Protein AF-0000000068987381 (afdb_homodimer)

Solvent-accessible surface area (backbone atoms only — not comparable to full-atom values): 28758 Å² total; per-residue (Å²): 139,57,32,69,83,50,73,68,43,74,46,76,31,63,58,41,62,75,52,96,66,86,72,82,76,65,66,25,42,34,42,37,35,37,34,85,93,41,31,54,25,40,35,38,36,38,31,45,54,68,61,44,28,31,34,37,79,37,43,56,67,55,48,51,53,45,38,62,72,51,64,62,68,83,51,70,67,51,44,52,52,47,51,52,45,8,69,69,30,91,48,41,36,36,40,27,40,72,70,28,92,86,38,52,51,52,40,39,32,43,36,22,19,59,44,92,90,47,62,63,45,75,44,74,35,42,74,41,60,71,68,60,27,36,49,51,50,32,49,53,45,53,51,48,49,52,51,35,53,51,47,49,52,50,31,54,51,42,52,50,50,38,52,49,49,50,50,51,38,51,52,47,50,50,51,34,53,52,47,50,50,52,44,52,53,54,53,50,55,54,53,53,53,53,54,54,56,57,55,61,63,56,64,70,65,65,72,67,82,77,70,86,73,78,81,71,80,76,72,82,74,80,74,78,78,75,78,76,76,77,77,80,77,81,77,82,80,79,82,84,82,87,78,83,83,78,82,81,88,77,136,139,57,30,67,82,50,74,68,43,73,45,77,32,59,61,42,60,75,51,97,67,89,72,81,78,64,67,27,42,33,40,37,35,38,32,86,94,41,30,55,25,39,36,40,36,38,31,45,52,68,59,43,28,33,34,39,77,38,44,54,66,55,48,51,51,45,39,64,72,50,64,62,68,83,52,71,66,52,44,51,52,47,52,52,45,8,68,70,30,91,48,40,36,34,41,28,39,69,71,30,93,87,39,50,51,51,40,40,32,41,36,23,19,58,46,92,91,47,64,65,46,74,44,72,37,43,74,40,58,70,68,59,26,36,49,51,51,33,49,52,44,51,51,50,50,52,52,35,54,52,47,49,51,50,31,52,52,41,53,51,49,38,52,49,50,51,50,51,38,51,52,47,49,50,50,35,51,52,48,50,51,53,44,52,52,53,53,49,54,53,53,53,52,55,55,54,57,59,57,60,65,59,65,70,68,72,72,68,87,75,68,84,71,76,77,69,78,73,71,78,72,76,72,76,75,73,73,76,68,72,75,72,74,77,69,86,74,75,88,66,83,78,64,90,70,86,89,85,95,84,135

Radius of gyration: 40.94 Å; Cα contacts (8 Å, |Δi|>4): 635; chains: 2; bounding box: 60×122×122 Å

Foldseek 3Di:
DFQQPPDKDKDKADEDEPDDDDDDDAIKMKIWGADNVARQKIKIWMDSLPQFIWIDIAGNVNLVVQCVVQVDDDDPVVSVVQVVLFRNAPAKYKYFAPADPSGDGQWIKIWTGNDPPHTIGIDTIHTDDDPRRVVRVVVVVVSVVVVVVVVVVVVVVVVVVVVVVVVVVVVVVVVVVVVVVVVVVVVVVVVVVVVVVVVVVVVVPPPDDVPPPDPPDPDPPPPPPPPPPPDPPPDPPPDDDDPPDPDDPDD/DFQQPPDKDKDKADEDEPDDDDDDDAIKMKIWGADNVARQKIKIWMDSLPQFIWIDIAGNVNLVVQCVVQVDDDDPVVSVVQVVLFRNAPAKYKYFAPADPSGDGQWIKIWTGNDPPHTIGIDTIHTDDDPRRVVRVVVVVVSVVVVVVVVVVVVVVVVVVVVVVVVVVVVVVVVVVVVVVVVVVVVVVVVVVVVVVVVVVVVPPPDDDVPVPPPPDPPPPPPPPPPPPPPPPPPPDDDPPPDDDDDDDDD

Sequence (502 aa):
MGFDEMEPIFGRINAEWSAPHKTPLKPFLFHVHGLPSDPSTLHVCATDFHSNTWDALKSAQELEDMRDRTGIGGSWSDFVDYLIAALKSEDVKLVMDGQSKVGGAAHAKLVAQKAKGMPRIAISLSKLVDTAATEAMANLSLELYTTFTNVHNLLKAEQQRCCELINVLSEEKEKNETAQKQLDALLYSKRQKITENTASDTATVSSSLESPVKQAAQLPSTKVTNRVVPAHRRARVRGVLLHDTEEERQDMGFDEMEPIFGRINAEWSAPHKTPLKPFLFHVHGLPSDPSTLHVCATDFHSNTWDALKSAQELEDMRDRTGIGGSWSDFVDYLIAALKSEDVKLVMDGQSKVGGAAHAKLVAQKAKGMPRIAISLSKLVDTAATEAMANLSLELYTTFTNVHNLLKAEQQRCCELINVLSEEKEKNETAQKQLDALLYSKRQKITENTASDTATVSSSLESPVKQAAQLPSTKVTNRVVPAHRRARVRGVLLHDTEEERQD

Secondary structure (DSSP, 8-state):
--STTPPPEEEEEEEEESS--SSPPPPEEEEEEEETTEEEEEEEEEE-SSS-EEEEEE-HHHHHHHHHHHT--S-HHHHHHHHHHHHHSS-EEEEEES--TTSS-SEEEEEEESSTTSPEEEEEEEE--HHHHHHHHHHHHHHHHHHHHHHHHHHHHHHHHHHHHHHHHHHHHHHHHHHHHHHHHHHHHHHHHHHHHHHHHHTTGGGS------------------------------PPP----------/--STTPPPEEEEEEEEESS--SSPPPPEEEEEEEETTEEEEEEEEEE-SSS-EEEEEE-HHHHHHHHHHHT--S-HHHHHHHHHHHHHSS-EEEEEES--TTSS-SEEEEEEESSTTSPEEEEEEEE--HHHHHHHHHHHHHHHHHHHHHHHHHHHHHHHHHHHHHHHHHHHHHHHHHHHHHHHHHHHHHHHHHHHHHHHHHTTTTTS-------------------------------------------

Organism: Solanum tuberosum (NCBI:txid4113)

Nearest PDB structures (foldseek):
  8p26-assembly4_G  TM=9.473E-01  e=6.346E-16  Arabidopsis thaliana
  8p26-assembly2_D  TM=9.537E-01  e=1.060E-15  Arabidopsis thaliana
  8p26-assembly5_J  TM=9.467E-01  e=1.410E-15  Arabidopsis thaliana
  8p26-assembly3_E  TM=9.591E-01  e=5.232E-15  Arabidopsis thaliana
  8p26-assembly4_H  TM=9.115E-01  e=6.572E-15  Arabidopsis thaliana

Structure (mmCIF, N/CA/C/O backbone):
data_AF-0000000068987381-model_v1
#
loop_
_entity.id
_entity.type
_entity.pdbx_description
1 polymer 'Uncharacterized protein'
#
loop_
_atom_site.group_PDB
_atom_site.id
_atom_site.type_symbol
_atom_site.label_atom_id
_atom_site.label_alt_id
_atom_site.label_comp_id
_atom_site.label_asym_id
_atom_site.label_entity_id
_atom_site.label_seq_id
_atom_site.pdbx_PDB_ins_code
_atom_site.Cartn_x
_atom_site.Cartn_y
_atom_site.Cartn_z
_atom_site.occupancy
_atom_site.B_iso_or_equiv
_atom_site.auth_seq_id
_atom_site.auth_comp_id
_atom_site.auth_asym_id
_atom_site.auth_atom_id
_atom_site.pdbx_PDB_model_num
ATOM 1 N N . MET A 1 1 ? 2.686 -10.07 25.922 1 59.41 1 MET A N 1
ATOM 2 C CA . MET A 1 1 ? 3.092 -9.203 24.828 1 59.41 1 MET A CA 1
ATOM 3 C C . MET A 1 1 ? 3.062 -9.953 23.5 1 59.41 1 MET A C 1
ATOM 5 O O . MET A 1 1 ? 3.658 -11.023 23.375 1 59.41 1 MET A O 1
ATOM 9 N N . GLY A 1 2 ? 1.924 -10.016 22.641 1 75.62 2 GLY A N 1
ATOM 10 C CA . GLY A 1 2 ? 1.673 -10.75 21.422 1 75.62 2 GLY A CA 1
ATOM 11 C C . GLY A 1 2 ? 1.796 -9.891 20.172 1 75.62 2 GLY A C 1
ATOM 12 O O . GLY A 1 2 ? 2.209 -8.734 20.25 1 75.62 2 GLY A O 1
ATOM 13 N N . PHE A 1 3 ? 1.891 -10.516 19.047 1 84.75 3 PHE A N 1
ATOM 14 C CA . PHE A 1 3 ? 2.008 -9.867 17.75 1 84.75 3 PHE A CA 1
ATOM 15 C C . PHE A 1 3 ? 0.639 -9.445 17.219 1 84.75 3 PHE A C 1
ATOM 17 O O . PHE A 1 3 ? 0.49 -9.125 16.047 1 84.75 3 PHE A O 1
ATOM 24 N N . ASP A 1 4 ? -0.332 -9.375 18.109 1 78.56 4 ASP A N 1
ATOM 25 C CA . ASP A 1 4 ? -1.704 -9.086 17.703 1 78.56 4 ASP A CA 1
ATOM 26 C C . ASP A 1 4 ? -1.841 -7.648 17.219 1 78.56 4 ASP A C 1
ATOM 28 O O . ASP A 1 4 ? -2.617 -7.371 16.297 1 78.56 4 ASP A O 1
ATOM 32 N N . GLU A 1 5 ? -1.092 -6.805 17.781 1 80.5 5 GLU A N 1
ATOM 33 C CA . GLU A 1 5 ? -1.22 -5.398 17.422 1 80.5 5 GLU A CA 1
ATOM 34 C C . GLU A 1 5 ? -0.112 -4.973 16.469 1 80.5 5 GLU A C 1
ATOM 36 O O . GLU A 1 5 ? -0.02 -3.799 16.094 1 80.5 5 GLU A O 1
ATOM 41 N N . MET A 1 6 ? 0.572 -5.934 16.047 1 87.38 6 MET A N 1
ATOM 42 C CA . MET A 1 6 ? 1.686 -5.617 15.148 1 87.38 6 MET A CA 1
ATOM 43 C C . MET A 1 6 ? 1.191 -5.352 13.734 1 87.38 6 MET A C 1
ATOM 45 O O . MET A 1 6 ? 0.457 -6.164 13.164 1 87.38 6 MET A O 1
ATOM 49 N N . GLU A 1 7 ? 1.604 -4.242 13.18 1 89.56 7 GLU A N 1
ATOM 50 C CA . GLU A 1 7 ? 1.344 -4.008 11.766 1 89.56 7 GLU A CA 1
ATOM 51 C C . GLU A 1 7 ? 2.174 -4.941 10.891 1 89.56 7 GLU A C 1
ATOM 53 O O . GLU A 1 7 ? 3.367 -5.133 11.133 1 89.56 7 GLU A O 1
ATOM 58 N N . PRO A 1 8 ? 1.536 -5.488 9.984 1 95.06 8 PRO A N 1
ATOM 59 C CA . PRO A 1 8 ? 2.297 -6.359 9.086 1 95.06 8 PRO A CA 1
ATOM 60 C C . PRO A 1 8 ? 3.482 -5.645 8.438 1 95.06 8 PRO A C 1
ATOM 62 O O . PRO A 1 8 ? 3.41 -4.441 8.164 1 95.06 8 PRO A O 1
ATOM 65 N N . ILE A 1 9 ? 4.52 -6.438 8.227 1 96.81 9 ILE A N 1
ATOM 66 C CA . ILE A 1 9 ? 5.719 -5.922 7.582 1 96.81 9 ILE A CA 1
ATOM 67 C C . ILE A 1 9 ? 5.852 -6.523 6.184 1 96.81 9 ILE A C 1
ATOM 69 O O . ILE A 1 9 ? 5.785 -7.742 6.02 1 96.81 9 ILE A O 1
ATOM 73 N N . PHE A 1 10 ? 5.973 -5.621 5.246 1 97.94 10 PHE A N 1
ATOM 74 C CA . PHE A 1 10 ? 6.258 -6.051 3.883 1 97.94 10 PHE A CA 1
ATOM 75 C C . PHE A 1 10 ? 7.613 -5.531 3.424 1 97.94 10 PHE A C 1
ATOM 77 O O . PHE A 1 10 ? 8.039 -4.445 3.824 1 97.94 10 PHE A O 1
ATOM 84 N N . GLY A 1 11 ? 8.25 -6.301 2.598 1 96.88 11 GLY A N 1
ATOM 85 C CA . GLY A 1 11 ? 9.5 -5.824 2.039 1 96.88 11 GLY A CA 1
ATOM 86 C C . GLY A 1 11 ? 9.906 -6.547 0.77 1 96.88 11 GLY A C 1
ATOM 87 O O . GLY A 1 11 ? 9.445 -7.66 0.511 1 96.88 11 GLY A O 1
ATOM 88 N N . ARG A 1 12 ? 10.586 -5.816 0.021 1 95.81 12 ARG A N 1
ATOM 89 C CA . ARG A 1 12 ? 11.242 -6.414 -1.134 1 95.81 12 ARG A CA 1
ATOM 90 C C . ARG A 1 12 ? 12.664 -6.844 -0.79 1 95.81 12 ARG A C 1
ATOM 92 O O . ARG A 1 12 ? 13.398 -6.109 -0.116 1 95.81 12 ARG A O 1
ATOM 99 N N . ILE A 1 13 ? 12.992 -8.047 -1.191 1 91 13 ILE A N 1
ATOM 100 C CA . ILE A 1 13 ? 14.289 -8.562 -0.775 1 91 13 ILE A CA 1
ATOM 101 C C . ILE A 1 13 ? 15.078 -9.016 -1.999 1 91 13 ILE A C 1
ATOM 103 O O . ILE A 1 13 ? 14.508 -9.555 -2.953 1 91 13 ILE A O 1
ATOM 107 N N . ASN A 1 14 ? 16.328 -8.734 -1.85 1 81.81 14 ASN A N 1
ATOM 108 C CA . ASN A 1 14 ? 17.266 -9.32 -2.805 1 81.81 14 ASN A CA 1
ATOM 109 C C . ASN A 1 14 ? 17.734 -10.703 -2.359 1 81.81 14 ASN A C 1
ATOM 111 O O . ASN A 1 14 ? 18.406 -10.828 -1.34 1 81.81 14 ASN A O 1
ATOM 115 N N . ALA A 1 15 ? 17.328 -11.656 -2.979 1 92.25 15 ALA A N 1
ATOM 116 C CA . ALA A 1 15 ? 17.75 -13.016 -2.66 1 92.25 15 ALA A CA 1
ATOM 117 C C . ALA A 1 15 ? 19.156 -13.289 -3.191 1 92.25 15 ALA A C 1
ATOM 119 O O . ALA A 1 15 ? 19.578 -12.688 -4.184 1 92.25 15 ALA A O 1
ATOM 120 N N . GLU A 1 16 ? 19.891 -14.039 -2.426 1 92.19 16 GLU A N 1
ATOM 121 C CA . GLU A 1 16 ? 21.219 -14.453 -2.873 1 92.19 16 GLU A CA 1
ATOM 122 C C . GLU A 1 16 ? 21.438 -15.945 -2.66 1 92.19 16 GLU A C 1
ATOM 124 O O . GLU A 1 16 ? 20.844 -16.547 -1.764 1 92.19 16 GLU A O 1
ATOM 129 N N . TRP A 1 17 ? 22.25 -16.469 -3.555 1 92.56 17 TRP A N 1
ATOM 130 C CA . TRP A 1 17 ? 22.672 -17.859 -3.367 1 92.56 17 TRP A CA 1
ATOM 131 C C . TRP A 1 17 ? 23.828 -17.938 -2.367 1 92.56 17 TRP A C 1
ATOM 133 O O . TRP A 1 17 ? 24.703 -17.078 -2.357 1 92.56 17 TRP A O 1
ATOM 143 N N . SER A 1 18 ? 23.766 -18.922 -1.595 1 89.31 18 SER A N 1
ATOM 144 C CA . SER A 1 18 ? 24.844 -19.109 -0.63 1 89.31 18 SER A CA 1
ATOM 145 C C . SER A 1 18 ? 26.172 -19.375 -1.33 1 89.31 18 SER A C 1
ATOM 147 O O . SER A 1 18 ? 27.234 -19.062 -0.794 1 89.31 18 SER A O 1
ATOM 149 N N . ALA A 1 19 ? 26.047 -19.969 -2.518 1 86.38 19 ALA A N 1
ATOM 150 C CA . ALA A 1 19 ? 27.203 -20.219 -3.381 1 86.38 19 ALA A CA 1
ATOM 151 C C . ALA A 1 19 ? 26.922 -19.781 -4.812 1 86.38 19 ALA A C 1
ATOM 153 O O . ALA A 1 19 ? 25.766 -19.578 -5.195 1 86.38 19 ALA A O 1
ATOM 154 N N . PRO A 1 20 ? 28.031 -19.469 -5.488 1 81.94 20 PRO A N 1
ATOM 155 C CA . PRO A 1 20 ? 27.812 -19.031 -6.871 1 81.94 20 PRO A CA 1
ATOM 156 C C . PRO A 1 20 ? 26.859 -19.953 -7.637 1 81.94 20 PRO A C 1
ATOM 158 O O . PRO A 1 20 ? 26.953 -21.188 -7.492 1 81.94 20 PRO A O 1
ATOM 161 N N . HIS A 1 21 ? 25.906 -19.328 -8.219 1 80.44 21 HIS A N 1
ATOM 162 C CA . HIS A 1 21 ? 24.891 -20.062 -8.953 1 80.44 21 HIS A CA 1
ATOM 163 C C . HIS A 1 21 ? 24.578 -19.391 -10.289 1 80.44 21 HIS A C 1
ATOM 165 O O . HIS A 1 21 ? 24.609 -18.172 -10.391 1 80.44 21 HIS A O 1
ATOM 171 N N . LYS A 1 22 ? 24.391 -20.125 -11.195 1 77.88 22 LYS A N 1
ATOM 172 C CA . LYS A 1 22 ? 24.219 -19.609 -12.555 1 77.88 22 LYS A CA 1
ATOM 173 C C . LYS A 1 22 ? 22.812 -19.047 -12.75 1 77.88 22 LYS A C 1
ATOM 175 O O . LYS A 1 22 ? 22.594 -18.188 -13.602 1 77.88 22 LYS A O 1
ATOM 180 N N . THR A 1 23 ? 21.828 -19.547 -11.977 1 80.25 23 THR A N 1
ATOM 181 C CA . THR A 1 23 ? 20.438 -19.141 -12.203 1 80.25 23 THR A CA 1
ATOM 182 C C . THR A 1 23 ? 20.156 -17.766 -11.602 1 80.25 23 THR A C 1
ATOM 184 O O . THR A 1 23 ? 20.375 -17.562 -10.406 1 80.25 23 THR A O 1
ATOM 187 N N . PRO A 1 24 ? 19.812 -16.859 -12.414 1 83.75 24 PRO A N 1
ATOM 188 C CA . PRO A 1 24 ? 19.438 -15.555 -11.867 1 83.75 24 PRO A CA 1
ATOM 189 C C . PRO A 1 24 ? 18.203 -15.633 -10.953 1 83.75 24 PRO A C 1
ATOM 191 O O . PRO A 1 24 ? 17.297 -16.422 -11.203 1 83.75 24 PRO A O 1
ATOM 194 N N . LEU A 1 25 ? 18.266 -14.812 -9.961 1 88.5 25 LEU A N 1
ATOM 195 C CA . LEU A 1 25 ? 17.156 -14.82 -9 1 88.5 25 LEU A CA 1
ATOM 196 C C . LEU A 1 25 ? 16.172 -13.688 -9.281 1 88.5 25 LEU A C 1
ATOM 198 O O . LEU A 1 25 ? 16.594 -12.586 -9.664 1 88.5 25 LEU A O 1
ATOM 202 N N . LYS A 1 26 ? 14.953 -14.023 -9.141 1 90.69 26 LYS A N 1
ATOM 203 C CA . LYS A 1 26 ? 13.867 -13.055 -9.289 1 90.69 26 LYS A CA 1
ATOM 204 C C . LYS A 1 26 ? 13.656 -12.273 -7.992 1 90.69 26 LYS A C 1
ATOM 206 O O . LYS A 1 26 ? 14.102 -12.703 -6.926 1 90.69 26 LYS A O 1
ATOM 211 N N . PRO A 1 27 ? 13.008 -11.133 -8.102 1 93.44 27 PRO A N 1
ATOM 212 C CA . PRO A 1 27 ? 12.727 -10.367 -6.887 1 93.44 27 PRO A CA 1
ATOM 213 C C . PRO A 1 27 ? 11.758 -11.086 -5.953 1 93.44 27 PRO A C 1
ATOM 215 O O . PRO A 1 27 ? 10.844 -11.773 -6.414 1 93.44 27 PRO A O 1
ATOM 218 N N . PHE A 1 28 ? 12.039 -10.844 -4.66 1 97.12 28 PHE A N 1
ATOM 219 C CA . PHE A 1 28 ? 11.188 -11.453 -3.643 1 97.12 28 PHE A CA 1
ATOM 220 C C . PHE A 1 28 ? 10.414 -10.383 -2.881 1 97.12 28 PHE A C 1
ATOM 222 O O . PHE A 1 28 ? 10.898 -9.266 -2.705 1 97.12 28 PHE A O 1
ATOM 229 N N . LEU A 1 29 ? 9.25 -10.781 -2.535 1 98.12 29 LEU A N 1
ATOM 230 C CA . LEU A 1 29 ? 8.539 -10.07 -1.475 1 98.12 29 LEU A CA 1
ATOM 231 C C . LEU A 1 29 ? 8.445 -10.93 -0.215 1 98.12 29 LEU A C 1
ATOM 233 O O . LEU A 1 29 ? 8.312 -12.148 -0.298 1 98.12 29 LEU A O 1
ATOM 237 N N . PHE A 1 30 ? 8.547 -10.289 0.891 1 97.94 30 PHE A N 1
ATOM 238 C CA . PHE A 1 30 ? 8.289 -11.023 2.123 1 97.94 30 PHE A CA 1
ATOM 239 C C . PHE A 1 30 ? 7.262 -10.297 2.986 1 97.94 30 PHE A C 1
ATOM 241 O O . PHE A 1 30 ? 7.012 -9.109 2.789 1 97.94 30 PHE A O 1
ATOM 248 N N . HIS A 1 31 ? 6.734 -11.062 3.801 1 97.56 31 HIS A N 1
ATOM 249 C CA . HIS A 1 31 ? 5.625 -10.648 4.656 1 97.56 31 HIS A CA 1
ATOM 250 C C . HIS A 1 31 ? 5.742 -11.273 6.043 1 97.56 31 HIS A C 1
ATOM 252 O O . HIS A 1 31 ? 5.918 -12.484 6.172 1 97.56 31 HIS A O 1
ATOM 258 N N . VAL A 1 32 ? 5.738 -10.375 7.059 1 97.25 32 VAL A N 1
ATOM 259 C CA . VAL A 1 32 ? 5.793 -10.836 8.445 1 97.25 32 VAL A CA 1
ATOM 260 C C . VAL A 1 32 ? 4.602 -10.289 9.219 1 97.25 32 VAL A C 1
ATOM 262 O O . VAL A 1 32 ? 4.32 -9.086 9.172 1 97.25 32 VAL A O 1
ATOM 265 N N . HIS A 1 33 ? 3.932 -11.227 9.867 1 95.56 33 HIS A N 1
ATOM 266 C CA . HIS A 1 33 ? 2.777 -10.781 10.641 1 95.56 33 HIS A CA 1
ATOM 267 C C . HIS A 1 33 ? 2.465 -11.758 11.773 1 95.56 33 HIS A C 1
ATOM 269 O O . HIS A 1 33 ? 2.955 -12.891 11.773 1 95.56 33 HIS A O 1
ATOM 275 N N . GLY A 1 34 ? 1.774 -11.227 12.711 1 93.62 34 GLY A N 1
ATOM 276 C CA . GLY A 1 34 ? 1.264 -12.109 13.75 1 93.62 34 GLY A CA 1
ATOM 277 C C . GLY A 1 34 ? 0.086 -12.945 13.297 1 93.62 34 GLY A C 1
ATOM 278 O O . GLY A 1 34 ? -0.716 -12.508 12.469 1 93.62 34 GLY A O 1
ATOM 279 N N . LEU A 1 35 ? 0.038 -14.047 13.836 1 89.88 35 LEU A N 1
ATOM 280 C CA . LEU A 1 35 ? -1.101 -14.906 13.523 1 89.88 35 LEU A CA 1
ATOM 281 C C . LEU A 1 35 ? -2.32 -14.508 14.352 1 89.88 35 LEU A C 1
ATOM 283 O O . LEU A 1 35 ? -2.262 -14.492 15.578 1 89.88 35 LEU A O 1
ATOM 287 N N . PRO A 1 36 ? -3.371 -14.297 13.719 1 83.88 36 PRO A N 1
ATOM 288 C CA . PRO A 1 36 ? -4.559 -13.891 14.469 1 83.88 36 PRO A CA 1
ATOM 289 C C . PRO A 1 36 ? -5.055 -14.977 15.422 1 83.88 36 PRO A C 1
ATOM 291 O O . PRO A 1 36 ? -5.547 -14.664 16.516 1 83.88 36 PRO A O 1
ATOM 294 N N . SER A 1 37 ? -4.926 -16.234 15.094 1 86.88 37 SER A N 1
ATOM 295 C CA . SER A 1 37 ? -5.41 -17.344 15.898 1 86.88 37 SER A CA 1
ATOM 296 C C . SER A 1 37 ? -4.5 -17.609 17.094 1 86.88 37 SER A C 1
ATOM 298 O O . SER A 1 37 ? -4.934 -18.172 18.094 1 86.88 37 SER A O 1
ATOM 300 N N . ASP A 1 38 ? -3.213 -17.188 16.984 1 89.5 38 ASP A N 1
ATOM 301 C CA . ASP A 1 38 ? -2.217 -17.328 18.047 1 89.5 38 ASP A CA 1
ATOM 302 C C . ASP A 1 38 ? -1.303 -16.109 18.094 1 89.5 38 ASP A C 1
ATOM 304 O O . ASP A 1 38 ? -0.235 -16.094 17.484 1 89.5 38 ASP A O 1
ATOM 308 N N . PRO A 1 39 ? -1.671 -15.195 18.906 1 87.25 39 PRO A N 1
ATOM 309 C CA . PRO A 1 39 ? -0.992 -13.891 18.922 1 87.25 39 PRO A CA 1
ATOM 310 C C . PRO A 1 39 ? 0.477 -14 19.328 1 87.25 39 PRO A C 1
ATOM 312 O O . PRO A 1 39 ? 1.234 -13.039 19.156 1 87.25 39 PRO A O 1
ATOM 315 N N . SER A 1 40 ? 0.867 -15.062 19.828 1 89.62 40 SER A N 1
ATOM 316 C CA . SER A 1 40 ? 2.262 -15.203 20.234 1 89.62 40 SER A CA 1
ATOM 317 C C . SER A 1 40 ? 3.109 -15.773 19.109 1 89.62 40 SER A C 1
ATOM 319 O O . SER A 1 40 ? 4.332 -15.891 19.234 1 89.62 40 SER A O 1
ATOM 321 N N . THR A 1 41 ? 2.449 -16.047 18 1 94.06 41 THR A N 1
ATOM 322 C CA . THR A 1 41 ? 3.137 -16.688 16.891 1 94.06 41 THR A CA 1
ATOM 323 C C . THR A 1 41 ? 3.412 -15.688 15.766 1 94.06 41 THR A C 1
ATOM 325 O O . THR A 1 41 ? 2.549 -14.883 15.422 1 94.06 41 THR A O 1
ATOM 328 N N . LEU A 1 42 ? 4.641 -15.789 15.281 1 95.94 42 LEU A N 1
ATOM 329 C CA . LEU A 1 42 ? 5.055 -14.953 14.164 1 95.94 42 LEU A CA 1
ATOM 330 C C . LEU A 1 42 ? 5.098 -15.758 12.867 1 95.94 42 LEU A C 1
ATOM 332 O O . LEU A 1 42 ? 5.68 -16.844 12.828 1 95.94 42 LEU A O 1
ATOM 336 N N . HIS A 1 43 ? 4.465 -15.227 11.898 1 96.94 43 HIS A N 1
ATOM 337 C CA . HIS A 1 43 ? 4.457 -15.867 10.586 1 96.94 43 HIS A CA 1
ATOM 338 C C . HIS A 1 43 ? 5.309 -15.094 9.594 1 96.94 43 HIS A C 1
ATOM 340 O O . HIS A 1 43 ? 5.145 -13.875 9.438 1 96.94 43 HIS A O 1
ATOM 346 N N . VAL A 1 44 ? 6.203 -15.789 8.93 1 97.75 44 VAL A N 1
ATOM 347 C CA . VAL A 1 44 ? 7.078 -15.203 7.918 1 97.75 44 VAL A CA 1
ATOM 348 C C . VAL A 1 44 ? 6.875 -15.922 6.586 1 97.75 44 VAL A C 1
ATOM 350 O O . VAL A 1 44 ? 6.871 -17.156 6.531 1 97.75 44 VAL A O 1
ATOM 353 N N . CYS A 1 45 ? 6.68 -15.133 5.602 1 98.38 45 CYS A N 1
ATOM 354 C CA . CYS A 1 45 ? 6.531 -15.672 4.254 1 98.38 45 CYS A CA 1
ATOM 355 C C . CYS A 1 45 ? 7.391 -14.898 3.26 1 98.38 45 CYS A C 1
ATOM 357 O O . CYS A 1 45 ? 7.535 -13.68 3.377 1 98.38 45 CYS A O 1
ATOM 359 N N . ALA A 1 46 ? 8.039 -15.578 2.328 1 98.31 46 ALA A N 1
ATOM 360 C CA . ALA A 1 46 ? 8.797 -14.953 1.244 1 98.31 46 ALA A CA 1
ATOM 361 C C . ALA A 1 46 ? 8.555 -15.68 -0.076 1 98.31 46 ALA A C 1
ATOM 363 O O . ALA A 1 46 ? 8.5 -16.906 -0.113 1 98.31 46 ALA A O 1
ATOM 364 N N . THR A 1 47 ? 8.398 -14.93 -1.143 1 98.12 47 THR A N 1
ATOM 365 C CA . THR A 1 47 ? 8.094 -15.578 -2.414 1 98.12 47 THR A CA 1
ATOM 366 C C . THR A 1 47 ? 8.594 -14.734 -3.584 1 98.12 47 THR A C 1
ATOM 368 O O . THR A 1 47 ? 8.578 -13.5 -3.516 1 98.12 47 THR A O 1
ATOM 371 N N . ASP A 1 48 ? 9.047 -15.391 -4.566 1 95.88 48 ASP A N 1
ATOM 372 C CA . ASP A 1 48 ? 9.312 -14.727 -5.844 1 95.88 48 ASP A CA 1
ATOM 373 C C . ASP A 1 48 ? 8.141 -14.891 -6.805 1 95.88 48 ASP A C 1
ATOM 375 O O . ASP A 1 48 ? 8.227 -14.508 -7.973 1 95.88 48 ASP A O 1
ATOM 379 N N . PHE A 1 49 ? 7.02 -15.57 -6.352 1 95.19 49 PHE A N 1
ATOM 380 C CA . PHE A 1 49 ? 5.773 -15.812 -7.066 1 95.19 49 PHE A CA 1
ATOM 381 C C . PHE A 1 49 ? 5.984 -16.812 -8.195 1 95.19 49 PHE A C 1
ATOM 383 O O . PHE A 1 49 ? 5.168 -16.906 -9.117 1 95.19 49 PHE A O 1
ATOM 390 N N . HIS A 1 50 ? 7.035 -17.469 -8.188 1 92.69 50 HIS A N 1
ATOM 391 C CA . HIS A 1 50 ? 7.375 -18.516 -9.156 1 92.69 50 HIS A CA 1
ATOM 392 C C . HIS A 1 50 ? 7.688 -19.828 -8.461 1 92.69 50 HIS A C 1
ATOM 394 O O . HIS A 1 50 ? 6.801 -20.453 -7.859 1 92.69 50 HIS A O 1
ATOM 400 N N . SER A 1 51 ? 8.93 -20.219 -8.445 1 90.88 51 SER A N 1
ATOM 401 C CA . SER A 1 51 ? 9.281 -21.547 -7.961 1 90.88 51 SER A CA 1
ATOM 402 C C . SER A 1 51 ? 9.727 -21.5 -6.504 1 90.88 51 SER A C 1
ATOM 404 O O . SER A 1 51 ? 9.93 -22.547 -5.879 1 90.88 51 SER A O 1
ATOM 406 N N . ASN A 1 52 ? 9.875 -20.344 -5.988 1 95.25 52 ASN A N 1
ATOM 407 C CA . ASN A 1 52 ? 10.383 -20.234 -4.621 1 95.25 52 ASN A CA 1
ATOM 408 C C . ASN A 1 52 ? 9.383 -19.531 -3.709 1 95.25 52 ASN A C 1
ATOM 410 O O . ASN A 1 52 ? 9.258 -18.297 -3.762 1 95.25 52 ASN A O 1
ATOM 414 N N . THR A 1 53 ? 8.719 -20.25 -2.924 1 97.38 53 THR A N 1
ATOM 415 C CA . THR A 1 53 ? 7.852 -19.75 -1.859 1 97.38 53 THR A CA 1
ATOM 416 C C . THR A 1 53 ? 8.18 -20.438 -0.536 1 97.38 53 THR A C 1
ATOM 418 O O . THR A 1 53 ? 8.227 -21.672 -0.466 1 97.38 53 THR A O 1
ATOM 421 N N . TRP A 1 54 ? 8.398 -19.578 0.428 1 98.12 54 TRP A N 1
ATOM 422 C CA . TRP A 1 54 ? 8.906 -20.047 1.71 1 98.12 54 TRP A CA 1
ATOM 423 C C . TRP A 1 54 ? 8.047 -19.531 2.861 1 98.12 54 TRP A C 1
ATOM 425 O O . TRP A 1 54 ? 7.438 -18.469 2.764 1 98.12 54 TRP A O 1
ATOM 435 N N . ASP A 1 55 ? 8.047 -20.312 3.961 1 97.94 55 ASP A N 1
ATOM 436 C CA . ASP A 1 55 ? 7.324 -19.812 5.125 1 97.94 55 ASP A CA 1
ATOM 437 C C . ASP A 1 55 ? 7.906 -20.375 6.418 1 97.94 55 ASP A C 1
ATOM 439 O O . ASP A 1 55 ? 8.703 -21.312 6.387 1 97.94 55 ASP A O 1
ATOM 443 N N . ALA A 1 56 ? 7.625 -19.75 7.473 1 98.06 56 ALA A N 1
ATOM 444 C CA . ALA A 1 56 ? 7.957 -20.203 8.82 1 98.06 56 ALA A CA 1
ATOM 445 C C . ALA A 1 56 ? 6.977 -19.656 9.844 1 98.06 56 ALA A C 1
ATOM 447 O O . ALA A 1 56 ? 6.551 -18.5 9.75 1 98.06 56 ALA A O 1
ATOM 448 N N . LEU A 1 57 ? 6.66 -20.531 10.719 1 96.94 57 LEU A N 1
ATOM 449 C CA . LEU A 1 57 ? 5.941 -20.141 11.922 1 96.94 57 LEU A CA 1
ATOM 450 C C . LEU A 1 57 ? 6.852 -20.203 13.141 1 96.94 57 LEU A C 1
ATOM 452 O O . LEU A 1 57 ? 7.473 -21.234 13.406 1 96.94 57 LEU A O 1
ATOM 456 N N . LYS A 1 58 ? 6.902 -19.078 13.82 1 96.38 58 LYS A N 1
ATOM 457 C CA . LYS A 1 58 ? 7.73 -19.047 15.023 1 96.38 58 LYS A CA 1
ATOM 458 C C . LYS A 1 58 ? 6.879 -18.844 16.266 1 96.38 58 LYS A C 1
ATOM 460 O O . LYS A 1 58 ? 6.285 -17.781 16.453 1 96.38 58 LYS A O 1
ATOM 465 N N . SER A 1 59 ? 6.922 -19.875 17.062 1 94.25 59 SER A N 1
ATOM 466 C CA . SER A 1 59 ? 6.207 -19.781 18.328 1 94.25 59 SER A CA 1
ATOM 467 C C . SER A 1 59 ? 6.945 -18.875 19.312 1 94.25 59 SER A C 1
ATOM 469 O O . SER A 1 59 ? 8.086 -18.469 19.062 1 94.25 59 SER A O 1
ATOM 471 N N . ALA A 1 60 ? 6.266 -18.641 20.453 1 91.69 60 ALA A N 1
ATOM 472 C CA . ALA A 1 60 ? 6.887 -17.844 21.5 1 91.69 60 ALA A CA 1
ATOM 473 C C . ALA A 1 60 ? 8.172 -18.484 22 1 91.69 60 ALA A C 1
ATOM 475 O O . ALA A 1 60 ? 9.172 -17.797 22.25 1 91.69 60 ALA A O 1
ATOM 476 N N . GLN A 1 61 ? 8.133 -19.781 22.141 1 93.38 61 GLN A N 1
ATOM 477 C CA . GLN A 1 61 ? 9.297 -20.516 22.625 1 93.38 61 GLN A CA 1
ATOM 478 C C . GLN A 1 61 ? 10.453 -20.422 21.641 1 93.38 61 GLN A C 1
ATOM 480 O O . GLN A 1 61 ? 11.602 -20.234 22.031 1 93.38 61 GLN A O 1
ATOM 485 N N . GLU A 1 62 ? 10.148 -20.547 20.406 1 94.94 62 GLU A N 1
ATOM 486 C CA . GLU A 1 62 ? 11.172 -20.484 19.359 1 94.94 62 GLU A CA 1
ATOM 487 C C . GLU A 1 62 ? 11.789 -19.094 19.281 1 94.94 62 GLU A C 1
ATOM 489 O O . GLU A 1 62 ? 12.977 -18.953 19 1 94.94 62 GLU A O 1
ATOM 494 N N . LEU A 1 63 ? 11.008 -18.125 19.531 1 94.25 63 LEU A N 1
ATOM 495 C CA . LEU A 1 63 ? 11.5 -16.75 19.531 1 94.25 63 LEU A CA 1
ATOM 496 C C . LEU A 1 63 ? 12.375 -16.484 20.75 1 94.25 63 LEU A C 1
ATOM 498 O O . LEU A 1 63 ? 13.375 -15.773 20.672 1 94.25 63 LEU A O 1
ATOM 502 N N . GLU A 1 64 ? 11.969 -17.078 21.844 1 92.06 64 GLU A N 1
ATOM 503 C CA . GLU A 1 64 ? 12.812 -16.984 23.031 1 92.06 64 GLU A CA 1
ATOM 504 C C . GLU A 1 64 ? 14.164 -17.641 22.812 1 92.06 64 GLU A C 1
ATOM 506 O O . GLU A 1 64 ? 15.203 -17.109 23.219 1 92.06 64 GLU A O 1
ATOM 511 N N . ASP A 1 65 ? 14.102 -18.797 22.203 1 93.81 65 ASP A N 1
ATOM 512 C CA . ASP A 1 65 ? 15.344 -19.484 21.875 1 93.81 65 ASP A CA 1
ATOM 513 C C . ASP A 1 65 ? 16.219 -18.625 20.953 1 93.81 65 ASP A C 1
ATOM 515 O O . ASP A 1 65 ? 17.438 -18.578 21.125 1 93.81 65 ASP A O 1
ATOM 519 N N . MET A 1 66 ? 15.594 -18 20.016 1 93.56 66 MET A N 1
ATOM 520 C CA . MET A 1 66 ? 16.312 -17.125 19.094 1 93.56 66 MET A CA 1
ATOM 521 C C . MET A 1 66 ? 16.953 -15.961 19.859 1 93.56 66 MET A C 1
ATOM 523 O O . MET A 1 66 ? 18.094 -15.586 19.562 1 93.56 66 MET A O 1
ATOM 527 N N . ARG A 1 67 ? 16.188 -15.406 20.719 1 93.5 67 ARG A N 1
ATOM 528 C CA . ARG A 1 67 ? 16.719 -14.336 21.547 1 93.5 67 ARG A CA 1
ATOM 529 C C . ARG A 1 67 ? 17.984 -14.773 22.25 1 93.5 67 ARG A C 1
ATOM 531 O O . ARG A 1 67 ? 19 -14.062 22.234 1 93.5 67 ARG A O 1
ATOM 538 N N . ASP A 1 68 ? 17.969 -15.914 22.797 1 91.5 68 ASP A N 1
ATOM 539 C CA . ASP A 1 68 ? 19.125 -16.453 23.531 1 91.5 68 ASP A CA 1
ATOM 540 C C . ASP A 1 68 ? 20.312 -16.672 22.594 1 91.5 68 ASP A C 1
ATOM 542 O O . ASP A 1 68 ? 21.438 -16.328 22.938 1 91.5 68 ASP A O 1
ATOM 546 N N . ARG A 1 69 ? 20.047 -17.172 21.453 1 90.44 69 ARG A N 1
ATOM 547 C CA . ARG A 1 69 ? 21.109 -17.484 20.484 1 90.44 69 ARG A CA 1
ATOM 548 C C . ARG A 1 69 ? 21.734 -16.219 19.938 1 90.44 69 ARG A C 1
ATOM 550 O O . ARG A 1 69 ? 22.938 -16.188 19.641 1 90.44 69 ARG A O 1
ATOM 557 N N . THR A 1 70 ? 20.938 -15.242 19.672 1 89.44 70 THR A N 1
ATOM 558 C CA . THR A 1 70 ? 21.422 -13.984 19.094 1 89.44 70 THR A CA 1
ATOM 559 C C . THR A 1 70 ? 22.125 -13.148 20.156 1 89.44 70 THR A C 1
ATOM 561 O O . THR A 1 70 ? 22.922 -12.266 19.812 1 89.44 70 THR A O 1
ATOM 564 N N . GLY A 1 71 ? 21.828 -13.273 21.469 1 84.88 71 GLY A N 1
ATOM 565 C CA . GLY A 1 71 ? 22.5 -12.578 22.562 1 84.88 71 GLY A CA 1
ATOM 566 C C . GLY A 1 71 ? 21.938 -11.195 22.828 1 84.88 71 GLY A C 1
ATOM 567 O O . GLY A 1 71 ? 22.688 -10.273 23.172 1 84.88 71 GLY A O 1
ATOM 568 N N . ILE A 1 72 ? 20.688 -11.031 22.391 1 82.12 72 ILE A N 1
ATOM 569 C CA . ILE A 1 72 ? 20.078 -9.742 22.688 1 82.12 72 ILE A CA 1
ATOM 570 C C . ILE A 1 72 ? 19.609 -9.719 24.141 1 82.12 72 ILE A C 1
ATOM 572 O O . ILE A 1 72 ? 18.766 -10.523 24.547 1 82.12 72 ILE A O 1
ATOM 576 N N . GLY A 1 73 ? 20.219 -8.922 24.875 1 79.5 73 GLY A N 1
ATOM 577 C CA . GLY A 1 73 ? 19.859 -8.773 26.281 1 79.5 73 GLY A CA 1
ATOM 578 C C . GLY A 1 73 ? 18.625 -7.918 26.5 1 79.5 73 GLY A C 1
ATOM 579 O O . GLY A 1 73 ? 17.969 -7.527 25.547 1 79.5 73 GLY A O 1
ATOM 580 N N . GLY A 1 74 ? 18.172 -7.953 27.766 1 84.06 74 GLY A N 1
ATOM 581 C CA . GLY A 1 74 ? 17.047 -7.098 28.109 1 84.06 74 GLY A CA 1
ATOM 582 C C . GLY A 1 74 ? 15.734 -7.855 28.25 1 84.06 74 GLY A C 1
ATOM 583 O O . GLY A 1 74 ? 15.734 -9.07 28.453 1 84.06 74 GLY A O 1
ATOM 584 N N . SER A 1 75 ? 14.648 -7.086 28.141 1 89.12 75 SER A N 1
ATOM 585 C CA . SER A 1 75 ? 13.312 -7.652 28.312 1 89.12 75 SER A CA 1
ATOM 586 C C . SER A 1 75 ? 12.82 -8.281 27.016 1 89.12 75 SER A C 1
ATOM 588 O O . SER A 1 75 ? 13.406 -8.062 25.953 1 89.12 75 SER A O 1
ATOM 590 N N . TRP A 1 76 ? 11.867 -9.055 27.156 1 89.94 76 TRP A N 1
ATOM 591 C CA . TRP A 1 76 ? 11.203 -9.633 25.984 1 89.94 76 TRP A CA 1
ATOM 592 C C . TRP A 1 76 ? 10.742 -8.539 25.031 1 89.94 76 TRP A C 1
ATOM 594 O O . TRP A 1 76 ? 10.898 -8.672 23.812 1 89.94 76 TRP A O 1
ATOM 604 N N . SER A 1 77 ? 10.258 -7.508 25.641 1 88.94 77 SER A N 1
ATOM 605 C CA . SER A 1 77 ? 9.781 -6.391 24.828 1 88.94 77 SER A CA 1
ATOM 606 C C . SER A 1 77 ? 10.922 -5.758 24.031 1 88.94 77 SER A C 1
ATOM 608 O O . SER A 1 77 ? 10.734 -5.352 22.891 1 88.94 77 SER A O 1
ATOM 610 N N . ASP A 1 78 ? 12.047 -5.746 24.625 1 90.5 78 ASP A N 1
ATOM 611 C CA . ASP A 1 78 ? 13.211 -5.199 23.938 1 90.5 78 ASP A CA 1
ATOM 612 C C . ASP A 1 78 ? 13.594 -6.059 22.734 1 90.5 78 ASP A C 1
ATOM 614 O O . ASP A 1 78 ? 13.953 -5.531 21.672 1 90.5 78 ASP A O 1
ATOM 618 N N . PHE A 1 79 ? 13.539 -7.297 22.984 1 92.75 79 PHE A N 1
ATOM 619 C CA . PHE A 1 79 ? 13.875 -8.219 21.906 1 92.75 79 PHE A CA 1
ATOM 620 C C . PHE A 1 79 ? 12.891 -8.086 20.75 1 92.75 79 PHE A C 1
ATOM 622 O O . PHE A 1 79 ? 13.305 -8.008 19.594 1 92.75 79 PHE A O 1
ATOM 629 N N . VAL A 1 80 ? 11.617 -8.008 21.031 1 91.19 80 VAL A N 1
ATOM 630 C CA . VAL A 1 80 ? 10.578 -7.902 20.016 1 91.19 80 VAL A CA 1
ATOM 631 C C . VAL A 1 80 ? 10.75 -6.602 19.234 1 91.19 80 VAL A C 1
ATOM 633 O O . VAL A 1 80 ? 10.641 -6.586 18 1 91.19 80 VAL A O 1
ATOM 636 N N . ASP A 1 81 ? 11.031 -5.609 19.938 1 91.19 81 ASP A N 1
ATOM 637 C CA . ASP A 1 81 ? 11.281 -4.328 19.281 1 91.19 81 ASP A CA 1
ATOM 638 C C . ASP A 1 81 ? 12.461 -4.426 18.312 1 91.19 81 ASP A C 1
ATOM 640 O O . ASP A 1 81 ? 12.406 -3.891 17.203 1 91.19 81 ASP A O 1
ATOM 644 N N . TYR A 1 82 ? 13.477 -5.07 18.781 1 93.81 82 TYR A N 1
ATOM 645 C CA . TYR A 1 82 ? 14.648 -5.238 17.938 1 93.81 82 TYR A CA 1
ATOM 646 C C . TYR A 1 82 ? 14.312 -6.07 16.703 1 93.81 82 TYR A C 1
ATOM 648 O O . TYR A 1 82 ? 14.727 -5.738 15.586 1 93.81 82 TYR A O 1
ATOM 656 N N . LEU A 1 83 ? 13.633 -7.117 16.938 1 94.31 83 LEU A N 1
ATOM 657 C CA . LEU A 1 83 ? 13.227 -8.008 15.859 1 94.31 83 LEU A CA 1
ATOM 658 C C . LEU A 1 83 ? 12.453 -7.25 14.789 1 94.31 83 LEU A C 1
ATOM 660 O O . LEU A 1 83 ? 12.758 -7.355 13.602 1 94.31 83 LEU A O 1
ATOM 664 N N . ILE A 1 84 ? 11.508 -6.48 15.219 1 94.06 84 ILE A N 1
ATOM 665 C CA . ILE A 1 84 ? 10.672 -5.703 14.305 1 94.06 84 ILE A CA 1
ATOM 666 C C . ILE A 1 84 ? 11.531 -4.68 13.57 1 94.06 84 ILE A C 1
ATOM 668 O O . ILE A 1 84 ? 11.422 -4.531 12.352 1 94.06 84 ILE A O 1
ATOM 672 N N . ALA A 1 85 ? 12.359 -4.086 14.266 1 94.88 85 ALA A N 1
ATOM 673 C CA . ALA A 1 85 ? 13.25 -3.094 13.664 1 94.88 85 ALA A CA 1
ATOM 674 C C . ALA A 1 85 ? 14.172 -3.736 12.633 1 94.88 85 ALA A C 1
ATOM 676 O O . ALA A 1 85 ? 14.43 -3.158 11.57 1 94.88 85 ALA A O 1
ATOM 677 N N . ALA A 1 86 ? 14.68 -4.84 12.961 1 95.69 86 ALA A N 1
ATOM 678 C CA . ALA A 1 86 ? 15.562 -5.562 12.047 1 95.69 86 ALA A CA 1
ATOM 679 C C . ALA A 1 86 ? 14.836 -5.938 10.766 1 95.69 86 ALA A C 1
ATOM 681 O O . ALA A 1 86 ? 15.367 -5.766 9.664 1 95.69 86 ALA A O 1
ATOM 682 N N . LEU A 1 87 ? 13.617 -6.348 10.891 1 95.44 87 LEU A N 1
ATOM 683 C CA . LEU A 1 87 ? 12.828 -6.805 9.75 1 95.44 87 LEU A CA 1
ATOM 684 C C . LEU A 1 87 ? 12.352 -5.629 8.906 1 95.44 87 LEU A C 1
ATOM 686 O O . LEU A 1 87 ? 12.047 -5.789 7.723 1 95.44 87 LEU A O 1
ATOM 690 N N . LYS A 1 88 ? 12.273 -4.516 9.516 1 94.25 88 LYS A N 1
ATOM 691 C CA . LYS A 1 88 ? 11.859 -3.309 8.805 1 94.25 88 LYS A CA 1
ATOM 692 C C . LYS A 1 88 ? 13.055 -2.602 8.172 1 94.25 88 LYS A C 1
ATOM 694 O O . LYS A 1 88 ? 12.883 -1.67 7.383 1 94.25 88 LYS A O 1
ATOM 699 N N . SER A 1 89 ? 14.219 -3.053 8.477 1 92.94 89 SER A N 1
ATOM 700 C CA . SER A 1 89 ? 15.438 -2.393 8.008 1 92.94 89 SER A CA 1
ATOM 701 C C . SER A 1 89 ? 15.68 -2.67 6.527 1 92.94 89 SER A C 1
ATOM 703 O O . SER A 1 89 ? 15 -3.5 5.926 1 92.94 89 SER A O 1
ATOM 705 N N . GLU A 1 90 ? 16.641 -1.986 5.957 1 87.25 90 GLU A N 1
ATOM 706 C CA . GLU A 1 90 ? 17.031 -2.209 4.566 1 87.25 90 GLU A CA 1
ATOM 707 C C . GLU A 1 90 ? 18.016 -3.369 4.445 1 87.25 90 GLU A C 1
ATOM 709 O O . GLU A 1 90 ? 18.375 -3.771 3.336 1 87.25 90 GLU A O 1
ATOM 714 N N . ASP A 1 91 ? 18.344 -3.895 5.582 1 90.62 91 ASP A N 1
ATOM 715 C CA . ASP A 1 91 ? 19.344 -4.953 5.594 1 90.62 91 ASP A CA 1
ATOM 716 C C . ASP A 1 91 ? 18.703 -6.32 5.805 1 90.62 91 ASP A C 1
ATOM 718 O O . ASP A 1 91 ? 19.031 -7.027 6.762 1 90.62 91 ASP A O 1
ATOM 722 N N . VAL A 1 92 ? 17.781 -6.66 5.113 1 95.25 92 VAL A N 1
ATOM 723 C CA . VAL A 1 92 ? 17.141 -7.969 5.102 1 95.25 92 VAL A CA 1
ATOM 724 C C . VAL A 1 92 ? 17.531 -8.727 3.832 1 95.25 92 VAL A C 1
ATOM 726 O O . VAL A 1 92 ? 17.469 -8.172 2.73 1 95.25 92 VAL A O 1
ATOM 729 N N . LYS A 1 93 ? 17.922 -9.953 3.975 1 94.56 93 LYS A N 1
ATOM 730 C CA . LYS A 1 93 ? 18.312 -10.766 2.834 1 94.56 93 LYS A CA 1
ATOM 731 C C . LYS A 1 93 ? 17.734 -12.18 2.936 1 94.56 93 LYS A C 1
ATOM 733 O O . LYS A 1 93 ? 17.484 -12.672 4.035 1 94.56 93 LYS A O 1
ATOM 738 N N . LEU A 1 94 ? 17.531 -12.758 1.821 1 97.38 94 LEU A N 1
ATOM 739 C CA . LEU A 1 94 ? 17.156 -14.164 1.714 1 97.38 94 LEU A CA 1
ATOM 740 C C . LEU A 1 94 ? 18.312 -14.984 1.146 1 97.38 94 LEU A C 1
ATOM 742 O O . LEU A 1 94 ? 18.734 -14.758 0.016 1 97.38 94 LEU A O 1
ATOM 746 N N . VAL A 1 95 ? 18.812 -15.867 1.89 1 96.31 95 VAL A N 1
ATOM 747 C CA . VAL A 1 95 ? 19.922 -16.719 1.466 1 96.31 95 VAL A CA 1
ATOM 748 C C . VAL A 1 95 ? 19.391 -18.109 1.096 1 96.31 95 VAL A C 1
ATOM 750 O O . VAL A 1 95 ? 18.766 -18.781 1.92 1 96.31 95 VAL A O 1
ATOM 753 N N . MET A 1 96 ? 19.625 -18.484 -0.1 1 95.81 96 MET A N 1
ATOM 754 C CA . MET A 1 96 ? 19.078 -19.734 -0.604 1 95.81 96 MET A CA 1
ATOM 755 C C . MET A 1 96 ? 20.203 -20.703 -0.965 1 95.81 96 MET A C 1
ATOM 757 O O . MET A 1 96 ? 21.312 -20.281 -1.26 1 95.81 96 MET A O 1
ATOM 761 N N . ASP A 1 97 ? 19.906 -22 -0.86 1 93.5 97 ASP A N 1
ATOM 762 C CA . ASP A 1 97 ? 20.891 -23 -1.225 1 93.5 97 ASP A CA 1
ATOM 763 C C . ASP A 1 97 ? 20.234 -24.312 -1.636 1 93.5 97 ASP A C 1
ATOM 765 O O . ASP A 1 97 ? 19.031 -24.5 -1.403 1 93.5 97 ASP A O 1
ATOM 769 N N . GLY A 1 98 ? 21.031 -25.016 -2.459 1 91.38 98 GLY A N 1
ATOM 770 C CA . GLY A 1 98 ? 20.562 -26.312 -2.898 1 91.38 98 GLY A CA 1
ATOM 771 C C . GLY A 1 98 ? 19.609 -26.234 -4.078 1 91.38 98 GLY A C 1
ATOM 772 O O . GLY A 1 98 ? 19.344 -25.156 -4.594 1 91.38 98 GLY A O 1
ATOM 773 N N . GLN A 1 99 ? 19.234 -27.438 -4.523 1 89.31 99 GLN A N 1
ATOM 774 C CA . GLN A 1 99 ? 18.297 -27.547 -5.633 1 89.31 99 GLN A CA 1
ATOM 775 C C . GLN A 1 99 ? 17.141 -28.469 -5.27 1 89.31 99 GLN A C 1
ATOM 777 O O . GLN A 1 99 ? 17.344 -29.609 -4.855 1 89.31 99 GLN A O 1
ATOM 782 N N . SER A 1 100 ? 16 -27.875 -5.379 1 89.81 100 SER A N 1
ATOM 783 C CA . SER A 1 100 ? 14.805 -28.641 -5.066 1 89.81 100 SER A CA 1
ATOM 784 C C . SER A 1 100 ? 14.391 -29.531 -6.242 1 89.81 100 SER A C 1
ATOM 786 O O . SER A 1 100 ? 14.602 -29.156 -7.402 1 89.81 100 SER A O 1
ATOM 788 N N . LYS A 1 101 ? 13.703 -30.547 -5.965 1 89.12 101 LYS A N 1
ATOM 789 C CA . LYS A 1 101 ? 13.203 -31.453 -7 1 89.12 101 LYS A CA 1
ATOM 790 C C . LYS A 1 101 ? 12.086 -30.797 -7.801 1 89.12 101 LYS A C 1
ATOM 792 O O . LYS A 1 101 ? 11.875 -31.125 -8.969 1 89.12 101 LYS A O 1
ATOM 797 N N . VAL A 1 102 ? 11.422 -29.891 -7.152 1 86.75 102 VAL A N 1
ATOM 798 C CA . VAL A 1 102 ? 10.25 -29.281 -7.781 1 86.75 102 VAL A CA 1
ATOM 799 C C . VAL A 1 102 ? 10.633 -27.922 -8.383 1 86.75 102 VAL A C 1
ATOM 801 O O . VAL A 1 102 ? 9.766 -27.172 -8.828 1 86.75 102 VAL A O 1
ATOM 804 N N . GLY A 1 103 ? 11.953 -27.656 -8.344 1 85.44 103 GLY A N 1
ATOM 805 C CA . GLY A 1 103 ? 12.398 -26.406 -8.914 1 85.44 103 GLY A CA 1
ATOM 806 C C . GLY A 1 103 ? 12.852 -25.391 -7.871 1 85.44 103 GLY A C 1
ATOM 807 O O . GLY A 1 103 ? 12.352 -25.406 -6.742 1 85.44 103 GLY A O 1
ATOM 808 N N . GLY A 1 104 ? 13.766 -24.641 -8.25 1 89.25 104 GLY A N 1
ATOM 809 C CA . GLY A 1 104 ? 14.266 -23.609 -7.355 1 89.25 104 GLY A CA 1
ATOM 810 C C . GLY A 1 104 ? 15.18 -24.156 -6.273 1 89.25 104 GLY A C 1
ATOM 811 O O . GLY A 1 104 ? 15.773 -25.219 -6.434 1 89.25 104 GLY A O 1
ATOM 812 N N . ALA A 1 105 ? 15.297 -23.422 -5.215 1 94 105 ALA A N 1
ATOM 813 C CA . ALA A 1 105 ? 16.219 -23.75 -4.133 1 94 105 ALA A CA 1
ATOM 814 C C . ALA A 1 105 ? 15.586 -24.766 -3.174 1 94 105 ALA A C 1
ATOM 816 O O . ALA A 1 105 ? 14.359 -24.859 -3.086 1 94 105 ALA A O 1
ATOM 817 N N . ALA A 1 106 ? 16.375 -25.469 -2.457 1 95.06 106 ALA A N 1
ATOM 818 C CA . ALA A 1 106 ? 15.914 -26.469 -1.491 1 95.06 106 ALA A CA 1
ATOM 819 C C . ALA A 1 106 ? 15.789 -25.859 -0.096 1 95.06 106 ALA A C 1
ATOM 821 O O . ALA A 1 106 ? 14.953 -26.281 0.7 1 95.06 106 ALA A O 1
ATOM 822 N N . HIS A 1 107 ? 16.641 -24.906 0.185 1 96.31 107 HIS A N 1
ATOM 823 C CA . HIS A 1 107 ? 16.672 -24.281 1.504 1 96.31 107 HIS A CA 1
ATOM 824 C C . HIS A 1 107 ? 16.734 -22.766 1.396 1 96.31 107 HIS A C 1
ATOM 826 O O . HIS A 1 107 ? 17.234 -22.219 0.409 1 96.31 107 HIS A O 1
ATOM 832 N N . ALA A 1 108 ? 16.234 -22.156 2.396 1 97.44 108 ALA A N 1
ATOM 833 C CA . ALA A 1 108 ? 16.281 -20.703 2.445 1 97.44 108 ALA A CA 1
ATOM 834 C C . ALA A 1 108 ? 16.297 -20.203 3.887 1 97.44 108 ALA A C 1
ATOM 836 O O . ALA A 1 108 ? 15.711 -20.828 4.773 1 97.44 108 ALA A O 1
ATOM 837 N N . LYS A 1 109 ? 16.953 -19.109 4.043 1 97 109 LYS A N 1
ATOM 838 C CA . LYS A 1 109 ? 17.062 -18.438 5.34 1 97 109 LYS A CA 1
ATOM 839 C C . LYS A 1 109 ? 16.906 -16.922 5.191 1 97 109 LYS A C 1
ATOM 841 O O . LYS A 1 109 ? 17.547 -16.312 4.34 1 97 109 LYS A O 1
ATOM 846 N N . LEU A 1 110 ? 16.016 -16.375 6 1 97.56 110 LEU A N 1
ATOM 847 C CA . LEU A 1 110 ? 15.883 -14.922 6.066 1 97.56 110 LEU A CA 1
ATOM 848 C C . LEU A 1 110 ? 16.812 -14.336 7.109 1 97.56 110 LEU A C 1
ATOM 850 O O . LEU A 1 110 ? 16.781 -14.719 8.281 1 97.56 110 LEU A O 1
ATOM 854 N N . VAL A 1 111 ? 17.641 -13.414 6.691 1 96 111 VAL A N 1
ATOM 855 C CA . VAL A 1 111 ? 18.609 -12.789 7.582 1 96 111 VAL A CA 1
ATOM 856 C C . VAL A 1 111 ? 18.344 -11.289 7.652 1 96 111 VAL A C 1
ATOM 858 O O . VAL A 1 111 ? 18.203 -10.625 6.621 1 96 111 VAL A O 1
ATOM 861 N N . ALA A 1 112 ? 18.266 -10.781 8.844 1 95.62 112 ALA A N 1
ATOM 862 C CA . ALA A 1 112 ? 17.953 -9.367 9.039 1 95.62 112 ALA A CA 1
ATOM 863 C C . ALA A 1 112 ? 18.812 -8.766 10.148 1 95.62 112 ALA A C 1
ATOM 865 O O . ALA A 1 112 ? 19.156 -9.453 11.109 1 95.62 112 ALA A O 1
ATOM 866 N N . GLN A 1 113 ? 19.094 -7.555 9.961 1 94.44 113 GLN A N 1
ATOM 867 C CA . GLN A 1 113 ? 19.812 -6.781 10.969 1 94.44 113 GLN A CA 1
ATOM 868 C C . GLN A 1 113 ? 19.312 -5.344 11.023 1 94.44 113 GLN A C 1
ATOM 870 O O . GLN A 1 113 ? 19.047 -4.73 9.984 1 94.44 113 GLN A O 1
ATOM 875 N N . LYS A 1 114 ? 19.188 -4.895 12.25 1 93.5 114 LYS A N 1
ATOM 876 C CA . LYS A 1 114 ? 18.734 -3.514 12.414 1 93.5 114 LYS A CA 1
ATOM 877 C C . LYS A 1 114 ? 19.734 -2.537 11.805 1 93.5 114 LYS A C 1
ATOM 879 O O . LYS A 1 114 ? 19.344 -1.548 11.18 1 93.5 114 LYS A O 1
ATOM 884 N N . ALA A 1 115 ? 21 -2.756 12 1 92.5 115 ALA A N 1
ATOM 885 C CA . ALA A 1 115 ? 22.109 -1.973 11.469 1 92.5 115 ALA A CA 1
ATOM 886 C C . ALA A 1 115 ? 23.391 -2.803 11.406 1 92.5 115 ALA A C 1
ATOM 888 O O . ALA A 1 115 ? 23.5 -3.832 12.078 1 92.5 115 ALA A O 1
ATOM 889 N N . LYS A 1 116 ? 24.266 -2.246 10.609 1 89.5 116 LYS A N 1
ATOM 890 C CA . LYS A 1 116 ? 25.547 -2.947 10.5 1 89.5 116 LYS A CA 1
ATOM 891 C C . LYS A 1 116 ? 26.203 -3.104 11.867 1 89.5 116 LYS A C 1
ATOM 893 O O . LYS A 1 116 ? 26.25 -2.156 12.656 1 89.5 116 LYS A O 1
ATOM 898 N N . GLY A 1 117 ? 26.703 -4.262 12.211 1 89.44 117 GLY A N 1
ATOM 899 C CA . GLY A 1 117 ? 27.391 -4.52 13.469 1 89.44 117 GLY A CA 1
ATOM 900 C C . GLY A 1 117 ? 26.453 -4.98 14.57 1 89.44 117 GLY A C 1
ATOM 901 O O . GLY A 1 117 ? 26.906 -5.457 15.617 1 89.44 117 GLY A O 1
ATOM 902 N N . MET A 1 118 ? 25.219 -4.836 14.391 1 92.19 118 MET A N 1
ATOM 903 C CA . MET A 1 118 ? 24.234 -5.27 15.391 1 92.19 118 MET A CA 1
ATOM 904 C C . MET A 1 118 ? 23.922 -6.754 15.234 1 92.19 118 MET A C 1
ATOM 906 O O . MET A 1 118 ? 24.25 -7.355 14.211 1 92.19 118 MET A O 1
ATOM 910 N N . PRO A 1 119 ? 23.328 -7.293 16.219 1 93.56 119 PRO A N 1
ATOM 911 C CA . PRO A 1 119 ? 23.047 -8.727 16.156 1 93.56 119 PRO A CA 1
ATOM 912 C C . PRO A 1 119 ? 22.234 -9.109 14.914 1 93.56 119 PRO A C 1
ATOM 914 O O . PRO A 1 119 ? 21.328 -8.375 14.516 1 93.56 119 PRO A O 1
ATOM 917 N N . ARG A 1 120 ? 22.562 -10.289 14.445 1 94.31 120 ARG A N 1
ATOM 918 C CA . ARG A 1 120 ? 21.906 -10.797 13.242 1 94.31 120 ARG A CA 1
ATOM 919 C C . ARG A 1 120 ? 20.781 -11.766 13.594 1 94.31 120 ARG A C 1
ATOM 921 O O . ARG A 1 120 ? 20.984 -12.695 14.383 1 94.31 120 ARG A O 1
ATOM 928 N N . ILE A 1 121 ? 19.625 -11.508 13.016 1 94.81 121 ILE A N 1
ATOM 929 C CA . ILE A 1 121 ? 18.5 -12.422 13.141 1 94.81 121 ILE A CA 1
ATOM 930 C C . ILE A 1 121 ? 18.422 -13.336 11.922 1 94.81 121 ILE A C 1
ATOM 932 O O . ILE A 1 121 ? 18.5 -12.867 10.781 1 94.81 121 ILE A O 1
ATOM 936 N N . ALA A 1 122 ? 18.344 -14.609 12.195 1 95.5 122 ALA A N 1
ATOM 937 C CA . ALA A 1 122 ? 18.25 -15.578 11.102 1 95.5 122 ALA A CA 1
ATOM 938 C C . ALA A 1 122 ? 17.047 -16.5 11.312 1 95.5 122 ALA A C 1
ATOM 940 O O . ALA A 1 122 ? 16.906 -17.125 12.375 1 95.5 122 ALA A O 1
ATOM 941 N N . ILE A 1 123 ? 16.203 -16.594 10.336 1 96.94 123 ILE A N 1
ATOM 942 C CA . ILE A 1 123 ? 15.023 -17.453 10.398 1 96.94 123 ILE A CA 1
ATOM 943 C C . ILE A 1 123 ? 15.07 -18.469 9.258 1 96.94 123 ILE A C 1
ATOM 945 O O . ILE A 1 123 ? 15.031 -18.109 8.086 1 96.94 123 ILE A O 1
ATOM 949 N N . SER A 1 124 ? 15.109 -19.719 9.594 1 97.44 124 SER A N 1
ATOM 950 C CA . SER A 1 124 ? 15.039 -20.781 8.594 1 97.44 124 SER A CA 1
ATOM 951 C C . SER A 1 124 ? 13.617 -20.938 8.07 1 97.44 124 SER A C 1
ATOM 953 O O . SER A 1 124 ? 12.664 -21.047 8.852 1 97.44 124 SER A O 1
ATOM 955 N N . LEU A 1 125 ? 13.531 -21.047 6.77 1 98.25 125 LEU A N 1
ATOM 956 C CA . LEU A 1 125 ? 12.211 -21.141 6.152 1 98.25 125 LEU A CA 1
ATOM 957 C C . LEU A 1 125 ? 12.023 -22.5 5.488 1 98.25 125 LEU A C 1
ATOM 959 O O . LEU A 1 125 ? 12.992 -23.141 5.074 1 98.25 125 LEU A O 1
ATOM 963 N N . SER A 1 126 ? 10.797 -22.859 5.383 1 97.81 126 SER A N 1
ATOM 964 C CA . SER A 1 126 ? 10.445 -24.109 4.711 1 97.81 126 SER A CA 1
ATOM 965 C C . SER A 1 126 ? 9.844 -23.844 3.336 1 97.81 126 SER A C 1
ATOM 967 O O . SER A 1 126 ? 9.055 -22.906 3.17 1 97.81 126 SER A O 1
ATOM 969 N N . LYS A 1 127 ? 10.141 -24.719 2.5 1 97.38 127 LYS A N 1
ATOM 970 C CA . LYS A 1 127 ? 9.641 -24.547 1.138 1 97.38 127 LYS A CA 1
ATOM 971 C C . LYS A 1 127 ? 8.18 -24.969 1.036 1 97.38 127 LYS A C 1
ATOM 973 O O . LYS A 1 127 ? 7.789 -26.016 1.552 1 97.38 127 LYS A O 1
ATOM 978 N N . LEU A 1 128 ? 7.395 -24.109 0.481 1 97.44 128 LEU A N 1
ATOM 979 C CA . LEU A 1 128 ? 6.008 -24.453 0.161 1 97.44 128 LEU A CA 1
ATOM 980 C C . LEU A 1 128 ? 5.875 -24.875 -1.295 1 97.44 128 LEU A C 1
ATOM 982 O O . LEU A 1 128 ? 6.555 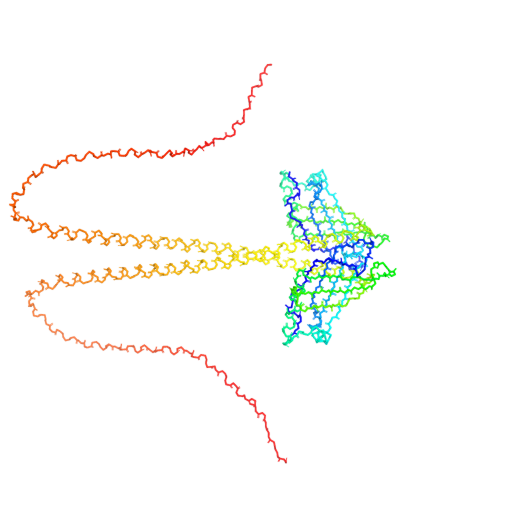-24.344 -2.172 1 97.44 128 LEU A O 1
ATOM 986 N N . VAL A 1 129 ? 4.984 -25.859 -1.558 1 94.75 129 VAL A N 1
ATOM 987 C CA . VAL A 1 129 ? 4.82 -26.359 -2.924 1 94.75 129 VAL A CA 1
ATOM 988 C C . VAL A 1 129 ? 3.336 -26.438 -3.266 1 94.75 129 VAL A C 1
ATOM 990 O O . VAL A 1 129 ? 2.484 -26.406 -2.373 1 94.75 129 VAL A O 1
ATOM 993 N N . ASP A 1 130 ? 3.018 -26.375 -4.473 1 91.69 130 ASP A N 1
ATOM 994 C CA . ASP A 1 130 ? 1.689 -26.609 -5.031 1 91.69 130 ASP A CA 1
ATOM 995 C C . ASP A 1 130 ? 0.663 -25.656 -4.414 1 91.69 130 ASP A C 1
ATOM 997 O O . ASP A 1 130 ? 0.865 -24.438 -4.395 1 91.69 130 ASP A O 1
ATOM 1001 N N . THR A 1 131 ? -0.35 -26.219 -3.85 1 92.62 131 THR A N 1
ATOM 1002 C CA . THR A 1 131 ? -1.476 -25.422 -3.375 1 92.62 131 THR A CA 1
ATOM 1003 C C . THR A 1 131 ? -1.062 -24.547 -2.193 1 92.62 131 THR A C 1
ATOM 1005 O O . THR A 1 131 ? -1.53 -23.422 -2.057 1 92.62 131 THR A O 1
ATOM 1008 N N . ALA A 1 132 ? -0.229 -25.062 -1.377 1 95.88 132 ALA A N 1
ATOM 1009 C CA . ALA A 1 132 ? 0.24 -24.281 -0.236 1 95.88 132 ALA A CA 1
ATOM 1010 C C . ALA A 1 132 ? 1.002 -23.047 -0.696 1 95.88 132 ALA A C 1
ATOM 1012 O O . ALA A 1 132 ? 0.858 -21.969 -0.112 1 95.88 132 ALA A O 1
ATOM 1013 N N . ALA A 1 133 ? 1.799 -23.25 -1.72 1 96.06 133 ALA A N 1
ATOM 1014 C CA . ALA A 1 133 ? 2.553 -22.125 -2.27 1 96.06 133 ALA A CA 1
ATOM 1015 C C . ALA A 1 133 ? 1.62 -21.078 -2.885 1 96.06 133 ALA A C 1
ATOM 1017 O O . ALA A 1 133 ? 1.777 -19.875 -2.65 1 96.06 133 ALA A O 1
ATOM 1018 N N . THR A 1 134 ? 0.661 -21.547 -3.596 1 94.62 134 THR A N 1
ATOM 1019 C CA . THR A 1 134 ? -0.289 -20.656 -4.254 1 94.62 134 THR A CA 1
ATOM 1020 C C . THR A 1 134 ? -1.096 -19.875 -3.225 1 94.62 134 THR A C 1
ATOM 1022 O O . THR A 1 134 ? -1.312 -18.672 -3.383 1 94.62 134 THR A O 1
ATOM 1025 N N . GLU A 1 135 ? -1.46 -20.547 -2.207 1 96.19 135 GLU A N 1
ATOM 1026 C CA . GLU A 1 135 ? -2.219 -19.891 -1.142 1 96.19 135 GLU A CA 1
ATOM 1027 C C . GLU A 1 135 ? -1.384 -18.828 -0.444 1 96.19 135 GLU A C 1
ATOM 1029 O O . GLU A 1 135 ? -1.89 -17.75 -0.126 1 96.19 135 GLU A O 1
ATOM 1034 N N . ALA A 1 136 ? -0.191 -19.141 -0.218 1 96.81 136 ALA A N 1
ATOM 1035 C CA . ALA A 1 136 ? 0.699 -18.188 0.439 1 96.81 136 ALA A CA 1
ATOM 1036 C C . ALA A 1 136 ? 0.898 -16.953 -0.419 1 96.81 136 ALA A C 1
ATOM 1038 O O . ALA A 1 136 ? 0.878 -15.82 0.091 1 96.81 136 ALA A O 1
ATOM 1039 N N . MET A 1 137 ? 1.094 -17.141 -1.693 1 97.19 137 MET A N 1
ATOM 1040 C CA . MET A 1 137 ? 1.256 -16.031 -2.615 1 97.19 137 MET A CA 1
ATOM 1041 C C . MET A 1 137 ? -0.001 -15.164 -2.65 1 97.19 137 MET A C 1
ATOM 1043 O O . MET A 1 137 ? 0.082 -13.93 -2.613 1 97.19 137 MET A O 1
ATOM 1047 N N . ALA A 1 138 ? -1.137 -15.844 -2.703 1 96.69 138 ALA A N 1
ATOM 1048 C CA . ALA A 1 138 ? -2.416 -15.133 -2.725 1 96.69 138 ALA A CA 1
ATOM 1049 C C . ALA A 1 138 ? -2.617 -14.32 -1.449 1 96.69 138 ALA A C 1
ATOM 1051 O O . ALA A 1 138 ? -2.963 -13.141 -1.506 1 96.69 138 ALA A O 1
ATOM 1052 N N . ASN A 1 139 ? -2.354 -14.945 -0.374 1 95.5 139 ASN A N 1
ATOM 1053 C CA . ASN A 1 139 ? -2.555 -14.289 0.917 1 95.5 139 ASN A CA 1
ATOM 1054 C C . ASN A 1 139 ? -1.639 -13.078 1.082 1 95.5 139 ASN A C 1
ATOM 1056 O O . ASN A 1 139 ? -2.066 -12.039 1.581 1 95.5 139 ASN A O 1
ATOM 1060 N N . LEU A 1 140 ? -0.424 -13.273 0.685 1 97.56 140 LEU A N 1
ATOM 1061 C CA . LEU A 1 140 ? 0.521 -12.164 0.77 1 97.56 1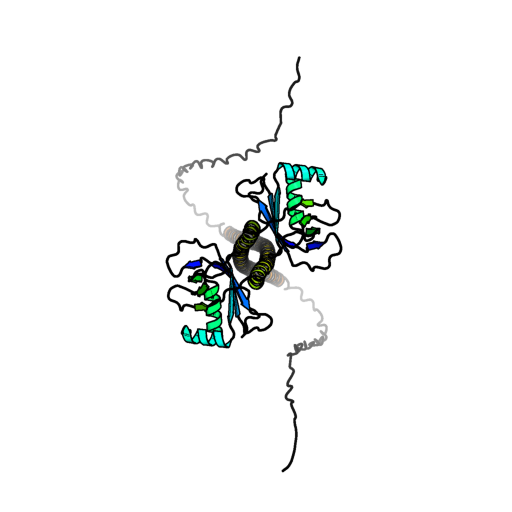40 LEU A CA 1
ATOM 1062 C C . LEU A 1 140 ? 0.03 -10.969 -0.042 1 97.56 140 LEU A C 1
ATOM 1064 O O . LEU A 1 140 ? 0.025 -9.836 0.451 1 97.56 140 LEU A O 1
ATOM 1068 N N . SER A 1 141 ? -0.413 -11.203 -1.212 1 98.06 141 SER A N 1
ATOM 1069 C CA . SER A 1 141 ? -0.851 -10.141 -2.107 1 98.06 141 SER A CA 1
ATOM 1070 C C . SER A 1 141 ? -2.127 -9.477 -1.599 1 98.06 141 SER A C 1
ATOM 1072 O O . SER A 1 141 ? -2.252 -8.258 -1.631 1 98.06 141 SER A O 1
ATOM 1074 N N . LEU A 1 142 ? -3.016 -10.258 -1.116 1 96.62 142 LEU A N 1
ATOM 1075 C CA . LEU A 1 142 ? -4.273 -9.727 -0.607 1 96.62 142 LEU A CA 1
ATOM 1076 C C . LEU A 1 142 ? -4.043 -8.898 0.652 1 96.62 142 LEU A C 1
ATOM 1078 O O . LEU A 1 142 ? -4.656 -7.84 0.825 1 96.62 142 LEU A O 1
ATOM 1082 N N . GLU A 1 143 ? -3.201 -9.406 1.49 1 96.62 143 GLU A N 1
ATOM 1083 C CA . GLU A 1 143 ? -2.875 -8.648 2.697 1 96.62 143 GLU A CA 1
ATOM 1084 C C . GLU A 1 143 ? -2.15 -7.352 2.357 1 96.62 143 GLU A C 1
ATOM 1086 O O . GLU A 1 143 ? -2.393 -6.316 2.986 1 96.62 143 GLU A O 1
ATOM 1091 N N . LEU A 1 144 ? -1.259 -7.457 1.439 1 98.25 144 LEU A N 1
ATOM 1092 C CA . LEU A 1 144 ? -0.565 -6.258 0.978 1 98.25 144 LEU A CA 1
ATOM 1093 C C . LEU A 1 144 ? -1.557 -5.223 0.461 1 98.25 144 LEU A C 1
ATOM 1095 O O . LEU A 1 144 ? -1.453 -4.039 0.791 1 98.25 144 LEU A O 1
ATOM 1099 N N . TYR A 1 145 ? -2.494 -5.66 -0.308 1 98 145 TYR A N 1
ATOM 1100 C CA . TYR A 1 145 ? -3.496 -4.738 -0.834 1 98 145 TYR A CA 1
ATOM 1101 C C . TYR A 1 145 ? -4.309 -4.117 0.293 1 98 145 TYR A C 1
ATOM 1103 O O . TYR A 1 145 ? -4.598 -2.916 0.269 1 98 145 TYR A O 1
ATOM 1111 N N . THR A 1 146 ? -4.68 -4.898 1.2 1 96.75 146 THR A N 1
ATOM 1112 C CA . THR A 1 146 ? -5.445 -4.402 2.34 1 96.75 146 THR A CA 1
ATOM 1113 C C . THR A 1 146 ? -4.66 -3.332 3.092 1 96.75 146 THR A C 1
ATOM 1115 O O . THR A 1 146 ? -5.199 -2.271 3.416 1 96.75 146 THR A O 1
ATOM 1118 N N . THR A 1 147 ? -3.455 -3.578 3.355 1 97.12 147 THR A N 1
ATOM 1119 C CA . THR A 1 147 ? -2.611 -2.617 4.059 1 97.12 147 THR A CA 1
ATOM 1120 C C . THR A 1 147 ? -2.414 -1.356 3.221 1 97.12 147 THR A C 1
ATOM 1122 O O . THR A 1 147 ? -2.422 -0.245 3.754 1 97.12 147 THR A O 1
ATOM 1125 N N . PHE A 1 148 ? -2.244 -1.575 1.943 1 97.62 148 PHE A N 1
ATOM 1126 C CA . PHE A 1 148 ? -2.131 -0.46 1.011 1 97.62 148 PHE A CA 1
ATOM 1127 C C . PHE A 1 148 ? -3.352 0.449 1.105 1 97.62 148 PHE A C 1
ATOM 1129 O O . PHE A 1 148 ? -3.215 1.671 1.199 1 97.62 148 PHE A O 1
ATOM 1136 N N . THR A 1 149 ? -4.449 -0.144 1.063 1 96.75 149 THR A N 1
ATOM 1137 C CA . THR A 1 149 ? -5.688 0.622 1.114 1 96.75 149 THR A CA 1
ATOM 1138 C C . THR A 1 149 ? -5.797 1.395 2.426 1 96.75 149 THR A C 1
ATOM 1140 O O . THR A 1 149 ? -6.219 2.551 2.438 1 96.75 149 THR A O 1
ATOM 1143 N N . ASN A 1 150 ? -5.402 0.775 3.461 1 96.62 150 ASN A N 1
ATOM 1144 C CA . ASN A 1 150 ? -5.418 1.442 4.758 1 96.62 150 ASN A CA 1
ATOM 1145 C C . ASN A 1 150 ? -4.488 2.652 4.777 1 96.62 150 ASN A C 1
ATOM 1147 O O . ASN A 1 150 ? -4.879 3.734 5.219 1 96.62 150 ASN A O 1
ATOM 1151 N N . VAL A 1 151 ? -3.316 2.443 4.297 1 97.69 151 VAL A N 1
ATOM 1152 C CA . VAL A 1 151 ? -2.326 3.518 4.281 1 97.69 151 VAL A CA 1
ATOM 1153 C C . VAL A 1 151 ? -2.803 4.645 3.365 1 97.69 151 VAL A C 1
ATOM 1155 O O . VAL A 1 151 ? -2.627 5.82 3.678 1 97.69 151 VAL A O 1
ATOM 1158 N N . HIS A 1 152 ? -3.344 4.23 2.307 1 96.81 152 HIS A N 1
ATOM 1159 C CA . HIS A 1 152 ? -3.869 5.211 1.36 1 96.81 152 HIS A CA 1
ATOM 1160 C C . HIS A 1 152 ? -4.953 6.066 2.002 1 96.81 152 HIS A C 1
ATOM 1162 O O . HIS A 1 152 ? -4.98 7.285 1.813 1 96.81 152 HIS A O 1
ATOM 1168 N N . ASN A 1 153 ? -5.801 5.516 2.73 1 97.12 153 ASN A N 1
ATOM 1169 C CA . ASN A 1 153 ? -6.852 6.242 3.432 1 97.12 153 ASN A CA 1
ATOM 1170 C C . ASN A 1 153 ? -6.281 7.156 4.512 1 97.12 153 ASN A C 1
ATOM 1172 O O . ASN A 1 153 ? -6.758 8.273 4.703 1 97.12 153 ASN A O 1
ATOM 1176 N N . LEU A 1 154 ? -5.324 6.676 5.172 1 97.88 154 LEU A N 1
ATOM 1177 C CA . LEU A 1 154 ? -4.664 7.504 6.176 1 97.88 154 LEU A CA 1
ATOM 1178 C C . LEU A 1 154 ? -4.016 8.727 5.531 1 97.88 154 LEU A C 1
ATOM 1180 O O . LEU A 1 154 ? -4.059 9.82 6.094 1 97.88 154 LEU A O 1
ATOM 1184 N N . LEU A 1 155 ? -3.414 8.484 4.43 1 98.31 155 LEU A N 1
ATOM 1185 C CA . LEU A 1 155 ? -2.807 9.602 3.705 1 98.31 155 LEU A CA 1
ATOM 1186 C C . LEU A 1 155 ? -3.85 10.656 3.361 1 98.31 155 LEU A C 1
ATOM 1188 O O . LEU A 1 155 ? -3.625 11.852 3.582 1 98.31 155 LEU A O 1
ATOM 1192 N N . LYS A 1 156 ? -4.938 10.211 2.855 1 97.69 156 LYS A N 1
ATOM 1193 C CA . LYS A 1 156 ? -6.012 11.141 2.518 1 97.69 156 LYS A CA 1
ATOM 1194 C C . LYS A 1 156 ? -6.465 11.93 3.744 1 97.69 156 LYS A C 1
ATOM 1196 O O . LYS A 1 156 ? -6.668 13.141 3.668 1 97.69 156 LYS A O 1
ATOM 1201 N N . ALA A 1 157 ? -6.613 11.305 4.812 1 98.12 157 ALA A N 1
ATOM 1202 C CA . ALA A 1 157 ? -7.023 11.945 6.059 1 98.12 157 ALA A CA 1
ATOM 1203 C C . ALA A 1 157 ? -5.996 12.977 6.512 1 98.12 157 ALA A C 1
ATOM 1205 O O . ALA A 1 157 ? -6.355 14.078 6.934 1 98.12 157 ALA A O 1
ATOM 1206 N N . GLU A 1 158 ? -4.773 12.547 6.371 1 98.19 158 GLU A N 1
ATOM 1207 C CA . GLU A 1 158 ? -3.703 13.453 6.785 1 98.19 158 GLU A CA 1
ATOM 1208 C C . GLU A 1 158 ? -3.635 14.68 5.879 1 98.19 158 GLU A C 1
ATOM 1210 O O . GLU A 1 158 ? -3.385 15.789 6.348 1 98.19 158 GLU A O 1
ATOM 1215 N N . GLN A 1 159 ? -3.846 14.484 4.691 1 98.31 159 GLN A N 1
ATOM 1216 C CA . GLN A 1 159 ? -3.867 15.602 3.754 1 98.31 159 GLN A CA 1
ATOM 1217 C C . GLN A 1 159 ? -5.004 16.562 4.078 1 98.31 159 GLN A C 1
ATOM 1219 O O . GLN A 1 159 ? -4.824 17.781 4.016 1 98.31 159 GLN A O 1
ATOM 1224 N N . GLN A 1 160 ? -6.094 16.078 4.43 1 98.19 160 GLN A N 1
ATOM 1225 C CA . GLN A 1 160 ? -7.223 16.906 4.828 1 98.19 160 GLN A CA 1
ATOM 1226 C C . GLN A 1 160 ? -6.91 17.688 6.109 1 98.19 160 GLN A C 1
ATOM 1228 O O . GLN A 1 160 ? -7.227 18.875 6.223 1 98.19 160 GLN A O 1
ATOM 1233 N N . ARG A 1 161 ? -6.363 17.047 6.977 1 97.75 161 ARG A N 1
ATOM 1234 C CA . ARG A 1 161 ? -5.965 17.688 8.227 1 97.75 161 ARG A CA 1
ATOM 1235 C C . ARG A 1 161 ? -5 18.844 7.973 1 97.75 161 ARG A C 1
ATOM 1237 O O . ARG A 1 161 ? -5.148 19.922 8.547 1 97.75 161 ARG A O 1
ATOM 1244 N N . CYS A 1 162 ? -4.105 18.625 7.137 1 97.94 162 CYS A N 1
ATOM 1245 C CA . CYS A 1 162 ? -3.139 19.656 6.793 1 97.94 162 CYS A CA 1
ATOM 1246 C C . CYS A 1 162 ? -3.828 20.859 6.168 1 97.94 162 CYS A C 1
ATOM 1248 O O . CYS A 1 162 ? -3.51 22 6.504 1 97.94 162 CYS A O 1
ATOM 1250 N N . CYS A 1 163 ? -4.699 20.578 5.34 1 98 163 CYS A N 1
ATOM 1251 C CA . CYS A 1 163 ? -5.438 21.656 4.707 1 98 163 CYS A CA 1
ATOM 1252 C C . CYS A 1 163 ? -6.203 22.469 5.742 1 98 163 CYS A C 1
ATOM 1254 O O . CYS A 1 163 ? -6.223 23.703 5.68 1 98 163 CYS A O 1
ATOM 1256 N N . GLU A 1 164 ? -6.766 21.812 6.625 1 97.88 164 GLU A N 1
ATOM 1257 C CA . GLU A 1 164 ? -7.492 22.484 7.695 1 97.88 164 GLU A CA 1
ATOM 1258 C C . GLU A 1 164 ? -6.555 23.328 8.547 1 97.88 164 GLU A C 1
ATOM 1260 O O . GLU A 1 164 ? -6.883 24.469 8.891 1 97.88 164 GLU A O 1
ATOM 1265 N N . LEU A 1 165 ? -5.457 22.75 8.852 1 98.25 165 LEU A N 1
ATOM 1266 C CA . LEU A 1 165 ? -4.473 23.469 9.656 1 98.25 165 LEU A CA 1
ATOM 1267 C C . LEU A 1 165 ? -3.986 24.719 8.922 1 98.25 165 LEU A C 1
ATOM 1269 O O . LEU A 1 165 ? -3.791 25.766 9.539 1 98.25 165 LEU A O 1
ATOM 1273 N N . ILE A 1 166 ? -3.842 24.594 7.684 1 98.12 166 ILE A N 1
ATOM 1274 C CA . ILE A 1 166 ? -3.416 25.734 6.875 1 98.12 166 ILE A CA 1
ATOM 1275 C C . ILE A 1 166 ? -4.469 26.844 6.945 1 98.12 166 ILE A C 1
ATOM 1277 O O . ILE A 1 166 ? -4.137 28.016 7.09 1 98.12 166 ILE A O 1
ATOM 1281 N N . ASN A 1 167 ? -5.676 26.438 6.875 1 98.06 167 ASN A N 1
ATOM 1282 C CA . ASN A 1 167 ? -6.762 27.406 6.965 1 98.06 167 ASN A CA 1
ATOM 1283 C C . ASN A 1 167 ? -6.793 28.078 8.328 1 98.06 167 ASN A C 1
ATOM 1285 O O . ASN A 1 167 ? -6.922 29.312 8.422 1 98.06 167 ASN A O 1
ATOM 1289 N N . VAL A 1 168 ? -6.684 27.312 9.305 1 97.81 168 VAL A N 1
ATOM 1290 C CA . VAL A 1 168 ? -6.684 27.844 10.664 1 97.81 168 VAL A CA 1
ATOM 1291 C C . VAL A 1 168 ? -5.488 28.781 10.852 1 97.81 168 VAL A C 1
ATOM 1293 O O . VAL A 1 168 ? -5.613 29.844 11.461 1 97.81 168 VAL A O 1
ATOM 1296 N N . LEU A 1 169 ? -4.398 28.391 10.391 1 97.94 169 LEU A N 1
ATOM 1297 C CA . LEU A 1 169 ? -3.199 29.219 10.484 1 97.94 169 LEU A CA 1
ATOM 1298 C C . LEU A 1 169 ? -3.398 30.547 9.773 1 97.94 169 LEU A C 1
ATOM 1300 O O . LEU A 1 169 ? -3.016 31.594 10.289 1 97.94 169 LEU A O 1
ATOM 1304 N N . SER A 1 170 ? -3.967 30.453 8.648 1 97.5 170 SER A N 1
ATOM 1305 C CA . SER A 1 170 ? -4.254 31.672 7.906 1 97.5 170 SER A CA 1
ATOM 1306 C C . SER A 1 170 ? -5.164 32.594 8.703 1 97.5 170 SER A C 1
ATOM 1308 O O . SER A 1 170 ? -4.934 33.812 8.75 1 97.5 170 SER A O 1
ATOM 1310 N N . GLU A 1 171 ? -6.145 32.125 9.273 1 96.81 171 GLU A N 1
ATOM 1311 C CA . GLU A 1 171 ? -7.047 32.906 10.117 1 96.81 171 GLU A CA 1
ATOM 1312 C C . GLU A 1 171 ? -6.301 33.5 11.297 1 96.81 171 GLU A C 1
ATOM 1314 O O . GLU A 1 171 ? -6.508 34.688 11.625 1 96.81 171 GLU A O 1
ATOM 1319 N N . GLU A 1 172 ? -5.469 32.719 11.867 1 96.69 172 GLU A N 1
ATOM 1320 C CA . GLU A 1 172 ? -4.695 33.188 13.016 1 96.69 172 GLU A CA 1
ATOM 1321 C C . GLU A 1 172 ? -3.73 34.281 12.609 1 96.69 172 GLU A C 1
ATOM 1323 O O . GLU A 1 172 ? -3.549 35.25 13.344 1 96.69 172 GLU A O 1
ATOM 1328 N N . LYS A 1 173 ? -3.182 34.156 11.508 1 96.44 173 LYS A N 1
ATOM 1329 C CA . LYS A 1 173 ? -2.287 35.188 10.992 1 96.44 173 LYS A CA 1
ATOM 1330 C C . LYS A 1 173 ? -3.041 36.5 10.727 1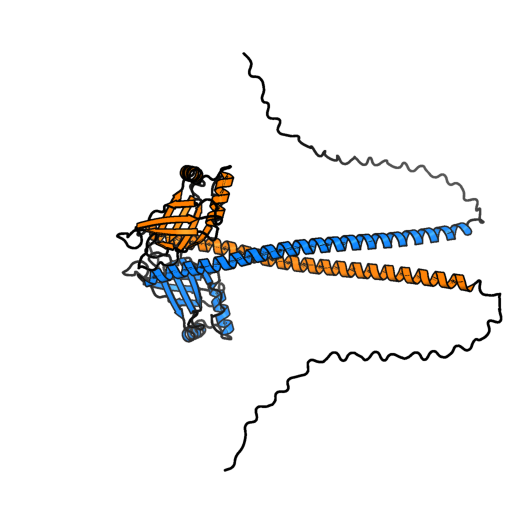 96.44 173 LYS A C 1
ATOM 1332 O O . LYS A 1 173 ? -2.533 37.594 11.008 1 96.44 173 LYS A O 1
ATOM 1337 N N . GLU A 1 174 ? -4.195 36.344 10.25 1 96 174 GLU A N 1
ATOM 1338 C CA . GLU A 1 174 ? -5.027 37.531 10 1 96 174 GLU A CA 1
ATOM 1339 C C . GLU A 1 174 ? -5.395 38.219 11.312 1 96 174 GLU A C 1
ATOM 1341 O O . GLU A 1 174 ? -5.375 39.469 11.391 1 96 174 GLU A O 1
ATOM 1346 N N . LYS A 1 175 ? -5.762 37.438 12.242 1 93.62 175 LYS A N 1
ATOM 1347 C CA . LYS A 1 175 ? -6.039 38 13.57 1 93.62 175 LYS A CA 1
ATOM 1348 C C . LYS A 1 175 ? -4.832 38.75 14.117 1 93.62 175 LYS A C 1
ATOM 1350 O O . LYS A 1 175 ? -4.977 39.844 14.664 1 93.62 175 LYS A O 1
ATOM 1355 N N . ASN A 1 176 ? -3.682 38.156 13.977 1 93.19 176 ASN A N 1
ATOM 1356 C CA . ASN A 1 176 ? -2.439 38.75 14.453 1 93.19 176 ASN A CA 1
ATOM 1357 C C . ASN A 1 176 ? -2.131 40.062 13.719 1 93.19 176 ASN A C 1
ATOM 1359 O O . ASN A 1 176 ? -1.703 41.031 14.328 1 93.19 176 ASN A O 1
ATOM 1363 N N . GLU A 1 177 ? -2.32 40 12.469 1 94 177 GLU A N 1
ATOM 1364 C CA . GLU A 1 177 ? -2.096 41.219 11.672 1 94 177 GLU A CA 1
ATOM 1365 C C . GLU A 1 177 ? -3.045 42.312 12.086 1 94 177 GLU A C 1
ATOM 1367 O O . GLU A 1 177 ? -2.633 43.469 12.211 1 94 177 GLU A O 1
ATOM 1372 N N . THR A 1 178 ? -4.273 42.031 12.297 1 93.25 178 THR A N 1
ATOM 1373 C CA . THR A 1 178 ? -5.266 43 12.742 1 93.25 178 THR A CA 1
ATOM 1374 C C . THR A 1 178 ? -4.898 43.562 14.117 1 93.25 178 THR A C 1
ATOM 1376 O O . THR A 1 178 ? -4.965 44.781 14.336 1 93.25 178 THR A O 1
ATOM 1379 N N . ALA A 1 179 ? -4.547 42.656 15.016 1 91.19 179 ALA A N 1
ATOM 1380 C CA . ALA A 1 179 ? -4.148 43.062 16.359 1 91.19 179 ALA A CA 1
ATOM 1381 C C . ALA A 1 179 ? -2.926 43.969 16.312 1 91.19 179 ALA A C 1
ATOM 1383 O O . ALA A 1 179 ? -2.859 44.969 17.031 1 91.19 179 ALA A O 1
ATOM 1384 N N . GLN A 1 180 ? -1.988 43.625 15.438 1 91.69 180 GLN A N 1
ATOM 1385 C CA . GLN A 1 180 ? -0.773 44.406 15.297 1 91.69 180 GLN A CA 1
ATOM 1386 C C . GLN A 1 180 ? -1.079 45.781 14.703 1 91.69 180 GLN A C 1
ATOM 1388 O O . GLN A 1 180 ? -0.492 46.781 15.117 1 91.69 180 GLN A O 1
ATOM 1393 N N . LYS A 1 181 ? -2.008 45.844 13.836 1 92.88 181 LYS A N 1
ATOM 1394 C CA . LYS A 1 181 ? -2.422 47.125 13.266 1 92.88 181 LYS A CA 1
ATOM 1395 C C . LYS A 1 181 ? -3.084 48.031 14.312 1 92.88 181 LYS A C 1
ATOM 1397 O O . LYS A 1 181 ? -2.826 49.219 14.367 1 92.88 181 LYS A O 1
ATOM 1402 N N . GLN A 1 182 ? -3.891 47.438 15.141 1 91.62 182 GLN A N 1
ATOM 1403 C CA . GLN A 1 182 ? -4.555 48.156 16.219 1 91.62 182 GLN A CA 1
ATOM 1404 C C . GLN A 1 182 ? -3.547 48.688 17.234 1 91.62 182 GLN A C 1
ATOM 1406 O O . GLN A 1 182 ? -3.635 49.812 17.672 1 91.62 182 GLN A O 1
ATOM 1411 N N . LEU A 1 183 ? -2.586 47.812 17.547 1 90.25 183 LEU A N 1
ATOM 1412 C CA . LEU A 1 183 ? -1.532 48.188 18.484 1 90.25 183 LEU A CA 1
ATOM 1413 C C . LEU A 1 183 ? -0.698 49.344 17.922 1 90.25 183 LEU A C 1
ATOM 1415 O O . LEU A 1 183 ? -0.417 50.312 18.641 1 90.25 183 LEU A O 1
ATOM 1419 N N . ASP A 1 184 ? -0.332 49.25 16.688 1 91.12 184 ASP A N 1
ATOM 1420 C CA . ASP A 1 184 ? 0.46 50.312 16.031 1 91.12 184 ASP A CA 1
ATOM 1421 C C . ASP A 1 184 ? -0.305 51.625 15.977 1 91.12 184 ASP A C 1
ATOM 1423 O O . ASP A 1 184 ? 0.273 52.688 16.188 1 91.12 184 ASP A O 1
ATOM 1427 N N . ALA A 1 185 ? -1.605 51.594 15.766 1 89.88 185 ALA A N 1
ATOM 1428 C CA . ALA A 1 185 ? -2.447 52.781 15.711 1 89.88 185 ALA A CA 1
ATOM 1429 C C . ALA A 1 185 ? -2.545 53.438 17.078 1 89.88 185 ALA A C 1
ATOM 1431 O O . ALA A 1 185 ? -2.463 54.656 17.203 1 89.88 185 ALA A O 1
ATOM 1432 N N . LEU A 1 186 ? -2.611 52.656 18.141 1 86.12 186 LEU A N 1
ATOM 1433 C CA . LEU A 1 186 ? -2.715 53.188 19.5 1 86.12 186 LEU A CA 1
ATOM 1434 C C . LEU A 1 186 ? -1.395 53.812 19.953 1 86.12 186 LEU A C 1
ATOM 1436 O O . LEU A 1 186 ? -1.382 54.844 20.594 1 86.12 186 LEU A O 1
ATOM 1440 N N . LEU A 1 187 ? -0.372 53.188 19.5 1 85.62 187 LEU A N 1
ATOM 1441 C CA . LEU A 1 187 ? 0.949 53.688 19.875 1 85.62 187 LEU A CA 1
ATOM 1442 C C . LEU A 1 187 ? 1.285 54.969 19.109 1 85.62 187 LEU A C 1
ATOM 1444 O O . LEU A 1 187 ? 1.894 55.875 19.656 1 85.62 187 LEU A O 1
ATOM 1448 N N . TYR A 1 188 ? 0.821 54.969 17.891 1 86.88 188 TYR A N 1
ATOM 1449 C CA . TYR A 1 188 ? 1.016 56.188 17.094 1 86.88 188 TYR A CA 1
ATOM 1450 C C . TYR A 1 188 ? 0.224 57.344 17.656 1 86.88 188 TYR A C 1
ATOM 1452 O O . TYR A 1 188 ? 0.744 58.469 17.781 1 86.88 188 TYR A O 1
ATOM 1460 N N . SER A 1 189 ? -0.922 57.188 18.125 1 84 189 SER A N 1
ATOM 1461 C CA . SER A 1 189 ? -1.769 58.219 18.734 1 84 189 SER A CA 1
ATOM 1462 C C . SER A 1 189 ? -1.185 58.688 20.047 1 84 189 SER A C 1
ATOM 1464 O O . SER A 1 189 ? -1.251 59.906 20.344 1 84 189 SER A O 1
ATOM 1466 N N . LYS A 1 190 ? -0.585 57.938 20.75 1 77.94 190 LYS A N 1
ATOM 1467 C CA . LYS A 1 190 ? 0.024 58.281 22.031 1 77.94 190 LYS A CA 1
ATOM 1468 C C . LYS A 1 190 ? 1.27 59.156 21.828 1 77.94 190 LYS A C 1
ATOM 1470 O O . LYS A 1 190 ? 1.49 60.125 22.547 1 77.94 190 LYS A O 1
ATOM 1475 N N . ARG A 1 191 ? 1.947 58.875 20.75 1 83.12 191 ARG A N 1
ATOM 1476 C CA . ARG A 1 191 ? 3.16 59.625 20.453 1 83.12 191 ARG A CA 1
ATOM 1477 C C . ARG A 1 191 ? 2.822 61.031 19.953 1 83.12 191 ARG A C 1
ATOM 1479 O O . ARG A 1 191 ? 3.498 62 20.297 1 83.12 191 ARG A O 1
ATOM 1486 N N . GLN A 1 192 ? 1.788 61.219 19.234 1 83.5 192 GLN A N 1
ATOM 1487 C CA . GLN A 1 192 ? 1.372 62.5 18.703 1 83.5 192 GLN A CA 1
ATOM 1488 C C . GLN A 1 192 ? 0.85 63.406 19.828 1 83.5 192 GLN A C 1
ATOM 1490 O O . GLN A 1 192 ? 1.133 64.625 19.844 1 83.5 192 GLN A O 1
ATOM 1495 N N . LYS A 1 193 ? 0.268 62.969 20.828 1 75.06 193 LYS A N 1
ATOM 1496 C CA . LYS A 1 193 ? -0.28 63.75 21.922 1 75.06 193 LYS A CA 1
ATOM 1497 C C . LYS A 1 193 ? 0.828 64.25 22.844 1 75.06 193 LYS A C 1
ATOM 1499 O O . LYS A 1 193 ? 0.765 65.375 23.344 1 75.06 193 LYS A O 1
ATOM 1504 N N . ILE A 1 194 ? 1.826 63.438 22.969 1 76.12 194 ILE A N 1
ATOM 1505 C CA . ILE A 1 194 ? 2.965 63.844 23.781 1 76.12 194 ILE A CA 1
ATOM 1506 C C . ILE A 1 194 ? 3.717 65 23.094 1 76.12 194 ILE A C 1
ATOM 1508 O O . ILE A 1 194 ? 4.133 65.938 23.734 1 76.12 194 ILE A O 1
ATOM 1512 N N . THR A 1 195 ? 3.768 65 21.812 1 77.81 195 THR A N 1
ATOM 1513 C CA . THR A 1 195 ? 4.469 66 21.078 1 77.81 195 THR A CA 1
ATOM 1514 C C . THR A 1 195 ? 3.652 67.312 21.031 1 77.81 195 THR A C 1
ATOM 1516 O O . THR A 1 195 ? 4.211 68.375 21.109 1 77.81 195 THR A O 1
ATOM 1519 N N . GLU A 1 196 ? 2.369 67.25 21 1 75.88 196 GLU A N 1
ATOM 1520 C CA . GLU A 1 196 ? 1.506 68.438 21.016 1 75.88 196 GLU A CA 1
ATOM 1521 C C . GLU A 1 196 ? 1.479 69.062 22.391 1 75.88 196 GLU A C 1
ATOM 1523 O O . GLU A 1 196 ? 1.48 70.312 22.5 1 75.88 196 GLU A O 1
ATOM 1528 N N . ASN A 1 197 ? 1.591 68.375 23.438 1 67.06 197 ASN A N 1
ATOM 1529 C CA . ASN A 1 197 ? 1.598 68.938 24.797 1 67.06 197 ASN A CA 1
ATOM 1530 C C . ASN A 1 197 ? 2.951 69.5 25.156 1 67.06 197 ASN A C 1
ATOM 1532 O O . ASN A 1 197 ? 3.02 70.5 25.922 1 67.06 197 ASN A O 1
ATOM 1536 N N . THR A 1 198 ? 3.957 69.125 24.594 1 66.31 198 THR A N 1
ATOM 1537 C CA . THR A 1 198 ? 5.266 69.688 24.797 1 66.31 198 THR A CA 1
ATOM 1538 C C . THR A 1 198 ? 5.406 71 23.953 1 66.31 198 THR A C 1
ATOM 1540 O O . THR A 1 198 ? 6.062 71.938 24.359 1 66.31 198 THR A O 1
ATOM 1543 N N . ALA A 1 199 ? 4.75 71.125 22.938 1 67.12 199 ALA A N 1
ATOM 1544 C CA . ALA A 1 199 ? 4.801 72.312 22.125 1 67.12 199 ALA A CA 1
ATOM 1545 C C . ALA A 1 199 ? 3.92 73.438 22.703 1 67.12 199 ALA A C 1
ATOM 1547 O O . ALA A 1 199 ? 4.25 74.625 22.594 1 67.12 199 ALA A O 1
ATOM 1548 N N . SER A 1 200 ? 2.959 73.25 23.328 1 60.75 200 SER A N 1
ATOM 1549 C CA . SER A 1 200 ? 2.102 74.312 23.906 1 60.75 200 SER A CA 1
ATOM 1550 C C . SER A 1 200 ? 2.695 74.875 25.203 1 60.75 200 SER A C 1
ATOM 1552 O O . SER A 1 200 ? 2.484 76 25.547 1 60.75 200 SER A O 1
ATOM 1554 N N . ASP A 1 201 ? 3.482 74.188 25.844 1 57.31 201 ASP A N 1
ATOM 1555 C CA . ASP A 1 201 ? 4.094 74.688 27.078 1 57.31 201 ASP A CA 1
ATOM 1556 C C . ASP A 1 201 ? 5.281 75.625 26.766 1 57.31 201 ASP A C 1
ATOM 1558 O O . ASP A 1 201 ? 5.645 76.438 27.578 1 57.31 201 ASP A O 1
ATOM 1562 N N . THR A 1 202 ? 5.852 75.5 25.719 1 54.84 202 THR A N 1
ATOM 1563 C CA . THR A 1 202 ? 6.961 76.375 25.391 1 54.84 202 THR A CA 1
ATOM 1564 C C . THR A 1 202 ? 6.449 77.688 24.766 1 54.84 202 THR A C 1
ATOM 1566 O O . THR A 1 202 ? 7.195 78.625 24.641 1 54.84 202 THR A O 1
ATOM 1569 N N . ALA A 1 203 ? 5.277 77.75 24.281 1 55 203 ALA A N 1
ATOM 1570 C CA . ALA A 1 203 ? 4.863 79.062 23.703 1 55 203 ALA A CA 1
ATOM 1571 C C . ALA A 1 203 ? 4.582 80.062 24.797 1 55 203 ALA A C 1
ATOM 1573 O O . ALA A 1 203 ? 4.484 81.25 24.516 1 55 203 ALA A O 1
ATOM 1574 N N . THR A 1 204 ? 4.336 79.75 26 1 48.81 204 THR A N 1
ATOM 1575 C CA . THR A 1 204 ? 4.027 80.812 26.891 1 48.81 204 THR A CA 1
ATOM 1576 C C . THR A 1 204 ? 5.309 81.5 27.391 1 48.81 204 THR A C 1
ATOM 1578 O O . THR A 1 204 ? 5.27 82.562 27.953 1 48.81 204 THR A O 1
ATOM 1581 N N . VAL A 1 205 ? 6.391 80.75 27.453 1 47.56 205 VAL A N 1
ATOM 1582 C CA . VAL A 1 205 ? 7.477 81.5 28.109 1 47.56 205 VAL A CA 1
ATOM 1583 C C . VAL A 1 205 ? 8.211 82.375 27.094 1 47.56 205 VAL A C 1
ATOM 1585 O O . VAL A 1 205 ? 9.109 83.125 27.453 1 47.56 205 VAL A O 1
ATOM 1588 N N . SER A 1 206 ? 8.102 82.062 25.859 1 44.22 206 SER A N 1
ATOM 1589 C CA . SER A 1 206 ? 9.086 82.75 25.062 1 44.22 206 SER A CA 1
ATOM 1590 C C . SER A 1 206 ? 8.656 84.188 24.812 1 44.22 206 SER A C 1
ATOM 1592 O O . SER A 1 206 ? 9.141 84.812 23.891 1 44.22 206 SER A O 1
ATOM 1594 N N . SER A 1 207 ? 7.633 84.688 25.484 1 38.44 207 SER A N 1
ATOM 1595 C CA . SER A 1 207 ? 7.469 86.062 24.953 1 38.44 207 SER A CA 1
ATOM 1596 C C . SER A 1 207 ? 8.672 86.938 25.281 1 38.44 207 SER A C 1
ATOM 1598 O O . SER A 1 207 ? 8.766 88.062 24.828 1 38.44 207 SER A O 1
ATOM 1600 N N . SER A 1 208 ? 9.234 86.938 26.516 1 37.84 208 SER A N 1
ATOM 1601 C CA . SER A 1 208 ? 9.875 88.188 26.828 1 37.84 208 SER A CA 1
ATOM 1602 C C . SER A 1 208 ? 11.219 88.312 26.125 1 37.84 208 SER A C 1
ATOM 1604 O O . SER A 1 208 ? 11.836 89.375 26.141 1 37.84 208 SER A O 1
ATOM 1606 N N . LEU A 1 209 ? 12.211 87.438 26.297 1 37.09 209 LEU A N 1
ATOM 1607 C CA . LEU A 1 209 ? 13.586 87.938 26.219 1 37.09 209 LEU A CA 1
ATOM 1608 C C . LEU A 1 209 ? 14.016 88.062 24.766 1 37.09 209 LEU A C 1
ATOM 1610 O O . LEU A 1 209 ? 14.102 87.125 24.031 1 37.09 209 LEU A O 1
ATOM 1614 N N . GLU A 1 210 ? 13.664 89.188 24.047 1 37.25 210 GLU A N 1
ATOM 1615 C CA . GLU A 1 210 ? 14.039 89.688 22.719 1 37.25 210 GLU A CA 1
ATOM 1616 C C . GLU A 1 210 ? 15.555 89.688 22.547 1 37.25 210 GLU A C 1
ATOM 1618 O O . GLU A 1 210 ? 16.25 90.562 23.031 1 37.25 210 GLU A O 1
ATOM 1623 N N . SER A 1 211 ? 16.375 88.75 23.078 1 36.03 211 SER A N 1
ATOM 1624 C CA . SER A 1 211 ? 17.766 89.062 22.875 1 36.03 211 SER A CA 1
ATOM 1625 C C . SER A 1 211 ? 18.094 89.188 21.391 1 36.03 211 SER A C 1
ATOM 1627 O O . SER A 1 211 ? 17.484 88.562 20.547 1 36.03 211 SER A O 1
ATOM 1629 N N . PRO A 1 212 ? 18.797 90.375 20.969 1 38.47 212 PRO A N 1
ATOM 1630 C CA . PRO A 1 212 ? 19.203 90.812 19.641 1 38.47 212 PRO A CA 1
ATOM 1631 C C . PRO A 1 212 ? 20.047 89.75 18.891 1 38.47 212 PRO A C 1
ATOM 1633 O O . PRO A 1 212 ? 21.188 89.5 19.266 1 38.47 212 PRO A O 1
ATOM 1636 N N . VAL A 1 213 ? 19.797 88.438 18.938 1 33.09 213 VAL A N 1
ATOM 1637 C CA . VAL A 1 213 ? 20.766 87.5 18.375 1 33.09 213 VAL A CA 1
ATOM 1638 C C . VAL A 1 213 ? 21.062 87.875 16.922 1 33.09 213 VAL A C 1
ATOM 1640 O O . VAL A 1 213 ? 20.141 88.125 16.156 1 33.09 213 VAL A O 1
ATOM 1643 N N . LYS A 1 214 ? 22.344 88.25 16.703 1 32.06 214 LYS A N 1
ATOM 1644 C CA . LYS A 1 214 ? 23.078 88.562 15.484 1 32.06 214 LYS A CA 1
ATOM 1645 C C . LYS A 1 214 ? 22.797 87.562 14.375 1 32.06 214 LYS A C 1
ATOM 1647 O O . LYS A 1 214 ? 22.703 86.375 14.633 1 32.06 214 LYS A O 1
ATOM 1652 N N . GLN A 1 215 ? 22.25 88 13.211 1 31.64 215 GLN A N 1
ATOM 1653 C CA . GLN A 1 215 ? 21.875 87.438 11.898 1 31.64 215 GLN A CA 1
ATOM 1654 C C . GLN A 1 215 ? 23.062 86.75 11.25 1 31.64 215 GLN A C 1
ATOM 1656 O O . GLN A 1 215 ? 23.969 87.375 10.719 1 31.64 215 GLN A O 1
ATOM 1661 N N . ALA A 1 216 ? 23.766 85.875 12.031 1 29.72 216 ALA A N 1
ATOM 1662 C CA . ALA A 1 216 ? 24.875 85.312 11.266 1 29.72 216 ALA A CA 1
ATOM 1663 C C . ALA A 1 216 ? 24.391 84.75 9.93 1 29.72 216 ALA A C 1
ATOM 1665 O O . ALA A 1 216 ? 23.234 84.312 9.812 1 29.72 216 ALA A O 1
ATOM 1666 N N . ALA A 1 217 ? 25.109 85.062 8.883 1 30.66 217 ALA A N 1
ATOM 1667 C CA . ALA A 1 217 ? 25.094 84.875 7.438 1 30.66 217 ALA A CA 1
ATOM 1668 C C . ALA A 1 217 ? 25.109 83.375 7.102 1 30.66 217 ALA A C 1
ATOM 1670 O O . ALA A 1 217 ? 26.047 82.688 7.484 1 30.66 217 ALA A O 1
ATOM 1671 N N . GLN A 1 218 ? 23.938 82.688 7.152 1 30.22 218 GLN A N 1
ATOM 1672 C CA . GLN A 1 218 ? 23.734 81.312 6.797 1 30.22 218 GLN A CA 1
ATOM 1673 C C . GLN A 1 218 ? 24.297 81 5.41 1 30.22 218 GLN A C 1
ATOM 1675 O O . GLN A 1 218 ? 23.969 81.688 4.438 1 30.22 218 GLN A O 1
ATOM 1680 N N . LEU A 1 219 ? 25.547 80.625 5.375 1 28.42 219 LEU A N 1
ATOM 1681 C CA . LEU A 1 219 ? 26.172 80.188 4.141 1 28.42 219 LEU A CA 1
ATOM 1682 C C . LEU A 1 219 ? 25.312 79.125 3.439 1 28.42 219 LEU A C 1
ATOM 1684 O O . LEU A 1 219 ? 24.703 78.312 4.094 1 28.42 219 LEU A O 1
ATOM 1688 N N . PRO A 1 220 ? 24.906 79.375 2.141 1 30.81 220 PRO A N 1
ATOM 1689 C CA . PRO A 1 220 ? 24.047 78.625 1.236 1 30.81 220 PRO A CA 1
ATOM 1690 C C . PRO A 1 220 ? 24.547 77.188 0.995 1 30.81 220 PRO A C 1
ATOM 1692 O O . PRO A 1 220 ? 25.703 77 0.574 1 30.81 220 PRO A O 1
ATOM 1695 N N . SER A 1 221 ? 24.562 76.25 1.982 1 27.52 221 SER A N 1
ATOM 1696 C CA . SER A 1 221 ? 25.047 74.938 1.646 1 27.52 221 SER A CA 1
ATOM 1697 C C . SER A 1 221 ? 24.344 74.375 0.413 1 27.52 221 SER A C 1
ATOM 1699 O O . SER A 1 221 ? 23.125 74.438 0.291 1 27.52 221 SER A O 1
ATOM 1701 N N . THR A 1 222 ? 25.047 74.25 -0.723 1 27.55 222 THR A N 1
ATOM 1702 C CA . THR A 1 222 ? 24.703 73.75 -2.035 1 27.55 222 THR A CA 1
ATOM 1703 C C . THR A 1 222 ? 24.203 72.312 -1.92 1 27.55 222 THR A C 1
ATOM 1705 O O . THR A 1 222 ? 24.938 71.438 -1.461 1 27.55 222 THR A O 1
ATOM 1708 N N . LYS A 1 223 ? 22.984 72.062 -1.511 1 29.72 223 LYS A N 1
ATOM 1709 C CA . LYS A 1 223 ? 22.281 70.812 -1.483 1 29.72 223 LYS A CA 1
ATOM 1710 C C . LYS A 1 223 ? 22.5 70 -2.781 1 29.72 223 LYS A C 1
ATOM 1712 O O . LYS A 1 223 ? 22.219 70.562 -3.867 1 29.72 223 LYS A O 1
ATOM 1717 N N . VAL A 1 224 ? 23.547 69.25 -2.832 1 27.73 224 VAL A N 1
ATOM 1718 C CA . VAL A 1 224 ? 23.812 68.312 -3.941 1 27.73 224 VAL A CA 1
ATOM 1719 C C . VAL A 1 224 ? 22.578 67.438 -4.211 1 27.73 224 VAL A C 1
ATOM 1721 O O . VAL A 1 224 ? 22.047 66.812 -3.299 1 27.73 224 VAL A O 1
ATOM 1724 N N . THR A 1 225 ? 21.75 67.875 -5.18 1 26.61 225 THR A N 1
ATOM 1725 C CA . THR A 1 225 ? 20.547 67.25 -5.711 1 26.61 225 THR A CA 1
ATOM 1726 C C . THR A 1 225 ? 20.812 65.812 -6.113 1 26.61 225 THR A C 1
ATOM 1728 O O . THR A 1 225 ? 21.609 65.5 -7.023 1 26.61 225 THR A O 1
ATOM 1731 N N . ASN A 1 226 ? 21.156 64.875 -5.164 1 26.56 226 ASN A N 1
ATOM 1732 C CA . ASN A 1 226 ? 21.312 63.5 -5.613 1 26.56 226 ASN A CA 1
ATOM 1733 C C . ASN A 1 226 ? 20.125 63.031 -6.43 1 26.56 226 ASN A C 1
ATOM 1735 O O . ASN A 1 226 ? 18.969 63.125 -5.98 1 26.56 226 ASN A O 1
ATOM 1739 N N . ARG A 1 227 ? 20.188 62.969 -7.77 1 26.36 227 ARG A N 1
ATOM 1740 C CA . ARG A 1 227 ? 19.25 62.531 -8.797 1 26.36 227 ARG A CA 1
ATOM 1741 C C . ARG A 1 227 ? 18.812 61.094 -8.555 1 26.36 227 ARG A C 1
ATOM 1743 O O . ARG A 1 227 ? 19.625 60.188 -8.531 1 26.36 227 ARG A O 1
ATOM 1750 N N . VAL A 1 228 ? 17.891 60.875 -7.625 1 28.84 228 VAL A N 1
ATOM 1751 C CA . VAL A 1 228 ? 17.281 59.562 -7.402 1 28.84 228 VAL A CA 1
ATOM 1752 C C . VAL A 1 228 ? 16.766 59 -8.727 1 28.84 228 VAL A C 1
ATOM 1754 O O . VAL A 1 228 ? 15.969 59.656 -9.406 1 28.84 228 VAL A O 1
ATOM 1757 N N . VAL A 1 229 ? 17.656 58.281 -9.492 1 29.55 229 VAL A N 1
ATOM 1758 C CA . VAL A 1 229 ? 17.266 57.625 -10.734 1 29.55 229 VAL A CA 1
ATOM 1759 C C . VAL A 1 229 ? 16.031 56.75 -10.5 1 29.55 229 VAL A C 1
ATOM 1761 O O . VAL A 1 229 ? 15.961 56 -9.523 1 29.55 229 VAL A O 1
ATOM 1764 N N . PRO A 1 230 ? 14.93 57.188 -11.117 1 28.2 230 PRO A N 1
ATOM 1765 C CA . PRO A 1 230 ? 13.617 56.531 -11.031 1 28.2 230 PRO A CA 1
ATOM 1766 C C . PRO A 1 230 ? 13.664 55.031 -11.367 1 28.2 230 PRO A C 1
ATOM 1768 O O . PRO A 1 230 ? 14.453 54.625 -12.219 1 28.2 230 PRO A O 1
ATOM 1771 N N . ALA A 1 231 ? 13.688 54.188 -10.406 1 28.52 231 ALA A N 1
ATOM 1772 C CA . ALA A 1 231 ? 13.57 52.75 -10.617 1 28.52 231 ALA A CA 1
ATOM 1773 C C . ALA A 1 231 ? 12.438 52.438 -11.594 1 28.52 231 ALA A C 1
ATOM 1775 O O . ALA A 1 231 ? 11.336 52.969 -11.484 1 28.52 231 ALA A O 1
ATOM 1776 N N . HIS A 1 232 ? 12.789 52 -12.883 1 25.58 232 HIS A N 1
ATOM 1777 C CA . HIS A 1 232 ? 11.969 51.594 -14.016 1 25.58 232 HIS A CA 1
ATOM 1778 C C . HIS A 1 232 ? 10.922 50.562 -13.594 1 25.58 232 HIS A C 1
ATOM 1780 O O . HIS A 1 232 ? 11.273 49.5 -13.07 1 25.58 232 HIS A O 1
ATOM 1786 N N . ARG A 1 233 ? 9.758 50.969 -13.148 1 25.84 233 ARG A N 1
ATOM 1787 C CA . ARG A 1 233 ? 8.602 50.094 -12.938 1 25.84 233 ARG A CA 1
ATOM 1788 C C . ARG A 1 233 ? 8.266 49.312 -14.203 1 25.84 233 ARG A C 1
ATOM 1790 O O . ARG A 1 233 ? 7.914 49.906 -15.227 1 25.84 233 ARG A O 1
ATOM 1797 N N . ARG A 1 234 ? 9.07 48.312 -14.586 1 23.81 234 ARG A N 1
ATOM 1798 C CA . ARG A 1 234 ? 8.68 47.562 -15.773 1 23.81 234 ARG A CA 1
ATOM 1799 C C . ARG A 1 234 ? 7.199 47.188 -15.719 1 23.81 234 ARG A C 1
ATOM 1801 O O . ARG A 1 234 ? 6.672 46.844 -14.656 1 23.81 234 ARG A O 1
ATOM 1808 N N . ALA A 1 235 ? 6.52 47.5 -16.828 1 25.45 235 ALA A N 1
ATOM 1809 C CA . ALA A 1 235 ? 5.152 47.5 -17.344 1 25.45 235 ALA A CA 1
ATOM 1810 C C . ALA A 1 235 ? 4.555 46.094 -17.297 1 25.45 235 ALA A C 1
ATOM 1812 O O . ALA A 1 235 ? 5.246 45.125 -17.547 1 25.45 235 ALA A O 1
ATOM 1813 N N . ARG A 1 236 ? 3.389 45.969 -16.719 1 25.69 236 ARG A N 1
ATOM 1814 C CA . ARG A 1 236 ? 2.404 44.875 -16.625 1 25.69 236 ARG A CA 1
ATOM 1815 C C . ARG A 1 236 ? 1.851 44.531 -18 1 25.69 236 ARG A C 1
ATOM 1817 O O . ARG A 1 236 ? 1.101 45.312 -18.594 1 25.69 236 ARG A O 1
ATOM 1824 N N . VAL A 1 237 ? 2.566 44.031 -19.031 1 24.39 237 VAL A N 1
ATOM 1825 C CA . VAL A 1 237 ? 1.982 43.75 -20.344 1 24.39 237 VAL A CA 1
ATOM 1826 C C . VAL A 1 237 ? 0.773 42.812 -20.172 1 24.39 237 VAL A C 1
ATOM 1828 O O . VAL A 1 237 ? 0.882 41.75 -19.594 1 24.39 237 VAL A O 1
ATOM 1831 N N . ARG A 1 238 ? -0.487 43.312 -20.375 1 23.53 238 ARG A N 1
ATOM 1832 C CA . ARG A 1 238 ? -1.825 42.75 -20.516 1 23.53 238 ARG A CA 1
ATOM 1833 C C . ARG A 1 238 ? -1.949 41.938 -21.812 1 23.53 238 ARG A C 1
ATOM 1835 O O . ARG A 1 238 ? -2.102 42.531 -22.891 1 23.53 238 ARG A O 1
ATOM 1842 N N . GLY A 1 239 ? -1.111 41.062 -22.25 1 23.2 239 GLY A N 1
ATOM 1843 C CA . GLY A 1 239 ? -1.298 40.469 -23.562 1 23.2 239 GLY A CA 1
ATOM 1844 C C . GLY A 1 239 ? -2.691 39.906 -23.766 1 23.2 239 GLY A C 1
ATOM 1845 O O . GLY A 1 239 ? -3.291 39.344 -22.844 1 23.2 239 GLY A O 1
ATOM 1846 N N . VAL A 1 240 ? -3.479 40.5 -24.781 1 26.64 240 VAL A N 1
ATOM 1847 C CA . VAL A 1 240 ? -4.773 40.312 -25.438 1 26.64 240 VAL A CA 1
ATOM 1848 C C . VAL A 1 240 ? -4.906 38.906 -25.938 1 26.64 240 VAL A C 1
ATOM 1850 O O . VAL A 1 240 ? -3.904 38.219 -26.141 1 26.64 240 VAL A O 1
ATOM 1853 N N . LEU A 1 241 ? -6.242 38.531 -26.391 1 27.44 241 LEU A N 1
ATOM 1854 C CA . LEU A 1 241 ? -7.141 37.469 -26.797 1 27.44 241 LEU A CA 1
ATOM 1855 C C . LEU A 1 241 ? -6.812 37 -28.219 1 27.44 241 LEU A C 1
ATOM 1857 O O . LEU A 1 241 ? -6.262 37.75 -29.016 1 27.44 241 LEU A O 1
ATOM 1861 N N . LEU A 1 242 ? -7.102 35.656 -28.641 1 22.53 242 LEU A N 1
ATOM 1862 C CA . LEU A 1 242 ? -6.773 34.75 -29.734 1 22.53 242 LEU A CA 1
ATOM 1863 C C . LEU A 1 242 ? -7.484 35.156 -31.016 1 22.53 242 LEU A C 1
ATOM 1865 O O . LEU A 1 242 ? -8.711 35.031 -31.109 1 22.53 242 LEU A O 1
ATOM 1869 N N . HIS A 1 243 ? -7.34 36.281 -31.594 1 23.28 243 HIS A N 1
ATOM 1870 C CA . HIS A 1 243 ? -8.227 36.562 -32.719 1 23.28 243 HIS A CA 1
ATOM 1871 C C . HIS A 1 243 ? -7.922 35.625 -33.875 1 2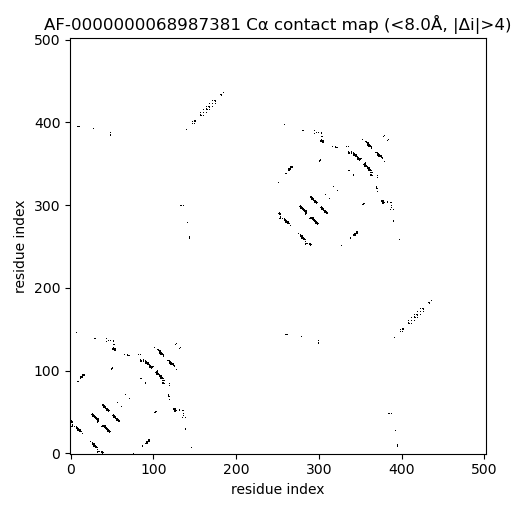3.28 243 HIS A C 1
ATOM 1873 O O . HIS A 1 243 ? -6.852 35.719 -34.5 1 23.28 243 HIS A O 1
ATOM 1879 N N . ASP A 1 244 ? -8.32 34.344 -33.938 1 24.39 244 ASP A N 1
ATOM 1880 C CA . ASP A 1 244 ? -8.109 33.562 -35.156 1 24.39 244 ASP A CA 1
ATOM 1881 C C . ASP A 1 244 ? -8.82 34.219 -36.344 1 24.39 244 ASP A C 1
ATOM 1883 O O . ASP A 1 244 ? -9.961 34.656 -36.219 1 24.39 244 ASP A O 1
ATOM 1887 N N . THR A 1 245 ? -8.203 34.625 -37.531 1 24 245 THR A N 1
ATOM 1888 C CA . THR A 1 245 ? -8.344 35.25 -38.844 1 24 245 THR A CA 1
ATOM 1889 C C . THR A 1 245 ? -9.203 34.375 -39.75 1 24 245 THR A C 1
ATOM 1891 O O . THR A 1 245 ? -8.789 33.281 -40.156 1 24 245 THR A O 1
ATOM 1894 N N . GLU A 1 246 ? -10.57 34.344 -39.812 1 25.59 246 GLU A N 1
ATOM 1895 C CA . GLU A 1 246 ? -11.414 33.719 -40.844 1 25.59 246 GLU A CA 1
ATOM 1896 C C . GLU A 1 246 ? -11.25 34.438 -42.188 1 25.59 246 GLU A C 1
ATOM 1898 O O . GLU A 1 246 ? -12 34.188 -43.125 1 25.59 246 GLU A O 1
ATOM 1903 N N . GLU A 1 247 ? -10.18 34.906 -42.719 1 24.8 247 GLU A N 1
ATOM 1904 C CA . GLU A 1 247 ? -10.461 35.688 -43.906 1 24.8 247 GLU A CA 1
ATOM 1905 C C . GLU A 1 247 ? -11.195 34.875 -44.969 1 24.8 247 GLU A C 1
ATOM 1907 O O . GLU A 1 247 ? -11.188 33.656 -44.938 1 24.8 247 GLU A O 1
ATOM 1912 N N . GLU A 1 248 ? -11.148 35.438 -46.312 1 26.02 248 GLU A N 1
ATOM 1913 C CA . GLU A 1 248 ? -11.828 35.844 -47.531 1 26.02 248 GLU A CA 1
ATOM 1914 C C . GLU A 1 248 ? -11.781 34.719 -48.594 1 26.02 248 GLU A C 1
ATOM 1916 O O . GLU A 1 248 ? -10.703 34.281 -48.969 1 26.02 248 GLU A O 1
ATOM 1921 N N . ARG A 1 249 ? -12.836 33.969 -48.844 1 24.77 249 ARG A N 1
ATOM 1922 C CA . ARG A 1 249 ? -13.227 33.156 -50 1 24.77 249 ARG A CA 1
ATOM 1923 C C . ARG A 1 249 ? -13.328 34 -51.281 1 24.77 249 ARG A C 1
ATOM 1925 O O . ARG A 1 249 ? -14.281 34.75 -51.438 1 24.77 249 ARG A O 1
ATOM 1932 N N . GLN A 1 250 ? -12.32 34.594 -51.75 1 21.89 250 GLN A N 1
ATOM 1933 C CA . GLN A 1 250 ? -12.5 35.156 -53.094 1 21.89 250 GLN A CA 1
ATOM 1934 C C . GLN A 1 250 ? -12.852 34.094 -54.094 1 21.89 250 GLN A C 1
ATOM 1936 O O . GLN A 1 250 ? -12.555 32.906 -53.906 1 21.89 250 GLN A O 1
ATOM 1941 N N . ASP A 1 251 ? -12.758 34.469 -55.594 1 25.19 251 ASP A N 1
ATOM 1942 C CA . ASP A 1 251 ? -12.867 34.156 -57.031 1 25.19 251 ASP A CA 1
ATOM 1943 C C . ASP A 1 251 ? -11.898 33.062 -57.406 1 25.19 251 ASP A C 1
ATOM 1945 O O . ASP A 1 251 ? -10.742 33.062 -57 1 25.19 251 ASP A O 1
ATOM 1949 N N . MET B 1 1 ? -2.594 12.711 -25.203 1 59.5 1 MET B N 1
ATOM 1950 C CA . MET B 1 1 ? -2.982 12.414 -23.828 1 59.5 1 MET B CA 1
ATOM 1951 C C . MET B 1 1 ? -2.797 10.93 -23.531 1 59.5 1 MET B C 1
ATOM 1953 O O . MET B 1 1 ? -3.281 10.078 -24.266 1 59.5 1 MET B O 1
ATOM 1957 N N . GLY B 1 2 ? -1.606 10.398 -22.969 1 75.44 2 GLY B N 1
ATOM 1958 C CA . GLY B 1 2 ? -1.21 9.023 -22.703 1 75.44 2 GLY B CA 1
ATOM 1959 C C . GLY B 1 2 ? -1.36 8.625 -21.25 1 75.44 2 GLY B C 1
ATOM 1960 O O . GLY B 1 2 ? -1.887 9.391 -20.438 1 75.44 2 GLY B O 1
ATOM 1961 N N . PHE B 1 3 ? -1.345 7.355 -20.984 1 84.81 3 PHE B N 1
ATOM 1962 C CA . PHE B 1 3 ? -1.469 6.781 -19.641 1 84.81 3 PHE B CA 1
ATOM 1963 C C . PHE B 1 3 ? -0.125 6.789 -18.922 1 84.81 3 PHE B C 1
ATOM 1965 O O . PHE B 1 3 ? 0.038 6.129 -17.891 1 84.81 3 PHE B O 1
ATOM 1972 N N . ASP B 1 4 ? 0.812 7.582 -19.422 1 78.19 4 ASP B N 1
ATOM 1973 C CA . ASP B 1 4 ? 2.166 7.586 -18.875 1 78.19 4 ASP B CA 1
ATOM 1974 C C . ASP B 1 4 ? 2.189 8.18 -17.469 1 78.19 4 ASP B C 1
ATOM 1976 O O . ASP B 1 4 ? 2.969 7.742 -16.609 1 78.19 4 ASP B O 1
ATOM 1980 N N . GLU B 1 5 ? 1.338 9.086 -17.234 1 80.5 5 GLU B N 1
ATOM 1981 C CA . GLU B 1 5 ? 1.347 9.758 -15.938 1 80.5 5 GLU B CA 1
ATOM 1982 C C . GLU B 1 5 ? 0.244 9.219 -15.031 1 80.5 5 GLU B C 1
ATOM 1984 O O . GLU B 1 5 ? 0.056 9.703 -13.914 1 80.5 5 GLU B O 1
ATOM 1989 N N . MET B 1 6 ? -0.334 8.203 -15.508 1 87.25 6 MET B N 1
ATOM 1990 C CA . MET B 1 6 ? -1.435 7.645 -14.734 1 87.25 6 MET B CA 1
ATOM 1991 C C . MET B 1 6 ? -0.909 6.805 -13.57 1 87.25 6 MET B C 1
ATOM 1993 O O . MET B 1 6 ? -0.081 5.914 -13.773 1 87.25 6 MET B O 1
ATOM 1997 N N . GLU B 1 7 ? -1.397 7.086 -12.398 1 89.69 7 GLU B N 1
ATOM 1998 C CA . GLU B 1 7 ? -1.1 6.207 -11.273 1 89.69 7 GLU B CA 1
ATOM 1999 C C . GLU B 1 7 ? -1.797 4.859 -11.422 1 89.69 7 GLU B C 1
ATOM 2001 O O . GLU B 1 7 ? -2.975 4.801 -11.781 1 89.69 7 GLU B O 1
ATOM 2006 N N . PRO B 1 8 ? -1.068 3.885 -11.203 1 95.06 8 PRO B N 1
ATOM 2007 C CA . PRO B 1 8 ? -1.702 2.566 -11.289 1 95.06 8 PRO B CA 1
ATOM 2008 C C . PRO B 1 8 ? -2.92 2.438 -10.375 1 95.06 8 PRO B C 1
ATOM 2010 O O . PRO B 1 8 ? -2.951 3.031 -9.297 1 95.06 8 PRO B O 1
ATOM 2013 N N . ILE B 1 9 ? -3.867 1.666 -10.883 1 96.81 9 ILE B N 1
ATOM 2014 C CA . ILE B 1 9 ? -5.082 1.406 -10.117 1 96.81 9 ILE B CA 1
ATOM 2015 C C . ILE B 1 9 ? -5.094 -0.046 -9.648 1 96.81 9 ILE B C 1
ATOM 2017 O O . ILE B 1 9 ? -4.902 -0.966 -10.445 1 96.81 9 ILE B O 1
ATOM 2021 N N . PHE B 1 10 ? -5.262 -0.169 -8.352 1 97.94 10 PHE B N 1
ATOM 2022 C CA . PHE B 1 10 ? -5.441 -1.499 -7.785 1 97.94 10 PHE B CA 1
ATOM 2023 C C . PHE B 1 10 ? -6.816 -1.637 -7.145 1 97.94 10 PHE B C 1
ATOM 2025 O O . PHE B 1 10 ? -7.359 -0.666 -6.613 1 97.94 10 PHE B O 1
ATOM 2032 N N . GLY B 1 11 ? -7.336 -2.82 -7.211 1 96.88 11 GLY B N 1
ATOM 2033 C CA . GLY B 1 11 ? -8.602 -3.041 -6.531 1 96.88 11 GLY B CA 1
ATOM 2034 C C . GLY B 1 11 ? -8.883 -4.504 -6.254 1 96.88 11 GLY B C 1
ATOM 2035 O O . GLY B 1 11 ? -8.32 -5.387 -6.91 1 96.88 11 GLY B O 1
ATOM 2036 N N . ARG B 1 12 ? -9.586 -4.656 -5.234 1 95.81 12 ARG B N 1
ATOM 2037 C CA . ARG B 1 12 ? -10.141 -5.977 -4.953 1 95.81 12 ARG B CA 1
ATOM 2038 C C . ARG B 1 12 ? -11.516 -6.137 -5.586 1 95.81 12 ARG B C 1
ATOM 2040 O O . ARG B 1 12 ? -12.344 -5.223 -5.531 1 95.81 12 ARG B O 1
ATOM 2047 N N . ILE B 1 13 ? -11.711 -7.254 -6.234 1 91.06 13 ILE B N 1
ATOM 2048 C CA . ILE B 1 13 ? -12.945 -7.402 -6.996 1 91.06 13 ILE B CA 1
ATOM 2049 C C . ILE B 1 13 ? -13.695 -8.641 -6.523 1 91.06 13 ILE B C 1
ATOM 2051 O O . ILE B 1 13 ? -13.078 -9.664 -6.207 1 91.06 13 ILE B O 1
ATOM 2055 N N . ASN B 1 14 ? -14.969 -8.406 -6.559 1 81.88 14 ASN B N 1
ATOM 2056 C CA . ASN B 1 14 ? -15.859 -9.547 -6.391 1 81.88 14 ASN B CA 1
ATOM 2057 C C . ASN B 1 14 ? -16.156 -10.234 -7.723 1 81.88 14 ASN B C 1
ATOM 2059 O O . ASN B 1 14 ? -16.797 -9.656 -8.594 1 81.88 14 ASN B O 1
ATOM 2063 N N . ALA B 1 15 ? -15.633 -11.32 -7.926 1 92.44 15 ALA B N 1
ATOM 2064 C CA . ALA B 1 15 ? -15.914 -12.062 -9.156 1 92.44 15 ALA B CA 1
ATOM 2065 C C . ALA B 1 15 ? -17.266 -12.773 -9.062 1 92.44 15 ALA B C 1
ATOM 2067 O O . ALA B 1 15 ? -17.703 -13.148 -7.977 1 92.44 15 ALA B O 1
ATOM 2068 N N . GLU B 1 16 ? -17.953 -12.789 -10.172 1 92.25 16 GLU B N 1
ATOM 2069 C CA . GLU B 1 16 ? -19.203 -13.531 -10.234 1 92.25 16 GLU B CA 1
ATOM 2070 C C . GLU B 1 16 ? -19.281 -14.383 -11.492 1 92.25 16 GLU B C 1
ATOM 2072 O O . GLU B 1 16 ? -18.688 -14.047 -12.516 1 92.25 16 GLU B O 1
ATOM 2077 N N . TRP B 1 17 ? -19.969 -15.477 -11.32 1 92.81 17 TRP B N 1
ATOM 2078 C CA . TRP B 1 17 ? -20.281 -16.297 -12.492 1 92.81 17 TRP B CA 1
ATOM 2079 C C . TRP B 1 17 ? -21.453 -15.719 -13.258 1 92.81 17 TRP B C 1
ATOM 2081 O O . TRP B 1 17 ? -22.422 -15.234 -12.664 1 92.81 17 TRP B O 1
ATOM 2091 N N . SER B 1 18 ? -21.344 -15.789 -14.5 1 89.69 18 SER B N 1
ATOM 2092 C CA . SER B 1 18 ? -22.453 -15.305 -15.336 1 89.69 18 SER B CA 1
ATOM 2093 C C . SER B 1 18 ? -23.703 -16.141 -15.125 1 89.69 18 SER B C 1
ATOM 2095 O O . SER B 1 18 ? -24.828 -15.641 -15.297 1 89.69 18 SER B O 1
ATOM 2097 N N . ALA B 1 19 ? -23.484 -17.391 -14.766 1 86.94 19 ALA B N 1
ATOM 2098 C CA . ALA B 1 19 ? -24.562 -18.312 -14.438 1 86.94 19 ALA B CA 1
ATOM 2099 C C . ALA B 1 19 ? -24.25 -19.062 -13.141 1 86.94 19 ALA B C 1
ATOM 2101 O O . ALA B 1 19 ? -23.109 -19.109 -12.688 1 86.94 19 ALA B O 1
ATOM 2102 N N . PRO B 1 20 ? -25.344 -19.484 -12.508 1 82.5 20 PRO B N 1
ATOM 2103 C CA . PRO B 1 20 ? -25.094 -20.219 -11.266 1 82.5 20 PRO B CA 1
ATOM 2104 C C . PRO B 1 20 ? -24.031 -21.297 -11.414 1 82.5 20 PRO B C 1
ATOM 2106 O O . PRO B 1 20 ? -24 -22 -12.43 1 82.5 20 PRO B O 1
ATOM 2109 N N . HIS B 1 21 ? -23.125 -21.234 -10.516 1 80.75 21 HIS B N 1
ATOM 2110 C CA . HIS B 1 21 ? -22 -22.172 -10.547 1 80.75 21 HIS B CA 1
ATOM 2111 C C . HIS B 1 21 ? -21.703 -22.703 -9.148 1 80.75 21 HIS B C 1
ATOM 2113 O O . HIS B 1 21 ? -21.828 -21.969 -8.164 1 80.75 21 HIS B O 1
ATOM 2119 N N . LYS B 1 22 ? -21.375 -23.844 -9.07 1 78.31 22 LYS B N 1
ATOM 2120 C CA . LYS B 1 22 ? -21.188 -24.5 -7.789 1 78.31 22 LYS B CA 1
ATOM 2121 C C . LYS B 1 22 ? -19.844 -24.141 -7.172 1 78.31 22 LYS B C 1
ATOM 2123 O O . LYS B 1 22 ? -19.688 -24.172 -5.949 1 78.31 22 LYS B O 1
ATOM 2128 N N . THR B 1 23 ? -18.859 -23.766 -8.008 1 80.56 23 THR B N 1
ATOM 2129 C CA . THR B 1 23 ? -17.5 -23.531 -7.5 1 80.56 23 THR B CA 1
ATOM 2130 C C . THR B 1 23 ? -17.406 -22.156 -6.863 1 80.56 23 THR B C 1
ATOM 2132 O O . THR B 1 23 ? -17.703 -21.141 -7.508 1 80.56 23 THR B O 1
ATOM 2135 N N . PRO B 1 24 ? -17.109 -22.125 -5.633 1 83.94 24 PRO B N 1
ATOM 2136 C CA . PRO B 1 24 ? -16.891 -20.812 -5.008 1 83.94 24 PRO B CA 1
ATOM 2137 C C . PRO B 1 24 ? -15.711 -20.062 -5.613 1 83.94 24 PRO B C 1
ATOM 2139 O O . PRO B 1 24 ? -14.711 -20.672 -5.996 1 83.94 24 PRO B O 1
ATOM 2142 N N . LEU B 1 25 ? -15.906 -18.781 -5.676 1 88.81 25 LEU B N 1
ATOM 2143 C CA . LEU B 1 25 ? -14.859 -17.953 -6.266 1 88.81 25 LEU B CA 1
ATOM 2144 C C . LEU B 1 25 ? -13.984 -17.328 -5.188 1 88.81 25 LEU B C 1
ATOM 2146 O O . LEU B 1 25 ? -14.477 -16.938 -4.125 1 88.81 25 LEU B O 1
ATOM 2150 N N . LYS B 1 26 ? -12.727 -17.328 -5.469 1 90.75 26 LYS B N 1
ATOM 2151 C CA . LYS B 1 26 ? -11.75 -16.688 -4.594 1 90.75 26 LYS B CA 1
ATOM 2152 C C . LYS B 1 26 ? -11.664 -15.188 -4.859 1 90.75 26 LYS B C 1
ATOM 2154 O O . LYS B 1 26 ? -12.133 -14.711 -5.895 1 90.75 26 LYS B O 1
ATOM 2159 N N . PRO B 1 27 ? -11.117 -14.461 -3.92 1 93.44 27 PRO B N 1
ATOM 2160 C CA . PRO B 1 27 ? -10.961 -13.023 -4.137 1 93.44 27 PRO B CA 1
ATOM 2161 C C . PRO B 1 27 ? -9.977 -12.695 -5.258 1 93.44 27 PRO B C 1
ATOM 2163 O O . PRO B 1 27 ? -8.977 -13.398 -5.43 1 93.44 27 PRO B O 1
ATOM 2166 N N . PHE B 1 28 ? -10.344 -11.602 -5.941 1 97.19 28 PHE B N 1
ATOM 2167 C CA . PHE B 1 28 ? -9.484 -11.156 -7.035 1 97.19 28 PHE B CA 1
ATOM 2168 C C . PHE B 1 28 ? -8.852 -9.805 -6.715 1 97.19 28 PHE B C 1
ATOM 2170 O O . PHE B 1 28 ? -9.461 -8.977 -6.02 1 97.19 28 PHE B O 1
ATOM 2177 N N . LEU B 1 29 ? -7.676 -9.695 -7.191 1 98.19 29 LEU B N 1
ATOM 2178 C CA . LEU B 1 29 ? -7.09 -8.367 -7.332 1 98.19 29 LEU B CA 1
ATOM 2179 C C . LEU B 1 29 ? -6.965 -7.98 -8.805 1 98.19 29 LEU B C 1
ATOM 2181 O O . LEU B 1 29 ? -6.711 -8.836 -9.656 1 98.19 29 LEU B O 1
ATOM 2185 N N . PHE B 1 30 ? -7.168 -6.738 -9.062 1 97.94 30 PHE B N 1
ATOM 2186 C CA . PHE B 1 30 ? -6.895 -6.277 -10.422 1 97.94 30 PHE B CA 1
ATOM 2187 C C . PHE B 1 30 ? -5.984 -5.055 -10.406 1 97.94 30 PHE B C 1
ATOM 2189 O O . PHE B 1 30 ? -5.844 -4.395 -9.367 1 97.94 30 PHE B O 1
ATOM 2196 N N . HIS B 1 31 ? -5.418 -4.895 -11.492 1 97.5 31 HIS B N 1
ATOM 2197 C CA . HIS B 1 31 ? -4.395 -3.875 -11.703 1 97.5 31 HIS B CA 1
ATOM 2198 C C . HIS B 1 31 ? -4.512 -3.26 -13.094 1 97.5 31 HIS B C 1
ATOM 2200 O O . HIS B 1 31 ? -4.578 -3.979 -14.094 1 97.5 31 HIS B O 1
ATOM 2206 N N . VAL B 1 32 ? -4.648 -1.915 -13.094 1 97.25 32 VAL B N 1
ATOM 2207 C CA . VAL B 1 32 ? -4.719 -1.196 -14.367 1 97.25 32 VAL B CA 1
ATOM 2208 C C . VAL B 1 32 ? -3.623 -0.133 -14.414 1 97.25 32 VAL B C 1
ATOM 2210 O O . VAL B 1 32 ? -3.463 0.649 -13.477 1 97.25 32 VAL B O 1
ATOM 2213 N N . HIS B 1 33 ? -2.896 -0.193 -15.523 1 95.5 33 HIS B N 1
ATOM 2214 C CA . HIS B 1 33 ? -1.829 0.792 -15.648 1 95.5 33 HIS B CA 1
ATOM 2215 C C . HIS B 1 33 ? -1.47 1.025 -17.109 1 95.5 33 HIS B C 1
ATOM 2217 O O . HIS B 1 33 ? -1.836 0.231 -17.984 1 95.5 33 HIS B O 1
ATOM 2223 N N . GLY B 1 34 ? -0.871 2.16 -17.312 1 93.69 34 GLY B N 1
ATOM 2224 C CA . GLY B 1 34 ? -0.319 2.404 -18.641 1 93.69 34 GLY B CA 1
ATOM 2225 C C . GLY B 1 34 ? 0.953 1.623 -18.906 1 93.69 34 GLY B C 1
ATOM 2226 O O . GLY B 1 34 ? 1.752 1.395 -17.984 1 93.69 34 GLY B O 1
ATOM 2227 N N . LEU B 1 35 ? 1.067 1.289 -20.078 1 90 35 LEU B N 1
ATOM 2228 C CA . LEU B 1 35 ? 2.297 0.6 -20.453 1 90 35 LEU B CA 1
ATOM 2229 C C . LEU B 1 35 ? 3.438 1.592 -20.656 1 90 35 LEU B C 1
ATOM 2231 O O . LEU B 1 35 ? 3.324 2.518 -21.469 1 90 35 LEU B O 1
ATOM 2235 N N . PRO B 1 36 ? 4.492 1.365 -20.031 1 84 36 PRO B N 1
ATOM 2236 C CA . PRO B 1 36 ? 5.602 2.311 -20.172 1 84 36 PRO B CA 1
ATOM 2237 C C . PRO B 1 36 ? 6.164 2.359 -21.594 1 84 36 PRO B C 1
ATOM 2239 O O . PRO B 1 36 ? 6.574 3.426 -22.062 1 84 36 PRO B O 1
ATOM 2242 N N . SER B 1 37 ? 6.172 1.263 -22.297 1 86.88 37 SER B N 1
ATOM 2243 C CA . SER B 1 37 ? 6.734 1.176 -23.641 1 86.88 37 SER B CA 1
ATOM 2244 C C . SER B 1 37 ? 5.805 1.812 -24.672 1 86.88 37 SER B C 1
ATOM 2246 O O . SER B 1 37 ? 6.25 2.229 -25.75 1 86.88 37 SER B O 1
ATOM 2248 N N . ASP B 1 38 ? 4.492 1.89 -24.359 1 89.62 38 ASP B N 1
ATOM 2249 C CA . ASP B 1 38 ? 3.473 2.502 -25.203 1 89.62 38 ASP B CA 1
ATOM 2250 C C . ASP B 1 38 ? 2.441 3.252 -24.359 1 89.62 38 ASP B C 1
ATOM 2252 O O . ASP B 1 38 ? 1.406 2.691 -24 1 89.62 38 ASP B O 1
ATOM 2256 N N . PRO B 1 39 ? 2.674 4.5 -24.219 1 87.25 39 PRO B N 1
ATOM 2257 C CA . PRO B 1 39 ? 1.871 5.289 -23.281 1 87.25 39 PRO B CA 1
ATOM 2258 C C . PRO B 1 39 ? 0.403 5.379 -23.688 1 87.25 39 PRO B C 1
ATOM 2260 O O . PRO B 1 39 ? -0.438 5.812 -22.906 1 87.25 39 PRO B O 1
ATOM 2263 N N . SER B 1 40 ? 0.097 5.012 -24.844 1 89.38 40 SER B N 1
ATOM 2264 C CA . SER B 1 40 ? -1.292 5.082 -25.297 1 89.38 40 SER B CA 1
ATOM 2265 C C . SER B 1 40 ? -2.029 3.779 -25 1 89.38 40 SER B C 1
ATOM 2267 O O . SER B 1 40 ? -3.236 3.678 -25.234 1 89.38 40 SER B O 1
ATOM 2269 N N . THR B 1 41 ? -1.302 2.846 -24.422 1 94.06 41 THR B N 1
ATOM 2270 C CA . THR B 1 41 ? -1.871 1.522 -24.203 1 94.06 41 THR B CA 1
ATOM 2271 C C . THR B 1 41 ? -2.197 1.319 -22.719 1 94.06 41 THR B C 1
ATOM 2273 O O . THR B 1 41 ? -1.405 1.684 -21.844 1 94.06 41 THR B O 1
ATOM 2276 N N . LEU B 1 42 ? -3.385 0.778 -22.547 1 95.94 42 LEU B N 1
ATOM 2277 C CA . LEU B 1 42 ? -3.83 0.45 -21.188 1 95.94 42 LEU B CA 1
ATOM 2278 C C . LEU B 1 42 ? -3.74 -1.051 -20.938 1 95.94 42 LEU B C 1
ATOM 2280 O O . LEU B 1 42 ? -4.211 -1.851 -21.75 1 95.94 42 LEU B O 1
ATOM 2284 N N . HIS B 1 43 ? -3.111 -1.376 -19.859 1 96.94 43 HIS B N 1
ATOM 2285 C CA . HIS B 1 43 ? -2.986 -2.775 -19.469 1 96.94 43 HIS B CA 1
ATOM 2286 C C . HIS B 1 43 ? -3.865 -3.094 -18.266 1 96.94 43 HIS B C 1
ATOM 2288 O O . HIS B 1 43 ? -3.814 -2.393 -17.25 1 96.94 43 HIS B O 1
ATOM 2294 N N . VAL B 1 44 ? -4.668 -4.129 -18.391 1 97.75 44 VAL B N 1
ATOM 2295 C CA . VAL B 1 44 ? -5.551 -4.59 -17.312 1 97.75 44 VAL B CA 1
ATOM 2296 C C . VAL B 1 44 ? -5.219 -6.035 -16.969 1 97.75 44 VAL B C 1
ATOM 2298 O O . VAL B 1 44 ? -5.09 -6.887 -17.844 1 97.75 44 VAL B O 1
ATOM 2301 N N . CYS B 1 45 ? -5.051 -6.223 -15.719 1 98.38 45 CYS B N 1
ATOM 2302 C CA . CYS B 1 45 ? -4.793 -7.57 -15.219 1 98.38 45 CYS B CA 1
ATOM 2303 C C . CYS B 1 45 ? -5.672 -7.887 -14.016 1 98.38 45 CYS B C 1
ATOM 2305 O O . CYS B 1 45 ? -5.934 -7.012 -13.188 1 98.38 45 CYS B O 1
ATOM 2307 N N . ALA B 1 46 ? -6.215 -9.094 -13.93 1 98.31 46 ALA B N 1
ATOM 2308 C CA . ALA B 1 46 ? -6.977 -9.57 -12.781 1 98.31 46 ALA B CA 1
ATOM 2309 C C . ALA B 1 46 ? -6.605 -11.016 -12.438 1 98.31 46 ALA B C 1
ATOM 2311 O O . ALA B 1 46 ? -6.418 -11.844 -13.328 1 98.31 46 ALA B O 1
ATOM 2312 N N . THR B 1 47 ? -6.488 -11.297 -11.164 1 98.12 47 THR B N 1
ATOM 2313 C CA . THR B 1 47 ? -6.066 -12.648 -10.789 1 98.12 47 THR B CA 1
ATOM 2314 C C . THR B 1 47 ? -6.586 -13.008 -9.406 1 98.12 47 THR B C 1
ATOM 2316 O O . THR B 1 47 ? -6.699 -12.148 -8.531 1 98.12 47 THR B O 1
ATOM 2319 N N . ASP B 1 48 ? -6.934 -14.219 -9.266 1 96 48 ASP B N 1
ATOM 2320 C CA . ASP B 1 48 ? -7.207 -14.766 -7.938 1 96 48 ASP B CA 1
ATOM 2321 C C . ASP B 1 48 ? -5.977 -15.469 -7.367 1 96 48 ASP B C 1
ATOM 2323 O O . ASP B 1 48 ? -6.051 -16.109 -6.312 1 96 48 ASP B O 1
ATOM 2327 N N . PHE B 1 49 ? -4.82 -15.453 -8.117 1 95.31 49 PHE B N 1
ATOM 2328 C CA . PHE B 1 49 ? -3.525 -16.031 -7.77 1 95.31 49 PHE B CA 1
ATOM 2329 C C . PHE B 1 49 ? -3.59 -17.547 -7.77 1 95.31 49 PHE B C 1
ATOM 2331 O O . PHE B 1 49 ? -2.738 -18.219 -7.172 1 95.31 49 PHE B O 1
ATOM 2338 N N . HIS B 1 50 ? -4.562 -18.094 -8.32 1 92.88 50 HIS B N 1
ATOM 2339 C CA . HIS B 1 50 ? -4.754 -19.531 -8.469 1 92.88 50 HIS B CA 1
ATOM 2340 C C . HIS B 1 50 ? -4.969 -19.906 -9.922 1 92.88 50 HIS B C 1
ATOM 2342 O O . HIS B 1 50 ? -4.059 -19.781 -10.75 1 92.88 50 HIS B O 1
ATOM 2348 N N . SER B 1 51 ? -6.168 -20.281 -10.266 1 91.19 51 SER B N 1
ATOM 2349 C CA . SER B 1 51 ? -6.406 -20.844 -11.594 1 91.19 51 SER B CA 1
ATOM 2350 C C . SER B 1 51 ? -6.918 -19.766 -12.555 1 91.19 51 SER B C 1
ATOM 2352 O O . SER B 1 51 ? -7.035 -20.016 -13.758 1 91.19 51 SER B O 1
ATOM 2354 N N . ASN B 1 52 ? -7.199 -18.625 -12.047 1 95.44 52 ASN B N 1
ATOM 2355 C CA . ASN B 1 52 ? -7.766 -17.578 -12.906 1 95.44 52 ASN B CA 1
ATOM 2356 C C . ASN B 1 52 ? -6.887 -16.344 -12.938 1 95.44 52 ASN B C 1
ATOM 2358 O O . ASN B 1 52 ? -6.859 -15.562 -11.977 1 95.44 52 ASN B O 1
ATOM 2362 N N . THR B 1 53 ? -6.188 -16.141 -13.969 1 97.44 53 THR B N 1
ATOM 2363 C CA . THR B 1 53 ? -5.418 -14.945 -14.273 1 97.44 53 THR B CA 1
ATOM 2364 C C . THR B 1 53 ? -5.738 -14.445 -15.68 1 97.44 53 THR B C 1
ATOM 2366 O O . THR B 1 53 ? -5.676 -15.203 -16.641 1 97.44 53 THR B O 1
ATOM 2369 N N . TRP B 1 54 ? -6.082 -13.172 -15.68 1 98.19 54 TRP B N 1
ATOM 2370 C CA . TRP B 1 54 ? -6.605 -12.578 -16.906 1 98.19 54 TRP B CA 1
ATOM 2371 C C . TRP B 1 54 ? -5.855 -11.297 -17.25 1 98.19 54 TRP B C 1
ATOM 2373 O O . TRP B 1 54 ? -5.352 -10.602 -16.359 1 98.19 54 TRP B O 1
ATOM 2383 N N . ASP B 1 55 ? -5.816 -10.992 -18.547 1 98 55 ASP B N 1
ATOM 2384 C CA . ASP B 1 55 ? -5.211 -9.719 -18.922 1 98 55 ASP B CA 1
ATOM 2385 C C . ASP B 1 55 ? -5.797 -9.18 -20.219 1 98 55 ASP B C 1
ATOM 2387 O O . ASP B 1 55 ? -6.492 -9.906 -20.938 1 98 55 ASP B O 1
ATOM 2391 N N . ALA B 1 56 ? -5.625 -7.949 -20.453 1 98.06 56 ALA B N 1
ATOM 2392 C CA . ALA B 1 56 ? -5.969 -7.289 -21.703 1 98.06 56 ALA B CA 1
ATOM 2393 C C . ALA B 1 56 ? -5.094 -6.059 -21.938 1 98.06 56 ALA B C 1
ATOM 2395 O O . ALA B 1 56 ? -4.781 -5.324 -20.984 1 98.06 56 ALA B O 1
ATOM 2396 N N . LEU B 1 57 ? -4.719 -5.957 -23.156 1 97 57 LEU B N 1
ATOM 2397 C CA . LEU B 1 57 ? -4.098 -4.723 -23.625 1 97 57 LEU B CA 1
ATOM 2398 C C . LEU B 1 57 ? -5.047 -3.943 -24.516 1 97 57 LEU B C 1
ATOM 2400 O O . LEU B 1 57 ? -5.578 -4.488 -25.5 1 97 57 LEU B O 1
ATOM 2404 N N . LYS B 1 58 ? -5.246 -2.699 -24.141 1 96.44 58 LYS B N 1
ATOM 2405 C CA . LYS B 1 58 ? -6.125 -1.855 -24.938 1 96.44 58 LYS B CA 1
ATOM 2406 C C . LYS B 1 58 ? -5.355 -0.701 -25.578 1 96.44 58 LYS B C 1
ATOM 2408 O O . LYS B 1 58 ? -4.871 0.19 -24.875 1 96.44 58 LYS B O 1
ATOM 2413 N N . SER B 1 59 ? -5.332 -0.792 -26.875 1 94.31 59 SER B N 1
ATOM 2414 C CA . SER B 1 59 ? -4.691 0.288 -27.609 1 94.31 59 SER B CA 1
ATOM 2415 C C . SER B 1 59 ? -5.559 1.541 -27.625 1 94.31 59 SER B C 1
ATOM 2417 O O . SER B 1 59 ? -6.723 1.502 -27.219 1 94.31 59 SER B O 1
ATOM 2419 N N . ALA B 1 60 ? -4.957 2.607 -28.172 1 91.56 60 ALA B N 1
ATOM 2420 C CA . ALA B 1 60 ? -5.699 3.859 -28.281 1 91.56 60 ALA B CA 1
ATOM 2421 C C . ALA B 1 60 ? -6.934 3.676 -29.172 1 91.56 60 ALA B C 1
ATOM 2423 O O . ALA B 1 60 ? -8.008 4.211 -28.859 1 91.56 60 ALA B O 1
ATOM 2424 N N . GLN B 1 61 ? -6.766 2.939 -30.219 1 93.25 61 GLN B N 1
ATOM 2425 C CA . GLN B 1 61 ? -7.871 2.705 -31.141 1 93.25 61 GLN B CA 1
ATOM 2426 C C . GLN B 1 61 ? -8.984 1.904 -30.469 1 93.25 61 GLN B C 1
ATOM 2428 O O . GLN B 1 61 ? -10.164 2.211 -30.641 1 93.25 61 GLN B O 1
ATOM 2433 N N . GLU B 1 62 ? -8.625 0.934 -29.734 1 94.94 62 GLU B N 1
ATOM 2434 C CA . GLU B 1 62 ? -9.609 0.102 -29.047 1 94.94 62 GLU B CA 1
ATOM 2435 C C . GLU B 1 62 ? -10.352 0.896 -27.969 1 94.94 62 GLU B C 1
ATOM 2437 O O . GLU B 1 62 ? -11.539 0.662 -27.719 1 94.94 62 GLU B O 1
ATOM 2442 N N . LEU B 1 63 ? -9.68 1.784 -27.375 1 94.19 63 LEU B N 1
ATOM 2443 C CA . LEU B 1 63 ? -10.297 2.643 -26.375 1 94.19 63 LEU B CA 1
ATOM 2444 C C . LEU B 1 63 ? -11.25 3.643 -27.031 1 94.19 63 LEU B C 1
ATOM 2446 O O . LEU B 1 63 ? -12.312 3.943 -26.484 1 94.19 63 LEU B O 1
ATOM 2450 N N . GLU B 1 64 ? -10.836 4.102 -28.172 1 92 64 GLU B N 1
ATOM 2451 C CA . GLU B 1 64 ? -11.734 4.977 -28.922 1 92 64 GLU B CA 1
ATOM 2452 C C . GLU B 1 64 ? -13.008 4.238 -29.328 1 92 64 GLU B C 1
ATOM 2454 O O . GLU B 1 64 ? -14.102 4.793 -29.25 1 92 64 GLU B O 1
ATOM 2459 N N . ASP B 1 65 ? -12.805 3.035 -29.781 1 93.69 65 ASP B N 1
ATOM 2460 C CA . ASP B 1 65 ? -13.953 2.205 -30.125 1 93.69 65 ASP B CA 1
ATOM 2461 C C . ASP B 1 65 ? -14.867 2.002 -28.922 1 93.69 65 ASP B C 1
ATOM 2463 O O . ASP B 1 65 ? -16.094 2.037 -29.047 1 93.69 65 ASP B O 1
ATOM 2467 N N . MET B 1 66 ? -14.289 1.769 -27.797 1 93.5 66 MET B N 1
ATOM 2468 C CA . MET B 1 66 ? -15.047 1.601 -26.562 1 93.5 66 MET B CA 1
ATOM 2469 C C . MET B 1 66 ? -15.836 2.865 -26.234 1 93.5 66 MET B C 1
ATOM 2471 O O . MET B 1 66 ? -16.984 2.789 -25.812 1 93.5 66 MET B O 1
ATOM 2475 N N . ARG B 1 67 ? -15.148 3.947 -26.359 1 93.38 67 ARG B N 1
ATOM 2476 C CA . ARG B 1 67 ? -15.812 5.223 -26.141 1 93.38 67 ARG B CA 1
ATOM 2477 C C . ARG B 1 67 ? -17.078 5.336 -27 1 93.38 67 ARG B C 1
ATOM 2479 O O . ARG B 1 67 ? -18.141 5.691 -26.5 1 93.38 67 ARG B O 1
ATOM 2486 N N . ASP B 1 68 ? -16.953 4.988 -28.203 1 91.31 68 ASP B N 1
ATOM 2487 C CA . ASP B 1 68 ? -18.062 5.059 -29.141 1 91.31 68 ASP B CA 1
ATOM 2488 C C . ASP B 1 68 ? -19.188 4.098 -28.75 1 91.31 68 ASP B C 1
ATOM 2490 O O . ASP B 1 68 ? -20.359 4.465 -28.766 1 91.31 68 ASP B O 1
ATOM 2494 N N . ARG B 1 69 ? -18.844 2.951 -28.328 1 90.31 69 ARG B N 1
ATOM 2495 C CA . ARG B 1 69 ? -19.812 1.918 -27.984 1 90.31 69 ARG B CA 1
ATOM 2496 C C . ARG B 1 69 ? -20.547 2.273 -26.688 1 90.31 69 ARG B C 1
ATOM 2498 O O . ARG B 1 69 ? -21.734 1.949 -26.531 1 90.31 69 ARG B O 1
ATOM 2505 N N . THR B 1 70 ? -19.844 2.807 -25.75 1 89.31 70 THR B N 1
ATOM 2506 C CA . THR B 1 70 ? -20.422 3.148 -24.453 1 89.31 70 THR B CA 1
ATOM 2507 C C . THR B 1 70 ? -21.25 4.418 -24.547 1 89.31 70 THR B C 1
ATOM 2509 O O . THR B 1 70 ? -22.109 4.668 -23.703 1 89.31 70 THR B O 1
ATOM 2512 N N . GLY B 1 71 ? -21 5.352 -25.516 1 84.69 71 GLY B N 1
ATOM 2513 C CA . GLY B 1 71 ? -21.797 6.551 -25.734 1 84.69 71 GLY B CA 1
ATOM 2514 C C . GLY B 1 71 ? -21.391 7.711 -24.844 1 84.69 71 GLY B C 1
ATOM 2515 O O . GLY B 1 71 ? -22.234 8.492 -24.422 1 84.69 71 GLY B O 1
ATOM 2516 N N . ILE B 1 72 ? -20.125 7.605 -24.391 1 81.94 72 ILE B N 1
ATOM 2517 C CA . ILE B 1 72 ? -19.656 8.734 -23.594 1 81.94 72 ILE B CA 1
ATOM 2518 C C . ILE B 1 72 ? -19.266 9.891 -24.516 1 81.94 72 ILE B C 1
ATOM 2520 O O . ILE B 1 72 ? -18.375 9.75 -25.359 1 81.94 72 ILE B O 1
ATOM 2524 N N . GLY B 1 73 ? -19.984 10.898 -24.438 1 79.25 73 GLY B N 1
ATOM 2525 C CA . GLY B 1 73 ? -19.719 12.078 -25.25 1 79.25 73 GLY B CA 1
ATOM 2526 C C . GLY B 1 73 ? -18.594 12.93 -24.703 1 79.25 73 GLY B C 1
ATOM 2527 O O . GLY B 1 73 ? -17.922 12.547 -23.75 1 79.25 73 GLY B O 1
ATOM 2528 N N . GLY B 1 74 ? -18.172 13.891 -25.562 1 83.69 74 GLY B N 1
ATOM 2529 C CA . GLY B 1 74 ? -17.156 14.828 -25.109 1 83.69 74 GLY B CA 1
ATOM 2530 C C . GLY B 1 74 ? -15.797 14.562 -25.719 1 83.69 74 GLY B C 1
ATOM 2531 O O . GLY B 1 74 ? -15.688 13.906 -26.766 1 83.69 74 GLY B O 1
ATOM 2532 N N . SER B 1 75 ? -14.789 15.102 -25.016 1 89 75 SER B N 1
ATOM 2533 C CA . SER B 1 75 ? -13.414 14.984 -25.5 1 89 75 SER B CA 1
ATOM 2534 C C . SER B 1 75 ? -12.797 13.656 -25.078 1 89 75 SER B C 1
ATOM 2536 O O . SER B 1 75 ? -13.352 12.945 -24.234 1 89 75 SER B O 1
ATOM 2538 N N . TRP B 1 76 ? -11.773 13.344 -25.703 1 89.94 76 TRP B N 1
ATOM 2539 C CA . TRP B 1 76 ? -11 12.164 -25.328 1 89.94 76 TRP B CA 1
ATOM 2540 C C . TRP B 1 76 ? -10.609 12.211 -23.859 1 89.94 76 TRP B C 1
ATOM 2542 O O . TRP B 1 76 ? -10.695 11.211 -23.156 1 89.94 76 TRP B O 1
ATOM 2552 N N . SER B 1 77 ? -10.266 13.391 -23.484 1 88.88 77 SER B N 1
ATOM 2553 C CA . SER B 1 77 ? -9.867 13.57 -22.094 1 88.88 77 SER B CA 1
ATOM 2554 C C . SER B 1 77 ? -11.023 13.289 -21.141 1 88.88 77 SER B C 1
ATOM 2556 O O . SER B 1 77 ? -10.828 12.719 -20.062 1 88.88 77 SER B O 1
ATOM 2558 N N . ASP B 1 78 ? -12.172 13.625 -21.562 1 90.38 78 ASP B N 1
ATOM 2559 C CA . ASP B 1 78 ? -13.352 13.352 -20.75 1 90.38 78 ASP B CA 1
ATOM 2560 C C . ASP B 1 78 ? -13.586 11.852 -20.609 1 90.38 78 ASP B C 1
ATOM 2562 O O . ASP B 1 78 ? -13.945 11.375 -19.531 1 90.38 78 ASP B O 1
ATOM 2566 N N . PHE B 1 79 ? -13.422 11.227 -21.703 1 92.75 79 PHE B N 1
ATOM 2567 C CA . PHE B 1 79 ? -13.617 9.781 -21.688 1 92.75 79 PHE B CA 1
ATOM 2568 C C . PHE B 1 79 ? -12.602 9.102 -20.781 1 92.75 79 PHE B C 1
ATOM 2570 O O . PHE B 1 79 ? -12.961 8.242 -19.969 1 92.75 79 PHE B O 1
ATOM 2577 N N . VAL B 1 80 ? -11.352 9.508 -20.844 1 91.19 80 VAL B N 1
ATOM 2578 C CA . VAL B 1 80 ? -10.289 8.914 -20.047 1 91.19 80 VAL B CA 1
ATOM 2579 C C . VAL B 1 80 ? -10.547 9.172 -18.562 1 91.19 80 VAL B C 1
ATOM 2581 O O . VAL B 1 80 ? -10.375 8.273 -17.734 1 91.19 80 VAL B O 1
ATOM 2584 N N . ASP B 1 81 ? -10.953 10.312 -18.312 1 91.19 81 ASP B N 1
ATOM 2585 C CA . ASP B 1 81 ? -11.289 10.641 -16.922 1 91.19 81 ASP B CA 1
ATOM 2586 C C . ASP B 1 81 ? -12.406 9.742 -16.406 1 91.19 81 ASP B C 1
ATOM 2588 O O . ASP B 1 81 ? -12.352 9.273 -15.266 1 91.19 81 ASP B O 1
ATOM 2592 N N . TYR B 1 82 ? -13.375 9.562 -17.25 1 93.88 82 TYR B N 1
ATOM 2593 C CA . TYR B 1 82 ? -14.484 8.695 -16.859 1 93.88 82 TYR B CA 1
ATOM 2594 C C . TYR B 1 82 ? -14.016 7.266 -16.641 1 93.88 82 TYR B C 1
ATOM 2596 O O . TYR B 1 82 ? -14.406 6.613 -15.672 1 93.88 82 TYR B O 1
ATOM 2604 N N . LEU B 1 83 ? -13.25 6.816 -17.547 1 94.38 83 LEU B N 1
ATOM 2605 C CA . LEU B 1 83 ? -12.711 5.465 -17.484 1 94.38 83 LEU B CA 1
ATOM 2606 C C . LEU B 1 83 ? -11.969 5.246 -16.172 1 94.38 83 LEU B C 1
ATOM 2608 O O . LEU B 1 83 ? -12.211 4.258 -15.469 1 94.38 83 LEU B O 1
ATOM 2612 N N . ILE B 1 84 ? -11.125 6.164 -15.836 1 94.06 84 ILE B N 1
ATOM 2613 C CA . ILE B 1 84 ? -10.336 6.082 -14.617 1 94.06 84 ILE B CA 1
ATOM 2614 C C . ILE B 1 84 ? -11.258 6.121 -13.398 1 94.06 84 ILE B C 1
ATOM 2616 O O . ILE B 1 84 ? -11.109 5.32 -12.477 1 94.06 84 ILE B O 1
ATOM 2620 N N . ALA B 1 85 ? -12.172 6.953 -13.461 1 94.88 85 ALA B N 1
ATOM 2621 C CA . ALA B 1 85 ? -13.125 7.07 -12.359 1 94.88 85 ALA B CA 1
ATOM 2622 C C . ALA B 1 85 ? -13.93 5.785 -12.195 1 94.88 85 ALA B C 1
ATOM 2624 O O . ALA B 1 85 ? -14.195 5.348 -11.07 1 94.88 85 ALA B O 1
ATOM 2625 N N . ALA B 1 86 ? -14.344 5.246 -13.258 1 95.75 86 ALA B N 1
ATOM 2626 C CA . ALA B 1 86 ? -15.102 4 -13.227 1 95.75 86 ALA B CA 1
ATOM 2627 C C . ALA B 1 86 ? -14.281 2.865 -12.625 1 95.75 86 ALA B C 1
ATOM 2629 O O . ALA B 1 86 ? -14.773 2.105 -11.789 1 95.75 86 ALA B O 1
ATOM 2630 N N . LEU B 1 87 ? -13.039 2.814 -12.961 1 95.44 87 LEU B N 1
ATOM 2631 C CA . LEU B 1 87 ? -12.156 1.741 -12.516 1 95.44 87 LEU B CA 1
ATOM 2632 C C . LEU B 1 87 ? -11.766 1.934 -11.055 1 95.44 87 LEU B C 1
ATOM 2634 O O . LEU B 1 87 ? -11.383 0.974 -10.383 1 95.44 87 LEU B O 1
ATOM 2638 N N . LYS B 1 88 ? -11.82 3.131 -10.617 1 94.31 88 LYS B N 1
ATOM 2639 C CA . LYS B 1 88 ? -11.492 3.434 -9.227 1 94.31 88 LYS B CA 1
ATOM 2640 C C . LYS B 1 88 ? -12.719 3.309 -8.328 1 94.31 88 LYS B C 1
ATOM 2642 O O . LYS B 1 88 ? -12.602 3.348 -7.105 1 94.31 88 LYS B O 1
ATOM 2647 N N . SER B 1 89 ? -13.844 3.129 -8.922 1 93 89 SER B N 1
ATOM 2648 C CA . SER B 1 89 ? -15.094 3.096 -8.172 1 93 89 SER B CA 1
ATOM 2649 C C . SER B 1 89 ? -15.25 1.782 -7.41 1 93 89 SER B C 1
ATOM 2651 O O . SER B 1 89 ? -14.453 0.855 -7.598 1 93 89 SER B O 1
ATOM 2653 N N . GLU B 1 90 ? -16.234 1.698 -6.57 1 87.44 90 GLU B N 1
ATOM 2654 C CA . GLU B 1 90 ? -16.547 0.476 -5.828 1 87.44 90 GLU B CA 1
ATOM 2655 C C . GLU B 1 90 ? -17.391 -0.475 -6.656 1 87.44 90 GLU B C 1
ATOM 2657 O O . GLU B 1 90 ? -17.656 -1.604 -6.238 1 87.44 90 GLU B O 1
ATOM 2662 N N . ASP B 1 91 ? -17.719 0.002 -7.82 1 90.69 91 ASP B N 1
ATOM 2663 C CA . ASP B 1 91 ? -18.609 -0.783 -8.664 1 90.69 91 ASP B CA 1
ATOM 2664 C C . ASP B 1 91 ? -17.844 -1.459 -9.797 1 90.69 91 ASP B C 1
ATOM 2666 O O . ASP B 1 91 ? -18.156 -1.237 -10.977 1 90.69 91 ASP B O 1
ATOM 2670 N N . VAL B 1 92 ? -16.891 -2.121 -9.555 1 95.31 92 VAL B N 1
ATOM 2671 C CA . VAL B 1 92 ? -16.125 -2.926 -10.5 1 95.31 92 VAL B CA 1
ATOM 2672 C C . VAL B 1 92 ? -16.375 -4.41 -10.242 1 95.31 92 VAL B C 1
ATOM 2674 O O . VAL B 1 92 ? -16.312 -4.863 -9.094 1 95.31 92 VAL B O 1
ATOM 2677 N N . LYS B 1 93 ? -16.656 -5.137 -11.273 1 94.69 93 LYS B N 1
ATOM 2678 C CA . LYS B 1 93 ? -16.922 -6.566 -11.141 1 94.69 93 LYS B CA 1
ATOM 2679 C C . LYS B 1 93 ? -16.219 -7.359 -12.234 1 94.69 93 LYS B C 1
ATOM 2681 O O . LYS B 1 93 ? -15.945 -6.836 -13.32 1 94.69 93 LYS B O 1
ATOM 2686 N N . LEU B 1 94 ? -15.906 -8.555 -11.914 1 97.44 94 LEU B N 1
ATOM 2687 C CA . LEU B 1 94 ? -15.391 -9.523 -12.875 1 97.44 94 LEU B CA 1
ATOM 2688 C C . LEU B 1 94 ? -16.422 -10.602 -13.164 1 97.44 94 LEU B C 1
ATOM 2690 O O . LEU B 1 94 ? -16.828 -11.336 -12.258 1 97.44 94 LEU B O 1
ATOM 2694 N N . VAL B 1 95 ? -16.875 -10.672 -14.336 1 96.44 95 VAL B N 1
ATOM 2695 C CA . VAL B 1 95 ? -17.875 -11.664 -14.742 1 96.44 95 VAL B CA 1
ATOM 2696 C C . VAL B 1 95 ? -17.188 -12.797 -15.508 1 96.44 95 VAL B C 1
ATOM 2698 O O . VAL B 1 95 ? -16.547 -12.562 -16.531 1 96.44 95 VAL B O 1
ATOM 2701 N N . MET B 1 96 ? -17.328 -13.953 -14.992 1 95.94 96 MET B N 1
ATOM 2702 C CA . MET B 1 96 ? -16.641 -15.109 -15.57 1 95.94 96 MET B CA 1
ATOM 2703 C C . MET B 1 96 ? -17.641 -16.125 -16.094 1 95.94 96 MET B C 1
ATOM 2705 O O . MET B 1 96 ? -18.797 -16.188 -15.641 1 95.94 96 MET B O 1
ATOM 2709 N N . ASP B 1 97 ? -17.234 -16.859 -17.109 1 93.62 97 ASP B N 1
ATOM 2710 C CA . ASP B 1 97 ? -18.109 -17.906 -17.656 1 93.62 97 ASP B CA 1
ATOM 2711 C C . ASP B 1 97 ? -17.297 -19 -18.328 1 93.62 97 ASP B C 1
ATOM 2713 O O . ASP B 1 97 ? -16.109 -18.844 -18.578 1 93.62 97 ASP B O 1
ATOM 2717 N N . GLY B 1 98 ? -17.984 -20.172 -18.344 1 91.44 98 GLY B N 1
ATOM 2718 C CA . GLY B 1 98 ? -17.375 -21.312 -19 1 91.44 98 GLY B CA 1
ATOM 2719 C C . GLY B 1 98 ? -16.375 -22.047 -18.109 1 91.44 98 GLY B C 1
ATOM 2720 O O . GLY B 1 98 ? -16.188 -21.672 -16.953 1 91.44 98 GLY B O 1
ATOM 2721 N N . GLN B 1 99 ? -15.859 -23.141 -18.703 1 89.56 99 GLN B N 1
ATOM 2722 C CA . GLN B 1 99 ? -14.859 -23.938 -18 1 89.56 99 GLN B CA 1
ATOM 2723 C C . GLN B 1 99 ? -13.641 -24.172 -18.891 1 89.56 99 GLN B C 1
ATOM 2725 O O . GLN B 1 99 ? -13.758 -24.641 -20.016 1 89.56 99 GLN B O 1
ATOM 2730 N N . SER B 1 100 ? -12.562 -23.734 -18.312 1 90.19 100 SER B N 1
ATOM 2731 C CA . SER B 1 100 ? -11.312 -23.891 -19.047 1 90.19 100 SER B CA 1
ATOM 2732 C C . SER B 1 100 ? -10.758 -25.312 -18.891 1 90.19 100 SER B C 1
ATOM 2734 O O . SER B 1 100 ? -10.945 -25.938 -17.859 1 90.19 100 SER B O 1
ATOM 2736 N N . LYS B 1 101 ? -10 -25.719 -19.797 1 89.44 101 LYS B N 1
ATOM 2737 C CA . LYS B 1 101 ? -9.359 -27.031 -19.75 1 89.44 101 LYS B CA 1
ATOM 2738 C C . LYS B 1 101 ? -8.273 -27.062 -18.688 1 89.44 101 LYS B C 1
ATOM 2740 O O . LYS B 1 101 ? -7.984 -28.125 -18.141 1 89.44 101 LYS B O 1
ATOM 2745 N N . VAL B 1 102 ? -7.73 -25.922 -18.438 1 87.19 102 VAL B N 1
ATOM 2746 C CA . VAL B 1 102 ? -6.602 -25.859 -17.516 1 87.19 102 VAL B CA 1
ATOM 2747 C C . VAL B 1 102 ? -7.086 -25.453 -16.125 1 87.19 102 VAL B C 1
ATOM 2749 O O . VAL B 1 102 ? -6.277 -25.203 -15.227 1 87.19 102 VAL B O 1
ATOM 2752 N N . GLY B 1 103 ? -8.414 -25.375 -16 1 85.81 103 GLY B N 1
ATOM 2753 C CA . GLY B 1 103 ? -8.961 -25.016 -14.703 1 85.81 103 GLY B CA 1
ATOM 2754 C C . GLY B 1 103 ? -9.555 -23.625 -14.672 1 85.81 103 GLY B C 1
ATOM 2755 O O . GLY B 1 103 ? -9.117 -22.734 -15.406 1 85.81 103 GLY B O 1
ATOM 2756 N N . GLY B 1 104 ? -10.516 -23.5 -13.898 1 89.88 104 GLY B N 1
ATOM 2757 C CA . GLY B 1 104 ? -11.156 -22.203 -13.75 1 89.88 104 GLY B CA 1
ATOM 2758 C C . GLY B 1 104 ? -12.07 -21.844 -14.914 1 89.88 104 GLY B C 1
ATOM 2759 O O . GLY B 1 104 ? -12.555 -22.734 -15.625 1 89.88 104 GLY B O 1
ATOM 2760 N N . ALA B 1 105 ? -12.305 -20.594 -15.086 1 94.25 105 ALA B N 1
ATOM 2761 C CA . ALA B 1 105 ? -13.234 -20.109 -16.094 1 94.25 105 ALA B CA 1
ATOM 2762 C C . ALA B 1 105 ? -12.562 -20 -17.453 1 94.25 105 ALA B C 1
ATOM 2764 O O . ALA B 1 105 ? -11.336 -19.875 -17.547 1 94.25 105 ALA B O 1
ATOM 2765 N N . ALA B 1 106 ? -13.297 -20 -18.5 1 95.25 106 ALA B N 1
ATOM 2766 C CA . ALA B 1 106 ? -12.789 -19.891 -19.859 1 95.25 106 ALA B CA 1
ATOM 2767 C C . ALA B 1 106 ? -12.789 -18.438 -20.328 1 95.25 106 ALA B C 1
ATOM 2769 O O . ALA B 1 106 ? -11.953 -18.047 -21.141 1 95.25 106 ALA B O 1
ATOM 2770 N N . HIS B 1 107 ? -13.742 -17.688 -19.828 1 96.38 107 HIS B N 1
ATOM 2771 C CA . HIS B 1 107 ? -13.898 -16.312 -20.25 1 96.38 107 HIS B CA 1
ATOM 2772 C C . HIS B 1 107 ? -14.102 -15.391 -19.047 1 96.38 107 HIS B C 1
ATOM 2774 O O . HIS B 1 107 ? -14.617 -15.82 -18.016 1 96.38 107 HIS B O 1
ATOM 2780 N N . ALA B 1 108 ? -13.719 -14.188 -19.25 1 97.56 108 ALA B N 1
ATOM 2781 C CA . ALA B 1 108 ? -13.906 -13.195 -18.203 1 97.56 108 ALA B CA 1
ATOM 2782 C C . ALA B 1 108 ? -14.047 -11.797 -18.781 1 97.56 108 ALA B C 1
ATOM 2784 O O . ALA B 1 108 ? -13.445 -11.484 -19.812 1 97.56 108 ALA B O 1
ATOM 2785 N N . LYS B 1 109 ? -14.812 -11.023 -18.109 1 97.06 109 LYS B N 1
ATOM 2786 C CA . LYS B 1 109 ? -15.039 -9.625 -18.469 1 97.06 109 LYS B CA 1
ATOM 2787 C C . LYS B 1 109 ? -15.023 -8.719 -17.25 1 97.06 109 LYS B C 1
ATOM 2789 O O . LYS B 1 109 ? -15.68 -9.016 -16.25 1 97.06 109 LYS B O 1
ATOM 2794 N N . LEU B 1 110 ? -14.234 -7.664 -17.328 1 97.62 110 LEU B N 1
ATOM 2795 C CA . LEU B 1 110 ? -14.242 -6.645 -16.281 1 97.62 110 LEU B CA 1
ATOM 2796 C C . LEU B 1 110 ? -15.281 -5.57 -16.578 1 97.62 110 LEU B C 1
ATOM 2798 O O . LEU B 1 110 ? -15.258 -4.949 -17.641 1 97.62 110 LEU B O 1
ATOM 2802 N N . VAL B 1 111 ? -16.172 -5.363 -15.648 1 96.06 111 VAL B N 1
ATOM 2803 C CA . VAL B 1 111 ? -17.234 -4.383 -15.812 1 96.06 111 VAL B CA 1
ATOM 2804 C C . VAL B 1 111 ? -17.125 -3.316 -14.719 1 96.06 111 VAL B C 1
ATOM 2806 O O . VAL B 1 111 ? -17 -3.639 -13.539 1 96.06 111 VAL B O 1
ATOM 2809 N N . ALA B 1 112 ? -17.156 -2.088 -15.125 1 95.69 112 ALA B N 1
ATOM 2810 C CA . ALA B 1 112 ? -17 -0.985 -14.18 1 95.69 112 ALA B CA 1
ATOM 2811 C C . ALA B 1 112 ? -17.938 0.163 -14.508 1 95.69 112 ALA B C 1
ATOM 2813 O O . ALA B 1 112 ? -18.281 0.39 -15.672 1 95.69 112 ALA B O 1
ATOM 2814 N N . GLN B 1 113 ? -18.328 0.793 -13.492 1 94.56 113 GLN B N 1
ATOM 2815 C CA . GLN B 1 113 ? -19.156 1.988 -13.609 1 94.56 113 GLN B CA 1
ATOM 2816 C C . GLN B 1 113 ? -18.797 3.02 -12.547 1 94.56 113 GLN B C 1
ATOM 2818 O O . GLN B 1 113 ? -18.531 2.666 -11.391 1 94.56 113 GLN B O 1
ATOM 2823 N N . LYS B 1 114 ? -18.766 4.25 -13.016 1 93.62 114 LYS B N 1
ATOM 2824 C CA . LYS B 1 114 ? -18.469 5.32 -12.07 1 93.62 114 LYS B CA 1
ATOM 2825 C C . LYS B 1 114 ? -19.516 5.406 -10.977 1 93.62 114 LYS B C 1
ATOM 2827 O O . LYS B 1 114 ? -19.203 5.625 -9.812 1 93.62 114 LYS B O 1
ATOM 2832 N N . ALA B 1 115 ? -20.766 5.297 -11.336 1 92.62 115 ALA B N 1
ATOM 2833 C CA . ALA B 1 115 ? -21.906 5.297 -10.438 1 92.62 115 ALA B CA 1
ATOM 2834 C C . ALA B 1 115 ? -23.094 4.574 -11.07 1 92.62 115 ALA B C 1
ATOM 2836 O O . ALA B 1 115 ? -23.141 4.387 -12.289 1 92.62 115 ALA B O 1
ATOM 2837 N N . LYS B 1 116 ? -24 4.258 -10.156 1 89.62 116 LYS B N 1
ATOM 2838 C CA . LYS B 1 116 ? -25.188 3.586 -10.656 1 89.62 116 LYS B CA 1
ATOM 2839 C C . LYS B 1 116 ? -25.906 4.438 -11.703 1 89.62 116 LYS B C 1
ATOM 2841 O O . LYS B 1 116 ? -26.078 5.645 -11.516 1 89.62 116 LYS B O 1
ATOM 2846 N N . GLY B 1 117 ? -26.297 3.889 -12.828 1 89.44 117 GLY B N 1
ATOM 2847 C CA . GLY B 1 117 ? -27.016 4.586 -13.883 1 89.44 117 GLY B CA 1
ATOM 2848 C C . GLY B 1 117 ? -26.109 5.203 -14.922 1 89.44 117 GLY B C 1
ATOM 2849 O O . GLY B 1 117 ? -26.562 5.633 -15.984 1 89.44 117 GLY B O 1
ATOM 2850 N N . MET B 1 118 ? -24.859 5.289 -14.648 1 92.31 118 MET B N 1
ATOM 2851 C CA . MET B 1 118 ? -23.906 5.848 -15.594 1 92.31 118 MET B CA 1
ATOM 2852 C C . MET B 1 118 ? -23.438 4.785 -16.578 1 92.31 118 MET B C 1
ATOM 2854 O O . MET B 1 118 ? -23.656 3.59 -16.359 1 92.31 118 MET B O 1
ATOM 2858 N N . PRO B 1 119 ? -22.844 5.215 -17.609 1 93.62 119 PRO B N 1
ATOM 2859 C CA . PRO B 1 119 ? -22.422 4.25 -18.625 1 93.62 119 PRO B CA 1
ATOM 2860 C C . PRO B 1 119 ? -21.516 3.154 -18.062 1 93.62 119 PRO B C 1
ATOM 2862 O O . PRO B 1 119 ? -20.672 3.43 -17.203 1 93.62 119 PRO B O 1
ATOM 2865 N N . ARG B 1 120 ? -21.719 1.988 -18.641 1 94.38 120 ARG B N 1
ATOM 2866 C CA . ARG B 1 120 ? -20.969 0.817 -18.203 1 94.38 120 ARG B CA 1
ATOM 2867 C C . ARG B 1 120 ? -19.781 0.562 -19.125 1 94.38 120 ARG B C 1
ATOM 2869 O O . ARG B 1 120 ? -19.922 0.53 -20.344 1 94.38 120 ARG B O 1
ATOM 2876 N N . ILE B 1 121 ? -18.609 0.42 -18.5 1 94.94 121 ILE B N 1
ATOM 2877 C CA . ILE B 1 121 ? -17.406 0.029 -19.219 1 94.94 121 ILE B CA 1
ATOM 2878 C C . ILE B 1 121 ? -17.188 -1.478 -19.094 1 94.94 121 ILE B C 1
ATOM 2880 O O . ILE B 1 121 ? -17.266 -2.027 -17.984 1 94.94 121 ILE B O 1
ATOM 2884 N N . ALA B 1 122 ? -17 -2.115 -20.219 1 95.5 122 ALA B N 1
ATOM 2885 C CA . ALA B 1 122 ? -16.75 -3.555 -20.203 1 95.5 122 ALA B CA 1
ATOM 2886 C C . ALA B 1 122 ? -15.484 -3.893 -20.984 1 95.5 122 ALA B C 1
ATOM 2888 O O . ALA B 1 122 ? -15.328 -3.486 -22.141 1 95.5 122 ALA B O 1
ATOM 2889 N N . ILE B 1 123 ? -14.586 -4.598 -20.375 1 96.94 123 ILE B N 1
ATOM 2890 C CA . ILE B 1 123 ? -13.336 -5 -21 1 96.94 123 ILE B CA 1
ATOM 2891 C C . ILE B 1 123 ? -13.227 -6.523 -21.016 1 96.94 123 ILE B C 1
ATOM 2893 O O . ILE B 1 123 ? -13.172 -7.156 -19.953 1 96.94 123 ILE B O 1
ATOM 2897 N N . SER B 1 124 ? -13.172 -7.098 -22.172 1 97.44 124 SER B N 1
ATOM 2898 C CA . SER B 1 124 ? -12.945 -8.531 -22.297 1 97.44 124 SER B CA 1
ATOM 2899 C C . SER B 1 124 ? -11.492 -8.891 -22 1 97.44 124 SER B C 1
ATOM 2901 O O . SER B 1 124 ? -10.578 -8.273 -22.547 1 97.44 124 SER B O 1
ATOM 2903 N N . LEU B 1 125 ? -11.344 -9.914 -21.219 1 98.31 125 LEU B N 1
ATOM 2904 C CA . LEU B 1 125 ? -10 -10.305 -20.812 1 98.31 125 LEU B CA 1
ATOM 2905 C C . LEU B 1 125 ? -9.641 -11.672 -21.375 1 98.31 125 LEU B C 1
ATOM 2907 O O . LEU B 1 125 ? -10.523 -12.5 -21.625 1 98.31 125 LEU B O 1
ATOM 2911 N N . SER B 1 126 ? -8.383 -11.867 -21.531 1 97.88 126 SER B N 1
ATOM 2912 C CA . SER B 1 126 ? -7.879 -13.156 -22 1 97.88 126 SER B CA 1
ATOM 2913 C C . SER B 1 126 ? -7.242 -13.945 -20.859 1 97.88 126 SER B C 1
ATOM 2915 O O . SER B 1 126 ? -6.543 -13.383 -20.016 1 97.88 126 SER B O 1
ATOM 2917 N N . LYS B 1 127 ? -7.43 -15.188 -20.969 1 97.5 127 LYS B N 1
ATOM 2918 C CA . LYS B 1 127 ? -6.883 -16.047 -19.922 1 97.5 127 LYS B CA 1
ATOM 2919 C C . LYS B 1 127 ? -5.383 -16.25 -20.109 1 97.5 127 LYS B C 1
ATOM 2921 O O . LYS B 1 127 ? -4.918 -16.516 -21.219 1 97.5 127 LYS B O 1
ATOM 2926 N N . LEU B 1 128 ? -4.66 -16.031 -19.062 1 97.5 128 LEU B N 1
ATOM 2927 C CA . LEU B 1 128 ? -3.238 -16.344 -19.047 1 97.5 128 LEU B CA 1
ATOM 2928 C C . LEU B 1 128 ? -3 -17.703 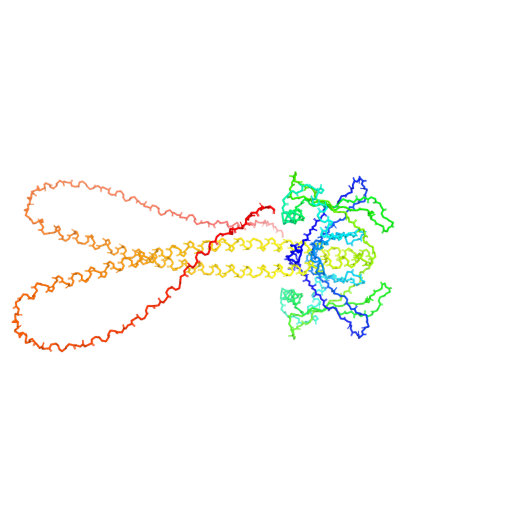-18.391 1 97.5 128 LEU B C 1
ATOM 2930 O O . LEU B 1 128 ? -3.688 -18.078 -17.438 1 97.5 128 LEU B O 1
ATOM 2934 N N . VAL B 1 129 ? -2.006 -18.453 -18.922 1 94.81 129 VAL B N 1
ATOM 2935 C CA . VAL B 1 129 ? -1.731 -19.781 -18.375 1 94.81 129 VAL B CA 1
ATOM 2936 C C . VAL B 1 129 ? -0.23 -19.953 -18.141 1 94.81 129 VAL B C 1
ATOM 2938 O O . VAL B 1 129 ? 0.572 -19.188 -18.688 1 94.81 129 VAL B O 1
ATOM 2941 N N . ASP B 1 130 ? 0.139 -20.781 -17.281 1 91.81 130 ASP B N 1
ATOM 2942 C CA . ASP B 1 130 ? 1.51 -21.219 -17.031 1 91.81 130 ASP B CA 1
ATOM 2943 C C . ASP B 1 130 ? 2.408 -20.031 -16.672 1 91.81 130 ASP B C 1
ATOM 2945 O O . ASP B 1 130 ? 2.084 -19.234 -15.789 1 91.81 130 ASP B O 1
ATOM 2949 N N . THR B 1 131 ? 3.443 -19.875 -17.422 1 92.75 131 THR B N 1
ATOM 2950 C CA . THR B 1 131 ? 4.461 -18.891 -17.094 1 92.75 131 THR B CA 1
ATOM 2951 C C . THR B 1 131 ? 3.912 -17.469 -17.234 1 92.75 131 THR B C 1
ATOM 2953 O O . THR B 1 131 ? 4.258 -16.578 -16.469 1 92.75 131 THR B O 1
ATOM 2956 N N . ALA B 1 132 ? 3.105 -17.281 -18.203 1 95.94 132 ALA B N 1
ATOM 2957 C CA . ALA B 1 132 ? 2.514 -15.961 -18.391 1 95.94 132 ALA B CA 1
ATOM 2958 C C . ALA B 1 132 ? 1.651 -15.562 -17.203 1 95.94 132 ALA B C 1
ATOM 2960 O O . ALA B 1 132 ? 1.665 -14.406 -16.766 1 95.94 132 ALA B O 1
ATOM 2961 N N . ALA B 1 133 ? 0.923 -16.547 -16.719 1 96.12 133 ALA B N 1
ATOM 2962 C CA . ALA B 1 133 ? 0.086 -16.281 -15.547 1 96.12 133 ALA B CA 1
ATOM 2963 C C . ALA B 1 133 ? 0.938 -15.969 -14.32 1 96.12 133 ALA B C 1
ATOM 2965 O O . ALA B 1 133 ? 0.652 -15.023 -13.586 1 96.12 133 ALA B O 1
ATOM 2966 N N . THR B 1 134 ? 1.977 -16.719 -14.148 1 94.75 134 THR B N 1
ATOM 2967 C CA . THR B 1 134 ? 2.863 -16.531 -13.008 1 94.75 134 THR B CA 1
ATOM 2968 C C . THR B 1 134 ? 3.539 -15.164 -13.062 1 94.75 134 THR B C 1
ATOM 2970 O O . THR B 1 134 ? 3.643 -14.469 -12.055 1 94.75 134 THR B O 1
ATOM 2973 N N . GLU B 1 135 ? 3.924 -14.805 -14.234 1 96.19 135 GLU B N 1
ATOM 2974 C CA . GLU B 1 135 ? 4.566 -13.508 -14.422 1 96.19 135 GLU B CA 1
ATOM 2975 C C . GLU B 1 135 ? 3.6 -12.359 -14.117 1 96.19 135 GLU B C 1
ATOM 2977 O O . GLU B 1 135 ? 3.98 -11.367 -13.508 1 96.19 135 GLU B O 1
ATOM 2982 N N . ALA B 1 136 ? 2.424 -12.523 -14.555 1 96.88 136 ALA B N 1
ATOM 2983 C CA . ALA B 1 136 ? 1.415 -11.492 -14.32 1 96.88 136 ALA B CA 1
ATOM 2984 C C . ALA B 1 136 ? 1.135 -11.336 -12.828 1 96.88 136 ALA B C 1
ATOM 2986 O O . ALA B 1 136 ? 1.024 -10.211 -12.328 1 96.88 136 ALA B O 1
ATOM 2987 N N . MET B 1 137 ? 1.026 -12.438 -12.148 1 97.19 137 MET B N 1
ATOM 2988 C CA . MET B 1 137 ? 0.797 -12.406 -10.703 1 97.19 137 MET B CA 1
ATOM 2989 C C . MET B 1 137 ? 1.964 -11.742 -9.984 1 97.19 137 MET B C 1
ATOM 2991 O O . MET B 1 137 ? 1.758 -10.914 -9.094 1 97.19 137 MET B O 1
ATOM 2995 N N . ALA B 1 138 ? 3.15 -12.117 -10.414 1 96.69 138 ALA B N 1
ATOM 2996 C CA . ALA B 1 138 ? 4.355 -11.539 -9.812 1 96.69 138 ALA B CA 1
ATOM 2997 C C . ALA B 1 138 ? 4.418 -10.031 -10.047 1 96.69 138 ALA B C 1
ATOM 2999 O O . ALA B 1 138 ? 4.652 -9.266 -9.109 1 96.69 138 ALA B O 1
ATOM 3000 N N . ASN B 1 139 ? 4.172 -9.664 -11.227 1 95.5 139 ASN B N 1
ATOM 3001 C CA . ASN B 1 139 ? 4.25 -8.25 -11.586 1 95.5 139 ASN B CA 1
ATOM 3002 C C . ASN B 1 139 ? 3.213 -7.422 -10.836 1 95.5 139 ASN B C 1
ATOM 3004 O O . ASN B 1 139 ? 3.512 -6.324 -10.367 1 95.5 139 ASN B O 1
ATOM 3008 N N . LEU B 1 140 ? 2.041 -7.965 -10.766 1 97.56 140 LEU B N 1
ATOM 3009 C CA . LEU B 1 140 ? 0.99 -7.266 -10.031 1 97.56 140 LEU B CA 1
ATOM 3010 C C . LEU B 1 140 ? 1.398 -7.043 -8.578 1 97.56 140 LEU B C 1
ATOM 3012 O O . LEU B 1 140 ? 1.273 -5.93 -8.062 1 97.56 140 LEU B O 1
ATOM 3016 N N . SER B 1 141 ? 1.918 -8.023 -7.973 1 98.06 141 SER B N 1
ATOM 3017 C CA . SER B 1 141 ? 2.289 -7.953 -6.562 1 98.06 141 SER B CA 1
ATOM 3018 C C . SER B 1 141 ? 3.469 -7.012 -6.352 1 98.06 141 SER B C 1
ATOM 3020 O O . SER B 1 141 ? 3.475 -6.215 -5.406 1 98.06 141 SER B O 1
ATOM 3022 N N . LEU B 1 142 ? 4.406 -7.082 -7.215 1 96.62 142 LEU B N 1
ATOM 3023 C CA . LEU B 1 142 ? 5.582 -6.227 -7.094 1 96.62 142 LEU B CA 1
ATOM 3024 C C . LEU B 1 142 ? 5.215 -4.766 -7.32 1 96.62 142 LEU B C 1
ATOM 3026 O O . LEU B 1 142 ? 5.711 -3.881 -6.617 1 96.62 142 LEU B O 1
ATOM 3030 N N . GLU B 1 143 ? 4.391 -4.547 -8.289 1 96.62 143 GLU B N 1
ATOM 3031 C CA . GLU B 1 143 ? 3.941 -3.18 -8.539 1 96.62 143 GLU B CA 1
ATOM 3032 C C . GLU B 1 143 ? 3.105 -2.65 -7.379 1 96.62 143 GLU B C 1
ATOM 3034 O O . GLU B 1 143 ? 3.215 -1.479 -7.012 1 96.62 143 GLU B O 1
ATOM 3039 N N . LEU B 1 144 ? 2.271 -3.496 -6.891 1 98.25 144 LEU B N 1
ATOM 3040 C CA . LEU B 1 144 ? 1.481 -3.123 -5.723 1 98.25 144 LEU B CA 1
ATOM 3041 C C . LEU B 1 144 ? 2.385 -2.729 -4.559 1 98.25 144 LEU B C 1
ATOM 3043 O O . LEU B 1 144 ? 2.146 -1.717 -3.896 1 98.25 144 LEU B O 1
ATOM 3047 N N . TYR B 1 145 ? 3.402 -3.502 -4.332 1 98 145 TYR B N 1
ATOM 3048 C CA . TYR B 1 145 ? 4.328 -3.188 -3.248 1 98 145 TYR B CA 1
ATOM 3049 C C . TYR B 1 145 ? 5.023 -1.854 -3.496 1 98 145 TYR B C 1
ATOM 3051 O O . TYR B 1 145 ? 5.191 -1.054 -2.572 1 98 145 TYR B O 1
ATOM 3059 N N . THR B 1 146 ? 5.434 -1.651 -4.676 1 96.75 146 THR B N 1
ATOM 3060 C CA . THR B 1 146 ? 6.09 -0.398 -5.027 1 96.75 146 THR B CA 1
ATOM 3061 C C . THR B 1 146 ? 5.172 0.79 -4.758 1 96.75 146 THR B C 1
ATOM 3063 O O . THR B 1 146 ? 5.586 1.782 -4.16 1 96.75 146 THR B O 1
ATOM 3066 N N . THR B 1 147 ? 3.98 0.704 -5.168 1 97.19 147 THR B N 1
ATOM 3067 C CA . THR B 1 147 ? 3.014 1.774 -4.953 1 97.19 147 THR B CA 1
ATOM 3068 C C . THR B 1 147 ? 2.734 1.959 -3.463 1 97.19 147 THR B C 1
ATOM 3070 O O . THR B 1 147 ? 2.607 3.088 -2.984 1 97.19 147 THR B O 1
ATOM 3073 N N . PHE B 1 148 ? 2.658 0.844 -2.783 1 97.56 148 PHE B N 1
ATOM 3074 C CA . PHE B 1 148 ? 2.479 0.866 -1.336 1 97.56 148 PHE B CA 1
ATOM 3075 C C . PHE B 1 148 ? 3.594 1.656 -0.663 1 97.56 148 PHE B C 1
ATOM 3077 O O . PHE B 1 148 ? 3.332 2.514 0.183 1 97.56 148 PHE B O 1
ATOM 3084 N N . THR B 1 149 ? 4.742 1.359 -1.029 1 96.81 149 THR B N 1
ATOM 3085 C CA . THR B 1 149 ? 5.895 2.025 -0.435 1 96.81 149 THR B CA 1
ATOM 3086 C C . THR B 1 149 ? 5.863 3.523 -0.723 1 96.81 149 THR B C 1
ATOM 3088 O O . THR B 1 149 ? 6.172 4.336 0.151 1 96.81 149 THR B O 1
ATOM 3091 N N . ASN B 1 150 ? 5.488 3.838 -1.887 1 96.62 150 ASN B N 1
ATOM 3092 C CA . ASN B 1 150 ? 5.375 5.246 -2.248 1 96.62 150 ASN B CA 1
ATOM 3093 C C . ASN B 1 150 ? 4.332 5.961 -1.395 1 96.62 150 ASN B C 1
ATOM 3095 O O . ASN B 1 150 ? 4.594 7.039 -0.86 1 96.62 150 ASN B O 1
ATOM 3099 N N . VAL B 1 151 ? 3.213 5.355 -1.295 1 97.69 151 VAL B N 1
ATOM 3100 C CA . VAL B 1 151 ? 2.123 5.945 -0.523 1 97.69 151 VAL B CA 1
ATOM 3101 C C . VAL B 1 151 ? 2.529 6.051 0.945 1 97.69 151 VAL B C 1
ATOM 3103 O O . VAL B 1 151 ? 2.221 7.043 1.611 1 97.69 151 VAL B O 1
ATOM 3106 N N . HIS B 1 152 ? 3.158 5.043 1.365 1 96.94 152 HIS B N 1
ATOM 3107 C CA . HIS B 1 152 ? 3.629 5.035 2.744 1 96.94 152 HIS B CA 1
ATOM 3108 C C . HIS B 1 152 ? 4.59 6.188 3.006 1 96.94 152 HIS B C 1
ATOM 3110 O O . HIS B 1 152 ? 4.504 6.852 4.043 1 96.94 152 HIS B O 1
ATOM 3116 N N . ASN B 1 153 ? 5.449 6.457 2.148 1 97.12 153 ASN B N 1
ATOM 3117 C CA . ASN B 1 153 ? 6.391 7.562 2.273 1 97.12 153 ASN B CA 1
ATOM 3118 C C . ASN B 1 153 ? 5.68 8.914 2.213 1 97.12 153 ASN B C 1
ATOM 3120 O O . ASN B 1 153 ? 6.031 9.836 2.947 1 97.12 153 ASN B O 1
ATOM 3124 N N . LEU B 1 154 ? 4.75 9 1.379 1 97.88 154 LEU B N 1
ATOM 3125 C CA . LEU B 1 154 ? 3.963 10.227 1.3 1 97.88 154 LEU B CA 1
ATOM 3126 C C . LEU B 1 154 ? 3.227 10.484 2.609 1 97.88 154 LEU B C 1
ATOM 3128 O O . LEU B 1 154 ? 3.129 11.625 3.057 1 97.88 154 LEU B O 1
ATOM 3132 N N . LEU B 1 155 ? 2.711 9.438 3.137 1 98.31 155 LEU B N 1
ATOM 3133 C CA . LEU B 1 155 ? 2.027 9.562 4.418 1 98.31 155 LEU B CA 1
ATOM 3134 C C . LEU B 1 155 ? 2.973 10.102 5.484 1 98.31 155 LEU B C 1
ATOM 3136 O O . LEU B 1 155 ? 2.619 11.031 6.223 1 98.31 155 LEU B O 1
ATOM 3140 N N . LYS B 1 156 ? 4.117 9.547 5.547 1 97.69 156 LYS B N 1
ATOM 3141 C CA . LYS B 1 156 ? 5.105 10.016 6.516 1 97.69 156 LYS B CA 1
ATOM 3142 C C . LYS B 1 156 ? 5.422 11.492 6.312 1 97.69 156 LYS B C 1
ATOM 3144 O O . LYS B 1 156 ? 5.508 12.25 7.277 1 97.69 156 LYS B O 1
ATOM 3149 N N . ALA B 1 157 ? 5.586 11.891 5.141 1 98.12 157 ALA B N 1
ATOM 3150 C CA . ALA B 1 157 ? 5.879 13.281 4.816 1 98.12 157 ALA B CA 1
ATOM 3151 C C . ALA B 1 157 ? 4.727 14.195 5.238 1 98.12 157 ALA B C 1
ATOM 3153 O O . ALA B 1 157 ? 4.953 15.273 5.797 1 98.12 157 ALA B O 1
ATOM 3154 N N . GLU B 1 158 ? 3.568 13.68 4.949 1 98.19 158 GLU B N 1
ATOM 3155 C CA . GLU B 1 158 ? 2.395 14.477 5.297 1 98.19 158 GLU B CA 1
ATOM 3156 C C . GLU B 1 158 ? 2.238 14.594 6.809 1 98.19 158 GLU B C 1
ATOM 3158 O O . GLU B 1 158 ? 1.852 15.648 7.316 1 98.19 158 GLU B O 1
ATOM 3163 N N . GLN B 1 159 ? 2.516 13.594 7.469 1 98.31 159 GLN B N 1
ATOM 3164 C CA . GLN B 1 159 ? 2.469 13.633 8.922 1 98.31 159 GLN B CA 1
ATOM 3165 C C . GLN B 1 159 ? 3.48 14.625 9.484 1 98.31 159 GLN B C 1
ATOM 3167 O O . GLN B 1 159 ? 3.182 15.359 10.43 1 98.31 159 GLN B O 1
ATOM 3172 N N . GLN B 1 160 ? 4.598 14.695 8.938 1 98.19 160 GLN B N 1
ATOM 3173 C CA . GLN B 1 160 ? 5.613 15.656 9.352 1 98.19 160 GLN B CA 1
ATOM 3174 C C . GLN B 1 160 ? 5.164 17.094 9.055 1 98.19 160 GLN B C 1
ATOM 3176 O O . GLN B 1 160 ? 5.348 17.984 9.883 1 98.19 160 GLN B O 1
ATOM 3181 N N . ARG B 1 161 ? 4.648 17.266 7.98 1 97.75 161 ARG B N 1
ATOM 3182 C CA . ARG B 1 161 ? 4.129 18.578 7.609 1 97.75 161 ARG B CA 1
ATOM 3183 C C . ARG B 1 161 ? 3.062 19.031 8.594 1 97.75 161 ARG B C 1
ATOM 3185 O O . ARG B 1 161 ? 3.072 20.188 9.031 1 97.75 161 ARG B O 1
ATOM 3192 N N . CYS B 1 162 ? 2.232 18.172 8.953 1 98 162 CYS B N 1
ATOM 3193 C CA . CYS B 1 162 ? 1.179 18.484 9.906 1 98 162 CYS B CA 1
ATOM 3194 C C . CYS B 1 162 ? 1.767 18.891 11.25 1 98 162 CYS B C 1
ATOM 3196 O O . CYS B 1 162 ? 1.313 19.859 11.875 1 98 162 CYS B O 1
ATOM 3198 N N . CYS B 1 163 ? 2.703 18.172 11.617 1 98.06 163 CYS B N 1
ATOM 3199 C CA . CYS B 1 163 ? 3.355 18.5 12.883 1 98.06 163 CYS B CA 1
ATOM 3200 C C . CYS B 1 163 ? 3.982 19.891 12.844 1 98.06 163 CYS B C 1
ATOM 3202 O O . CYS B 1 163 ? 3.875 20.656 13.805 1 98.06 163 CYS B O 1
ATOM 3204 N N . GLU B 1 164 ? 4.566 20.172 11.797 1 97.94 164 GLU B N 1
ATOM 3205 C CA . GLU B 1 164 ? 5.168 21.484 11.617 1 97.94 164 GLU B CA 1
ATOM 3206 C C . GLU B 1 164 ? 4.105 22.578 11.648 1 97.94 164 GLU B C 1
ATOM 3208 O O . GLU B 1 164 ? 4.293 23.625 12.281 1 97.94 164 GLU B O 1
ATOM 3213 N N . LEU B 1 165 ? 3.07 22.312 10.969 1 98.25 165 LEU B N 1
ATOM 3214 C CA . LEU B 1 165 ? 1.981 23.281 10.93 1 98.25 165 LEU B CA 1
ATOM 3215 C C . LEU B 1 165 ? 1.4 23.5 12.32 1 98.25 165 LEU B C 1
ATOM 3217 O O . LEU B 1 165 ? 1.069 24.625 12.688 1 98.25 165 LEU B O 1
ATOM 3221 N N . ILE B 1 166 ? 1.325 22.484 13.047 1 98.19 166 ILE B N 1
ATOM 3222 C CA . ILE B 1 166 ? 0.823 22.578 14.414 1 98.19 166 ILE B CA 1
ATOM 3223 C C . ILE B 1 166 ? 1.753 23.453 15.242 1 98.19 166 ILE B C 1
ATOM 3225 O O . ILE B 1 166 ? 1.293 24.312 16.016 1 98.19 166 ILE B O 1
ATOM 3229 N N . ASN B 1 167 ? 2.988 23.266 15.047 1 98.06 167 ASN B N 1
ATOM 3230 C CA . ASN B 1 167 ? 3.965 24.078 15.758 1 98.06 167 ASN B CA 1
ATOM 3231 C C . ASN B 1 167 ? 3.867 25.547 15.367 1 98.06 167 ASN B C 1
ATOM 3233 O O . ASN B 1 167 ? 3.865 26.422 16.234 1 98.06 167 ASN B O 1
ATOM 3237 N N . VAL B 1 168 ? 3.803 25.766 14.141 1 97.81 168 VAL B N 1
ATOM 3238 C CA . VAL B 1 168 ? 3.688 27.125 13.648 1 97.81 168 VAL B CA 1
ATOM 3239 C C . VAL B 1 168 ? 2.398 27.75 14.172 1 97.81 168 VAL B C 1
ATOM 3241 O O . VAL B 1 168 ? 2.387 28.922 14.562 1 97.81 168 VAL B O 1
ATOM 3244 N N . LEU B 1 169 ? 1.378 27.062 14.133 1 97.94 169 LEU B N 1
ATOM 3245 C CA . LEU B 1 169 ? 0.098 27.547 14.633 1 97.94 169 LEU B CA 1
ATOM 3246 C C . LEU B 1 169 ? 0.196 27.906 16.109 1 97.94 169 LEU B C 1
ATOM 3248 O O . LEU B 1 169 ? -0.312 28.953 16.531 1 97.94 169 LEU B O 1
ATOM 3252 N N . SER B 1 170 ? 0.817 27.062 16.812 1 97.5 170 SER B N 1
ATOM 3253 C CA . SER B 1 170 ? 1.015 27.344 18.219 1 97.5 170 SER B CA 1
ATOM 3254 C C . SER B 1 170 ? 1.789 28.641 18.438 1 97.5 170 SER B C 1
ATOM 3256 O O . SER B 1 170 ? 1.437 29.438 19.297 1 97.5 170 SER B O 1
ATOM 3258 N N . GLU B 1 171 ? 2.783 28.844 17.734 1 96.81 171 GLU B N 1
ATOM 3259 C CA . GLU B 1 171 ? 3.562 30.078 17.812 1 96.81 171 GLU B CA 1
ATOM 3260 C C . GLU B 1 171 ? 2.709 31.281 17.453 1 96.81 171 GLU B C 1
ATOM 3262 O O . GLU B 1 171 ? 2.781 32.312 18.125 1 96.81 171 GLU B O 1
ATOM 3267 N N . GLU B 1 172 ? 1.942 31.094 16.422 1 96.75 172 GLU B N 1
ATOM 3268 C CA . GLU B 1 172 ? 1.075 32.188 15.984 1 96.75 172 GLU B CA 1
ATOM 3269 C C . GLU B 1 172 ? 0.025 32.5 17.047 1 96.75 172 GLU B C 1
ATOM 3271 O O . GLU B 1 172 ? -0.284 33.688 17.281 1 96.75 172 GLU B O 1
ATOM 3276 N N . LYS B 1 173 ? -0.461 31.547 17.656 1 96.38 173 LYS B N 1
ATOM 3277 C CA . LYS B 1 173 ? -1.428 31.75 18.719 1 96.38 173 LYS B CA 1
ATOM 3278 C C . LYS B 1 173 ? -0.793 32.469 19.906 1 96.38 173 LYS B C 1
ATOM 3280 O O . LYS B 1 173 ? -1.415 33.375 20.5 1 96.38 173 LYS B O 1
ATOM 3285 N N . GLU B 1 174 ? 0.397 32.156 20.188 1 95.94 174 GLU B N 1
ATOM 3286 C CA . GLU B 1 174 ? 1.12 32.812 21.266 1 95.94 174 GLU B CA 1
ATOM 3287 C C . GLU B 1 174 ? 1.357 34.281 20.938 1 95.94 174 GLU B C 1
ATOM 3289 O O . GLU B 1 174 ? 1.214 35.156 21.797 1 95.94 174 GLU B O 1
ATOM 3294 N N . LYS B 1 175 ? 1.754 34.5 19.75 1 93.75 175 LYS B N 1
ATOM 3295 C CA . LYS B 1 175 ? 1.922 35.875 19.297 1 93.75 175 LYS B CA 1
ATOM 3296 C C . LYS B 1 175 ? 0.623 36.656 19.438 1 93.75 175 LYS B C 1
ATOM 3298 O O . LYS B 1 175 ? 0.633 37.812 19.906 1 93.75 175 LYS B O 1
ATOM 3303 N N . ASN B 1 176 ? -0.451 36.031 19.016 1 93.06 176 ASN B N 1
ATOM 3304 C CA . ASN B 1 176 ? -1.765 36.688 19.094 1 93.06 176 ASN B CA 1
ATOM 3305 C C . ASN B 1 176 ? -2.168 36.938 20.547 1 93.06 176 ASN B C 1
ATOM 3307 O O . ASN B 1 176 ? -2.717 38 20.844 1 93.06 176 ASN B O 1
ATOM 3311 N N . GLU B 1 177 ? -1.915 36.031 21.359 1 93.88 177 GLU B N 1
ATOM 3312 C CA . GLU B 1 177 ? -2.221 36.188 22.766 1 93.88 177 GLU B CA 1
ATOM 3313 C C . GLU B 1 177 ? -1.403 37.344 23.375 1 93.88 177 GLU B C 1
ATOM 3315 O O . GLU B 1 177 ? -1.928 38.156 24.141 1 93.88 177 GLU B O 1
ATOM 3320 N N . THR B 1 178 ? -0.159 37.406 23.047 1 93.44 178 THR B N 1
ATOM 3321 C CA . THR B 1 178 ? 0.714 38.469 23.531 1 93.44 178 THR B CA 1
ATOM 3322 C C . THR B 1 178 ? 0.236 39.844 23.016 1 93.44 178 THR B C 1
ATOM 3324 O O . THR B 1 178 ? 0.177 40.812 23.781 1 93.44 178 THR B O 1
ATOM 3327 N N . ALA B 1 179 ? -0.068 39.875 21.75 1 91.25 179 ALA B N 1
ATOM 3328 C CA . ALA B 1 179 ? -0.562 41.125 21.156 1 91.25 179 ALA B CA 1
ATOM 3329 C C . ALA B 1 179 ? -1.864 41.562 21.812 1 91.25 179 ALA B C 1
ATOM 3331 O O . ALA B 1 179 ? -2.057 42.75 22.078 1 91.25 179 ALA B O 1
ATOM 3332 N N . GLN B 1 180 ? -2.727 40.562 22.078 1 91.75 180 GLN B N 1
ATOM 3333 C CA . GLN B 1 180 ? -4.004 40.875 22.719 1 91.75 180 GLN B CA 1
ATOM 3334 C C . GLN B 1 180 ? -3.805 41.344 24.156 1 91.75 180 GLN B C 1
ATOM 3336 O O . GLN B 1 180 ? -4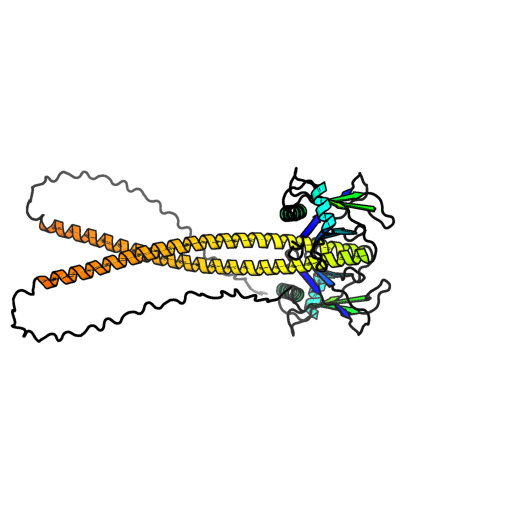.504 42.281 24.594 1 91.75 180 GLN B O 1
ATOM 3341 N N . LYS B 1 181 ? -2.85 40.875 24.812 1 93 181 LYS B N 1
ATOM 3342 C CA . LYS B 1 181 ? -2.535 41.312 26.172 1 93 181 LYS B CA 1
ATOM 3343 C C . LYS B 1 181 ? -2.012 42.75 26.156 1 93 181 LYS B C 1
ATOM 3345 O O . LYS B 1 181 ? -2.385 43.562 27.016 1 93 181 LYS B O 1
ATOM 3350 N N . GLN B 1 182 ? -1.191 43.031 25.203 1 91.75 182 GLN B N 1
ATOM 3351 C CA . GLN B 1 182 ? -0.651 44.406 25.062 1 91.75 182 GLN B CA 1
ATOM 3352 C C . GLN B 1 182 ? -1.751 45.406 24.734 1 91.75 182 GLN B C 1
ATOM 3354 O O . GLN B 1 182 ? -1.794 46.5 25.297 1 91.75 182 GLN B O 1
ATOM 3359 N N . LEU B 1 183 ? -2.627 44.969 23.859 1 90.12 183 LEU B N 1
ATOM 3360 C CA . LEU B 1 183 ? -3.754 45.812 23.469 1 90.12 183 LEU B CA 1
ATOM 3361 C C . LEU B 1 183 ? -4.668 46.094 24.672 1 90.12 183 LEU B C 1
ATOM 3363 O O . LEU B 1 183 ? -5.074 47.219 24.906 1 90.12 183 LEU B O 1
ATOM 3367 N N . ASP B 1 184 ? -4.977 45.062 25.422 1 91.19 184 ASP B N 1
ATOM 3368 C CA . ASP B 1 184 ? -5.832 45.188 26.594 1 91.19 184 ASP B CA 1
ATOM 3369 C C . ASP B 1 184 ? -5.195 46.094 27.641 1 91.19 184 ASP B C 1
ATOM 3371 O O . ASP B 1 184 ? -5.883 46.906 28.281 1 91.19 184 ASP B O 1
ATOM 3375 N N . ALA B 1 185 ? -3.885 46.031 27.812 1 89.94 185 ALA B N 1
ATOM 3376 C CA . ALA B 1 185 ? -3.16 46.875 28.766 1 89.94 185 ALA B CA 1
ATOM 3377 C C . ALA B 1 185 ? -3.191 48.344 28.359 1 89.94 185 ALA B C 1
ATOM 3379 O O . ALA B 1 185 ? -3.396 49.219 29.203 1 89.94 185 ALA B O 1
ATOM 3380 N N . LEU B 1 186 ? -3.117 48.625 27.094 1 86.25 186 LEU B N 1
ATOM 3381 C CA . LEU B 1 186 ? -3.127 49.969 26.578 1 86.25 186 LEU B CA 1
ATOM 3382 C C . LEU B 1 186 ? -4.52 50.594 26.688 1 86.25 186 LEU B C 1
ATOM 3384 O O . LEU B 1 186 ? -4.664 51.75 27.031 1 86.25 186 LEU B O 1
ATOM 3388 N N . LEU B 1 187 ? -5.441 49.75 26.469 1 85.5 187 LEU B N 1
ATOM 3389 C CA . LEU B 1 187 ? -6.82 50.219 26.547 1 85.5 187 LEU B CA 1
ATOM 3390 C C . LEU B 1 187 ? -7.242 50.438 27.984 1 85.5 187 LEU B C 1
ATOM 3392 O O . LEU B 1 187 ? -7.957 51.406 28.281 1 85.5 187 LEU B O 1
ATOM 3396 N N . TYR B 1 188 ? -6.734 49.594 28.828 1 87.12 188 TYR B N 1
ATOM 3397 C CA . TYR B 1 188 ? -7.004 49.75 30.25 1 87.12 188 TYR B CA 1
ATOM 3398 C C . TYR B 1 188 ? -6.355 51.031 30.766 1 87.12 188 TYR B C 1
ATOM 3400 O O . TYR B 1 188 ? -6.984 51.812 31.5 1 87.12 1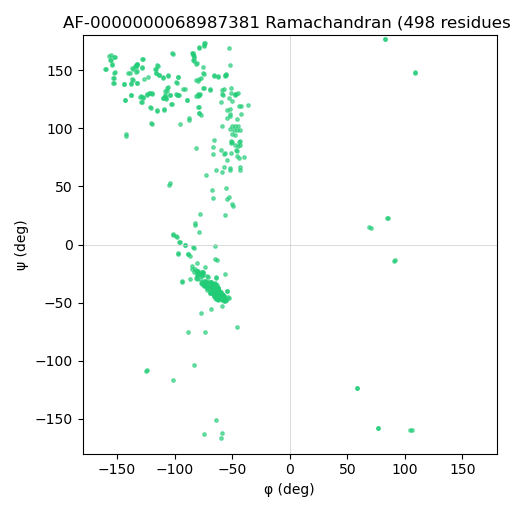88 TYR B O 1
ATOM 3408 N N . SER B 1 189 ? -5.223 51.406 30.391 1 84.31 189 SER B N 1
ATOM 3409 C CA . SER B 1 189 ? -4.508 52.625 30.797 1 84.31 189 SER B CA 1
ATOM 3410 C C . SER B 1 189 ? -5.195 53.875 30.266 1 84.31 189 SER B C 1
ATOM 3412 O O . SER B 1 189 ? -5.258 54.875 30.953 1 84.31 189 SER B O 1
ATOM 3414 N N . LYS B 1 190 ? -5.754 53.812 29.203 1 77.94 190 LYS B N 1
ATOM 3415 C CA . LYS B 1 190 ? -6.453 54.938 28.594 1 77.94 190 LYS B CA 1
ATOM 3416 C C . LYS B 1 190 ? -7.766 55.219 29.328 1 77.94 190 LYS B C 1
ATOM 3418 O O . LYS B 1 190 ? -8.117 56.375 29.562 1 77.94 190 LYS B O 1
ATOM 3423 N N . ARG B 1 191 ? -8.375 54.188 29.812 1 83.31 191 ARG B N 1
ATOM 3424 C CA . ARG B 1 191 ? -9.641 54.344 30.516 1 83.31 191 ARG B CA 1
ATOM 3425 C C . ARG B 1 191 ? -9.414 54.906 31.922 1 83.31 191 ARG B C 1
ATOM 3427 O O . ARG B 1 191 ? -10.203 55.75 32.375 1 83.31 191 ARG B O 1
ATOM 3434 N N . GLN B 1 192 ? -8.375 54.625 32.562 1 83.62 192 GLN B N 1
ATOM 3435 C CA . GLN B 1 192 ? -8.062 55.125 33.906 1 83.62 192 GLN B CA 1
ATOM 3436 C C . GLN B 1 192 ? -7.68 56.594 33.844 1 83.62 192 GLN B C 1
ATOM 3438 O O . GLN B 1 192 ? -8.078 57.375 34.719 1 83.62 192 GLN B O 1
ATOM 3443 N N . LYS B 1 193 ? -7.117 57.094 32.875 1 74.88 193 LYS B N 1
ATOM 3444 C CA . LYS B 1 193 ? -6.699 58.5 32.75 1 74.88 193 LYS B CA 1
ATOM 3445 C C . LYS B 1 193 ? -7.895 59.406 32.469 1 74.88 193 LYS B C 1
ATOM 3447 O O . LYS B 1 193 ? -7.965 60.531 32.969 1 74.88 193 LYS B O 1
ATOM 3452 N N . ILE B 1 194 ? -8.805 58.875 31.766 1 75.81 194 ILE B N 1
ATOM 3453 C CA . ILE B 1 194 ? -10.016 59.625 31.469 1 75.81 194 ILE B CA 1
ATOM 3454 C C . ILE B 1 194 ? -10.844 59.781 32.75 1 75.81 194 ILE B C 1
ATOM 3456 O O . ILE B 1 194 ? -11.383 60.844 33.031 1 75.81 194 ILE B O 1
ATOM 3460 N N . THR B 1 195 ? -10.828 58.812 33.594 1 78.06 195 THR B N 1
ATOM 3461 C CA . THR B 1 195 ? -11.586 58.844 34.844 1 78.06 195 THR B CA 1
ATOM 3462 C C . THR B 1 195 ? -10.898 59.781 35.844 1 78.06 195 THR B C 1
ATOM 3464 O O . THR B 1 195 ? -11.555 60.5 36.594 1 78.06 195 THR B O 1
ATOM 3467 N N . GLU B 1 196 ? -9.617 59.844 35.844 1 76.25 196 GLU B N 1
ATOM 3468 C CA . GLU B 1 196 ? -8.867 60.719 36.75 1 76.25 196 GLU B CA 1
ATOM 3469 C C . GLU B 1 196 ? -8.969 62.156 36.312 1 76.25 196 GLU B C 1
ATOM 3471 O O . GLU B 1 196 ? -9.086 63.062 37.156 1 76.25 196 GLU B O 1
ATOM 3476 N N . ASN B 1 197 ? -9.078 62.5 35.125 1 66.81 197 ASN B N 1
ATOM 3477 C CA . ASN B 1 197 ? -9.203 63.875 34.594 1 66.81 197 ASN B CA 1
ATOM 3478 C C . ASN B 1 197 ? -10.625 64.375 34.781 1 66.81 197 ASN B C 1
ATOM 3480 O O . ASN B 1 197 ? -10.82 65.562 34.969 1 66.81 197 ASN B O 1
ATOM 3484 N N . THR B 1 198 ? -11.555 63.594 34.781 1 65.56 198 THR B N 1
ATOM 3485 C CA . THR B 1 198 ? -12.93 64 35.031 1 65.56 198 THR B CA 1
ATOM 3486 C C . THR B 1 198 ? -13.148 64.25 36.531 1 65.56 198 THR B C 1
ATOM 3488 O O . THR B 1 198 ? -13.922 65.062 36.938 1 65.56 198 THR B O 1
ATOM 3491 N N . ALA B 1 199 ? -12.438 63.656 37.375 1 67.38 199 ALA B N 1
ATOM 3492 C CA . ALA B 1 199 ? -12.562 63.844 38.812 1 67.38 199 ALA B CA 1
ATOM 3493 C C . ALA B 1 199 ? -11.82 65.125 39.25 1 67.38 199 ALA B C 1
ATOM 3495 O O . ALA B 1 199 ? -12.25 65.812 40.188 1 67.38 199 ALA B O 1
ATOM 3496 N N . SER B 1 200 ? -10.914 65.625 38.719 1 60.94 200 SER B N 1
ATOM 3497 C CA . SER B 1 200 ? -10.18 66.812 39.125 1 60.94 200 SER B CA 1
ATOM 3498 C C . SER B 1 200 ? -10.883 68.062 38.656 1 60.94 200 SER B C 1
ATOM 3500 O O . SER B 1 200 ? -10.797 69.125 39.281 1 60.94 200 SER B O 1
ATOM 3502 N N . ASP B 1 201 ? -11.633 68.062 37.719 1 56.78 201 ASP B N 1
ATOM 3503 C CA . ASP B 1 201 ? -12.344 69.25 37.25 1 56.78 201 ASP B CA 1
ATOM 3504 C C . ASP B 1 201 ? -13.594 69.5 38.094 1 56.78 201 ASP B C 1
ATOM 3506 O O . ASP B 1 201 ? -14.094 70.625 38.125 1 56.78 201 ASP B O 1
ATOM 3510 N N . THR B 1 202 ? -14.102 68.625 38.688 1 54.62 202 THR B N 1
ATOM 3511 C CA . THR B 1 202 ? -15.273 68.875 39.531 1 54.62 202 THR B CA 1
ATOM 3512 C C . THR B 1 202 ? -14.844 69.312 40.938 1 54.62 202 THR B C 1
ATOM 3514 O O . THR B 1 202 ? -15.672 69.812 41.719 1 54.62 202 THR B O 1
ATOM 3517 N N . ALA B 1 203 ? -13.648 69.25 41.344 1 55.34 203 ALA B N 1
ATOM 3518 C CA . ALA B 1 203 ? -13.336 69.688 42.688 1 55.34 203 ALA B CA 1
ATOM 3519 C C . ALA B 1 203 ? -13.211 71.188 42.719 1 55.34 203 ALA B C 1
ATOM 3521 O O . ALA B 1 203 ? -13.195 71.812 43.781 1 55.34 203 ALA B O 1
ATOM 3522 N N . THR B 1 204 ? -13.07 72 41.688 1 48.62 204 THR B N 1
ATOM 3523 C CA . THR B 1 204 ? -12.922 73.375 41.938 1 48.62 204 THR B CA 1
ATOM 3524 C C . THR B 1 204 ? -14.289 74.062 42.062 1 48.62 204 THR B C 1
ATOM 3526 O O . THR B 1 204 ? -14.375 75.25 42.438 1 48.62 204 THR B O 1
ATOM 3529 N N . VAL B 1 205 ? -15.305 73.625 41.438 1 46.72 205 VAL B N 1
ATOM 3530 C CA . VAL B 1 205 ? -16.484 74.5 41.5 1 46.72 205 VAL B CA 1
ATOM 3531 C C . VAL B 1 205 ? -17.219 74.25 42.812 1 46.72 205 VAL B C 1
ATOM 3533 O O . VAL B 1 205 ? -18.234 74.875 43.094 1 46.72 205 VAL B O 1
ATOM 3536 N N . SER B 1 206 ? -17.062 73.188 43.438 1 44.41 206 SER B N 1
ATOM 3537 C CA . SER B 1 206 ? -18.062 73 44.5 1 44.41 206 SER B CA 1
ATOM 3538 C C . SER B 1 206 ? -17.75 73.812 45.719 1 44.41 206 SER B C 1
ATOM 3540 O O . SER B 1 206 ? -17.391 73.312 46.781 1 44.41 206 SER B O 1
ATOM 3542 N N . SER B 1 207 ? -17 75 45.656 1 38.81 207 SER B N 1
ATOM 3543 C CA . SER B 1 207 ? -16.938 75.562 47 1 38.81 207 SER B CA 1
ATOM 3544 C C . SER B 1 207 ? -18.297 76.062 47.438 1 38.81 207 SER B C 1
ATOM 3546 O O . SER B 1 207 ? -18.484 76.438 48.594 1 38.81 207 SER B O 1
ATOM 3548 N N . SER B 1 208 ? -19.016 77 46.688 1 37.31 208 SER B N 1
ATOM 3549 C CA . SER B 1 208 ? -19.828 77.938 47.438 1 37.31 208 SER B CA 1
ATOM 3550 C C . SER B 1 208 ? -21.078 77.25 48 1 37.31 208 SER B C 1
ATOM 3552 O O . SER B 1 208 ? -21.734 77.812 48.875 1 37.31 208 SER B O 1
ATOM 3554 N N . LEU B 1 209 ? -22.094 76.938 47.25 1 36.78 209 LEU B N 1
ATOM 3555 C CA . LEU B 1 209 ? -23.469 76.938 47.688 1 36.78 209 LEU B CA 1
ATOM 3556 C C . LEU B 1 209 ? -23.734 75.875 48.75 1 36.78 209 LEU B C 1
ATOM 3558 O O . LEU B 1 209 ? -23.609 74.688 48.438 1 36.78 209 LEU B O 1
ATOM 3562 N N . GLU B 1 210 ? -23.578 76.188 50.094 1 36.47 210 GLU B N 1
ATOM 3563 C CA . GLU B 1 210 ? -23.859 75.438 51.344 1 36.47 210 GLU B CA 1
ATOM 3564 C C . GLU B 1 210 ? -25.312 75 51.406 1 36.47 210 GLU B C 1
ATOM 3566 O O . GLU B 1 210 ? -26.188 75.75 51.75 1 36.47 210 GLU B O 1
ATOM 3571 N N . SER B 1 211 ? -26.078 74.812 50.375 1 35.91 211 SER B N 1
ATOM 3572 C CA . SER B 1 211 ? -27.469 74.625 50.75 1 35.91 211 SER B CA 1
ATOM 3573 C C . SER B 1 211 ? -27.594 73.562 51.812 1 35.91 211 SER B C 1
ATOM 3575 O O . SER B 1 211 ? -26.781 72.625 51.875 1 35.91 211 SER B O 1
ATOM 3577 N N . PRO B 1 212 ? -28.359 73.875 52.969 1 36.28 212 PRO B N 1
ATOM 3578 C CA . PRO B 1 212 ? -28.609 73.062 54.156 1 36.28 212 PRO B CA 1
ATOM 3579 C C . PRO B 1 212 ? -29.156 71.688 53.844 1 36.28 212 PRO B C 1
ATOM 3581 O O . PRO B 1 212 ? -30.281 71.562 53.344 1 36.28 212 PRO B O 1
ATOM 3584 N N . VAL B 1 213 ? -28.75 71 52.906 1 32.41 213 VAL B N 1
ATOM 3585 C CA . VAL B 1 213 ? -29.375 69.75 52.469 1 32.41 213 VAL B CA 1
ATOM 3586 C C . VAL B 1 2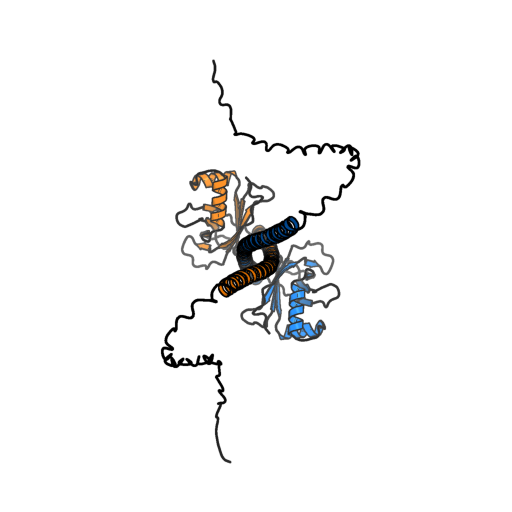13 ? -29.609 68.875 53.688 1 32.41 213 VAL B C 1
ATOM 3588 O O . VAL B 1 213 ? -28.688 68.625 54.469 1 32.41 213 VAL B O 1
ATOM 3591 N N . LYS B 1 214 ? -30.891 68.938 54.156 1 31 214 LYS B N 1
ATOM 3592 C CA . LYS B 1 214 ? -31.469 68.125 55.219 1 31 214 LYS B CA 1
ATOM 3593 C C . LYS B 1 214 ? -30.906 66.688 55.188 1 31 214 LYS B C 1
ATOM 3595 O O . LYS B 1 214 ? -30.656 66.125 54.125 1 31 214 LYS B O 1
ATOM 3600 N N . GLN B 1 215 ? -30.266 66.25 56.25 1 29.86 215 GLN B N 1
ATOM 3601 C CA . GLN B 1 215 ? -29.672 65 56.719 1 29.86 215 GLN B CA 1
ATOM 3602 C C . GLN B 1 215 ? -30.625 63.844 56.562 1 29.86 215 GLN B C 1
ATOM 3604 O O . GLN B 1 215 ? -31.531 63.656 57.375 1 29.86 215 GLN B O 1
ATOM 3609 N N . ALA B 1 216 ? -31.422 63.938 55.5 1 28.95 216 ALA B N 1
ATOM 3610 C CA . ALA B 1 216 ? -32.344 62.812 55.625 1 28.95 216 ALA B CA 1
ATOM 3611 C C . ALA B 1 216 ? -31.625 61.531 56 1 28.95 216 ALA B C 1
ATOM 3613 O O . ALA B 1 216 ? -30.438 61.375 55.688 1 28.95 216 ALA B O 1
ATOM 3614 N N . ALA B 1 217 ? -32.156 60.906 57 1 27.83 217 ALA B N 1
ATOM 3615 C CA . ALA B 1 217 ? -31.844 59.688 57.75 1 27.83 217 ALA B CA 1
ATOM 3616 C C . ALA B 1 217 ? -31.625 58.5 56.844 1 27.83 217 ALA B C 1
ATOM 3618 O O . ALA B 1 217 ? -32.5 58.188 56.031 1 27.83 217 ALA B O 1
ATOM 3619 N N . GLN B 1 218 ? -30.484 58.406 56.25 1 28.08 218 GLN B N 1
ATOM 3620 C CA . GLN B 1 218 ? -30.062 57.312 55.406 1 28.08 218 GLN B CA 1
ATOM 3621 C C . GLN B 1 218 ? -30.422 55.969 56 1 28.08 218 GLN B C 1
ATOM 3623 O O . GLN B 1 218 ? -30.016 55.656 57.125 1 28.08 218 GLN B O 1
ATOM 3628 N N . LEU B 1 219 ? -31.656 55.625 55.938 1 26.95 219 LEU B N 1
ATOM 3629 C CA . LEU B 1 219 ? -32 54.312 56.438 1 26.95 219 LEU B CA 1
ATOM 3630 C C . LEU B 1 219 ? -30.984 53.281 56 1 26.95 219 LEU B C 1
ATOM 3632 O O . LEU B 1 219 ? -30.469 53.344 54.875 1 26.95 219 LEU B O 1
ATOM 3636 N N . PRO B 1 220 ? -30.281 52.594 56.969 1 28.31 220 PRO B N 1
ATOM 3637 C CA . PRO B 1 220 ? -29.219 51.625 56.844 1 28.31 220 PRO B CA 1
ATOM 3638 C C . PRO B 1 220 ? -29.562 50.469 55.875 1 28.31 220 PRO B C 1
ATOM 3640 O O . PRO B 1 220 ? -30.625 49.875 56.031 1 28.31 220 PRO B O 1
ATOM 3643 N N . SER B 1 221 ? -29.719 50.719 54.594 1 25.69 221 SER B N 1
ATOM 3644 C CA . SER B 1 221 ? -30.078 49.562 53.781 1 25.69 221 SER B CA 1
ATOM 3645 C C . SER B 1 221 ? -29.219 48.344 54.094 1 25.69 221 SER B C 1
ATOM 3647 O O . SER B 1 221 ? -27.984 48.469 54.156 1 25.69 221 SER B O 1
ATOM 3649 N N . THR B 1 222 ? -29.719 47.469 54.875 1 25.72 222 THR B N 1
ATOM 3650 C CA . THR B 1 222 ? -29.156 46.188 55.312 1 25.72 222 THR B CA 1
ATOM 3651 C C . THR B 1 222 ? -28.578 45.438 54.125 1 25.72 222 THR B C 1
ATOM 3653 O O . THR B 1 222 ? -29.281 45.125 53.188 1 25.72 222 THR B O 1
ATOM 3656 N N . LYS B 1 223 ? -27.469 45.844 53.688 1 28.12 223 LYS B N 1
ATOM 3657 C CA . LYS B 1 223 ? -26.703 45.125 52.656 1 28.12 223 LYS B CA 1
ATOM 3658 C C . LYS B 1 223 ? -26.766 43.625 52.875 1 28.12 223 LYS B C 1
ATOM 3660 O O . LYS B 1 223 ? -26.312 43.125 53.938 1 28.12 223 LYS B O 1
ATOM 3665 N N . VAL B 1 224 ? -27.859 43 52.562 1 26.8 224 VAL B N 1
ATOM 3666 C CA . VAL B 1 224 ? -27.922 41.531 52.656 1 26.8 224 VAL B CA 1
ATOM 3667 C C . VAL B 1 224 ? -26.703 40.906 52 1 26.8 224 VAL B C 1
ATOM 3669 O O . VAL B 1 224 ? -26.438 41.156 50.812 1 26.8 224 VAL B O 1
ATOM 3672 N N . THR B 1 225 ? -25.609 40.781 52.75 1 25.45 225 THR B N 1
ATOM 3673 C CA . THR B 1 225 ? -24.375 40.094 52.375 1 25.45 225 THR B CA 1
ATOM 3674 C C . THR B 1 225 ? -24.703 38.781 51.688 1 25.45 225 THR B C 1
ATOM 3676 O O . THR B 1 225 ? -25.281 37.875 52.312 1 25.45 225 THR B O 1
ATOM 3679 N N . ASN B 1 226 ? -25.344 38.812 50.531 1 26.38 226 ASN B N 1
ATOM 3680 C CA . ASN B 1 226 ? -25.578 37.5 49.938 1 26.38 226 ASN B CA 1
ATOM 3681 C C . ASN B 1 226 ? -24.312 36.625 49.938 1 26.38 226 ASN B C 1
ATOM 3683 O O . ASN B 1 226 ? -23.266 37.062 49.438 1 26.38 226 ASN B O 1
ATOM 3687 N N . ARG B 1 227 ? -24.125 35.781 50.938 1 25.52 227 ARG B N 1
ATOM 3688 C CA . ARG B 1 227 ? -23.094 34.781 51.156 1 25.52 227 ARG B CA 1
ATOM 3689 C C . ARG B 1 227 ? -22.875 33.938 49.875 1 25.52 227 ARG B C 1
ATOM 3691 O O . ARG B 1 227 ? -23.812 33.344 49.344 1 25.52 227 ARG B O 1
ATOM 3698 N N . VAL B 1 228 ? -22.109 34.5 48.969 1 27.81 228 VAL B N 1
ATOM 3699 C CA . VAL B 1 228 ? -21.75 33.688 47.812 1 27.81 228 VAL B CA 1
ATOM 3700 C C . VAL B 1 228 ? -21.328 32.312 48.25 1 27.81 228 VAL B C 1
ATOM 3702 O O . VAL B 1 228 ? -20.375 32.156 49.031 1 27.81 228 VAL B O 1
ATOM 3705 N N . VAL B 1 229 ? -22.281 31.406 48.531 1 27.78 229 VAL B N 1
ATOM 3706 C CA . VAL B 1 229 ? -21.984 30.016 48.844 1 27.78 229 VAL B CA 1
ATOM 3707 C C . VAL B 1 229 ? -20.969 29.453 47.875 1 27.78 229 VAL B C 1
ATOM 3709 O O . VAL B 1 229 ? -21.109 29.625 46.656 1 27.78 229 VAL B O 1
ATOM 3712 N N . PRO B 1 230 ? -19.719 29.359 48.344 1 27.98 230 PRO B N 1
ATOM 3713 C CA . PRO B 1 230 ? -18.688 28.75 47.5 1 27.98 230 PRO B CA 1
ATOM 3714 C C . PRO B 1 230 ? -19.156 27.469 46.812 1 27.98 230 PRO B C 1
ATOM 3716 O O . PRO B 1 230 ? -19.891 26.672 47.406 1 27.98 230 PRO B O 1
ATOM 3719 N N . ALA B 1 231 ? -19.75 27.562 45.656 1 27.25 231 ALA B N 1
ATOM 3720 C CA . ALA B 1 231 ? -20.203 26.312 45.062 1 27.25 231 ALA B CA 1
ATOM 3721 C C . ALA B 1 231 ? -19.141 25.219 45.219 1 27.25 231 ALA B C 1
ATOM 3723 O O . ALA B 1 231 ? -17.984 25.438 44.875 1 27.25 231 ALA B O 1
ATOM 3724 N N . HIS B 1 232 ? -19.328 24.344 46.25 1 25.42 232 HIS B N 1
ATOM 3725 C CA . HIS B 1 232 ? -18.547 23.141 46.531 1 25.42 232 HIS B CA 1
ATOM 3726 C C . HIS B 1 232 ? -18.266 22.359 45.25 1 25.42 232 HIS B C 1
ATOM 3728 O O . HIS B 1 232 ? -19.188 21.969 44.531 1 25.42 232 HIS B O 1
ATOM 3734 N N . ARG B 1 233 ? -17.469 22.875 44.281 1 24.53 233 ARG B N 1
ATOM 3735 C CA . ARG B 1 233 ? -17.281 21.875 43.219 1 24.53 233 ARG B CA 1
ATOM 3736 C C . ARG B 1 233 ? -17.047 20.484 43.812 1 24.53 233 ARG B C 1
ATOM 3738 O O . ARG B 1 233 ? -16.281 20.328 44.781 1 24.53 233 ARG B O 1
ATOM 3745 N N . ARG B 1 234 ? -18.047 19.594 43.594 1 22.69 234 ARG B N 1
ATOM 3746 C CA . ARG B 1 234 ? -18.141 18.172 43.938 1 22.69 234 ARG B CA 1
ATOM 3747 C C . ARG B 1 234 ? -16.844 17.438 43.625 1 22.69 234 ARG B C 1
ATOM 3749 O O . ARG B 1 234 ? -16.344 17.484 42.5 1 22.69 234 ARG B O 1
ATOM 3756 N N . ALA B 1 235 ? -15.961 17.422 44.594 1 27.2 235 ALA B N 1
ATOM 3757 C CA . ALA B 1 235 ? -14.82 16.5 44.469 1 27.2 235 ALA B CA 1
ATOM 3758 C C . ALA B 1 235 ? -15.273 15.109 44.062 1 27.2 235 ALA B C 1
ATOM 3760 O O . ALA B 1 235 ? -16.234 14.578 44.625 1 27.2 235 ALA B O 1
ATOM 3761 N N . ARG B 1 236 ? -15.172 14.641 42.812 1 22.59 236 ARG B N 1
ATOM 3762 C CA . ARG B 1 236 ? -15.484 13.242 42.5 1 22.59 236 ARG B CA 1
ATOM 3763 C C . ARG B 1 236 ? -14.859 12.312 43.531 1 22.59 236 ARG B C 1
ATOM 3765 O O . ARG B 1 236 ? -13.633 12.273 43.688 1 22.59 236 ARG B O 1
ATOM 3772 N N . VAL B 1 237 ? -15.484 12 44.75 1 22.34 237 VAL B N 1
ATOM 3773 C CA . VAL B 1 237 ? -15 11.078 45.781 1 22.34 237 VAL B CA 1
ATOM 3774 C C . VAL B 1 237 ? -14.523 9.781 45.125 1 22.34 237 VAL B C 1
ATOM 3776 O O . VAL B 1 237 ? -13.414 9.312 45.406 1 22.34 237 VAL B O 1
ATOM 3779 N N . ARG B 1 238 ? -15.359 8.805 44.531 1 21.22 238 ARG B N 1
ATOM 3780 C CA . ARG B 1 238 ? -16 7.992 45.531 1 21.22 238 ARG B CA 1
ATOM 3781 C C . ARG B 1 238 ? -15.148 6.785 45.906 1 21.22 238 ARG B C 1
ATOM 3783 O O . ARG B 1 238 ? -14.938 6.5 47.094 1 21.22 238 ARG B O 1
ATOM 3790 N N . GLY B 1 239 ? -15.148 5.777 44.938 1 21.27 239 GLY B N 1
ATOM 3791 C CA . GLY B 1 239 ? -15.555 4.461 45.406 1 21.27 239 GLY B CA 1
ATOM 3792 C C . GLY B 1 239 ? -14.469 3.748 46.188 1 21.27 239 GLY B C 1
ATOM 3793 O O . GLY B 1 239 ? -13.297 3.789 45.812 1 21.27 239 GLY B O 1
ATOM 3794 N N . VAL B 1 240 ? -14.703 3.59 47.5 1 25.11 240 VAL B N 1
ATOM 3795 C CA . VAL B 1 240 ? -13.961 2.848 48.531 1 25.11 240 VAL B CA 1
ATOM 3796 C C . VAL B 1 240 ? -14 1.356 48.219 1 25.11 240 VAL B C 1
ATOM 3798 O O . VAL B 1 240 ? -13.258 0.568 48.812 1 25.11 240 VAL B O 1
ATOM 3801 N N . LEU B 1 241 ? -14.633 0.743 47.188 1 22.81 241 LEU B N 1
ATOM 3802 C CA . LEU B 1 241 ? -15.211 -0.513 47.656 1 22.81 241 LEU B CA 1
ATOM 3803 C C . LEU B 1 241 ? -14.141 -1.431 48.219 1 22.81 241 LEU B C 1
ATOM 3805 O O . LEU B 1 241 ? -13.172 -1.767 47.531 1 22.81 241 LEU B O 1
ATOM 3809 N N . LEU B 1 242 ? -14.078 -1.465 49.656 1 21.12 242 LEU B N 1
ATOM 3810 C CA . LEU B 1 242 ? -13.219 -2.414 50.344 1 21.12 242 LEU B CA 1
ATOM 3811 C C . LEU B 1 242 ? -13.539 -3.846 49.938 1 21.12 242 LEU B C 1
ATOM 3813 O O . LEU B 1 242 ? -12.625 -4.656 49.75 1 21.12 242 LEU B O 1
ATOM 3817 N N . HIS B 1 243 ? -14.773 -4.398 49.438 1 21.83 243 HIS B N 1
ATOM 3818 C CA . HIS B 1 243 ? -15.477 -5.203 50.438 1 21.83 243 HIS B CA 1
ATOM 3819 C C . HIS B 1 243 ? -14.883 -6.605 50.531 1 21.83 243 HIS B C 1
ATOM 3821 O O . HIS B 1 243 ? -15.336 -7.422 51.344 1 21.83 243 HIS B O 1
ATOM 3827 N N . ASP B 1 244 ? -14.211 -7.164 49.531 1 23.83 244 ASP B N 1
ATOM 3828 C CA . ASP B 1 244 ? -14.633 -8.555 49.656 1 23.83 244 ASP B CA 1
ATOM 3829 C C . ASP B 1 244 ? -14.43 -9.094 51.062 1 23.83 244 ASP B C 1
ATOM 3831 O O . ASP B 1 244 ? -13.375 -8.883 51.656 1 23.83 244 ASP B O 1
ATOM 3835 N N . THR B 1 245 ? -15.508 -9.68 51.75 1 22.59 245 THR B N 1
ATOM 3836 C CA . THR B 1 245 ? -16.172 -10.266 52.906 1 22.59 245 THR B CA 1
ATOM 3837 C C . THR B 1 245 ? -15.422 -11.5 53.406 1 22.59 245 THR B C 1
ATOM 3839 O O . THR B 1 245 ? -15.531 -11.891 54.562 1 22.59 245 THR B O 1
ATOM 3842 N N . GLU B 1 246 ? -15.156 -12.453 52.469 1 21.92 246 GLU B N 1
ATOM 3843 C CA . GLU B 1 246 ? -15.594 -13.773 52.938 1 21.92 246 GLU B CA 1
ATOM 3844 C C . GLU B 1 246 ? -15.047 -14.078 54.312 1 21.92 246 GLU B C 1
ATOM 3846 O O . GLU B 1 246 ? -13.961 -13.633 54.688 1 21.92 246 GLU B O 1
ATOM 3851 N N . GLU B 1 247 ? -15.758 -14.914 54.969 1 21.59 247 GLU B N 1
ATOM 3852 C CA . GLU B 1 247 ? -16.312 -15.531 56.188 1 21.59 247 GLU B CA 1
ATOM 3853 C C . GLU B 1 247 ? -15.203 -16.156 57.031 1 21.59 247 GLU B C 1
ATOM 3855 O O . GLU B 1 247 ? -14.07 -16.312 56.594 1 21.59 247 GLU B O 1
ATOM 3860 N N . GLU B 1 248 ? -15.648 -17.297 57.812 1 22.64 248 GLU B N 1
ATOM 3861 C CA . GLU B 1 248 ? -16.047 -17.828 59.094 1 22.64 248 GLU B CA 1
ATOM 3862 C C . GLU B 1 248 ? -14.914 -18.609 59.75 1 22.64 248 GLU B C 1
ATOM 3864 O O . GLU B 1 248 ? -14.539 -18.328 60.906 1 22.64 248 GLU B O 1
ATOM 3869 N N . ARG B 1 249 ? -15.242 -20.172 59.969 1 20.47 249 ARG B N 1
ATOM 3870 C CA . ARG B 1 249 ? -15.383 -21.016 61.156 1 20.47 249 ARG B CA 1
ATOM 3871 C C . ARG B 1 249 ? -14.023 -21.328 61.781 1 20.47 249 ARG B C 1
ATOM 3873 O O . ARG B 1 249 ? -12.984 -21.109 61.156 1 20.47 249 ARG B O 1
ATOM 3880 N N . GLN B 1 250 ? -14.203 -22.547 62.75 1 22.62 250 GLN B N 1
ATOM 3881 C CA . GLN B 1 250 ? -14.078 -23.297 63.969 1 22.62 250 GLN B CA 1
ATOM 3882 C C . GLN B 1 250 ? -12.734 -24 64.062 1 22.62 250 GLN B C 1
ATOM 3884 O O . GLN B 1 250 ? -12.023 -23.875 65.062 1 22.62 250 GLN B O 1
ATOM 3889 N N . ASP B 1 251 ? -12.75 -25.5 63.781 1 24.69 251 ASP B N 1
ATOM 3890 C CA . ASP B 1 251 ? -11.781 -26.344 64.438 1 24.69 251 ASP B CA 1
ATOM 3891 C C . ASP B 1 251 ? -10.359 -26.031 64 1 24.69 251 ASP B C 1
ATOM 3893 O O . ASP B 1 251 ? -10.117 -25.766 62.844 1 24.69 251 ASP B O 1
#

pLDDT: mean 79.47, std 25.92, range [20.47, 98.38]